Protein AF-A0A6P5WV83-F1 (afdb_monomer_lite)

Secondary structure (DSSP, 8-state):
-PPPPPSEEEEEETTT--BEEE--SSSTTTTBEEE--S-S--GGG-EEEEEETTTTEEEEEETTT-PEEEEE--SSS-S-TT----EEEEEESS----TTSTT---EEEEEEETTTTEEEEEETTT-PEEEEE--S-TTSTTEEEEEESSPPTTSTT-EEEEESTT-----SEE--B-TTSPEEEEEEETTEEEEEEEES-TT-TTT-EEEEE-TTS-EEEEETT-SSEEEE---TTS---EEEE---SSTT-----GGG-B----SEEEEEEEEEEE-STT-EEEEEEEEEEEEEEEE-SSS-EEEEEEEEEEEEEEEEETTEEEEEEEEEEEEEEEEE-TTEEEEEEEEEEEEEEE--EEEEEEEEETTS-EEEEEEEE---PEEEEEEETTEEEEEEEES-TT-TTT-EEEEEEGGGEEEEEETTTTEEEEEETTEEEEEE----TT-TTT-EEEEE-SSS-EEEEETTT-PEEEE-S-TT--BEEEE--TTS-----

Structure (mmCIF, N/CA/C/O backbone):
data_AF-A0A6P5WV83-F1
#
_entry.id   AF-A0A6P5WV83-F1
#
loop_
_atom_site.group_PDB
_atom_site.id
_atom_site.type_symbol
_atom_site.label_atom_id
_atom_site.label_alt_id
_atom_site.label_comp_id
_atom_site.label_asym_id
_atom_site.label_entity_id
_atom_site.label_seq_id
_atom_site.pdbx_PDB_ins_code
_atom_site.Cartn_x
_atom_site.Cartn_y
_atom_site.Cartn_z
_atom_site.occupancy
_atom_site.B_iso_or_equiv
_atom_site.auth_seq_id
_atom_site.auth_comp_id
_atom_site.auth_asym_id
_atom_site.auth_atom_id
_atom_site.pdbx_PDB_model_num
ATOM 1 N N . MET A 1 1 ? -13.749 24.366 -1.637 1.00 45.78 1 MET A N 1
ATOM 2 C CA . MET A 1 1 ? -13.591 22.958 -2.063 1.00 45.78 1 MET A CA 1
ATOM 3 C C . MET A 1 1 ? -13.084 22.184 -0.864 1.00 45.78 1 MET A C 1
ATOM 5 O O . MET A 1 1 ? -12.092 22.615 -0.291 1.00 45.78 1 MET A O 1
ATOM 9 N N . ASN A 1 2 ? -13.773 21.119 -0.456 1.00 54.84 2 ASN A N 1
ATOM 10 C CA . ASN A 1 2 ? -13.271 20.237 0.598 1.00 54.84 2 ASN A CA 1
ATOM 11 C C . ASN A 1 2 ? -12.215 19.314 -0.012 1.00 54.84 2 ASN A C 1
ATOM 13 O O . ASN A 1 2 ? -12.471 18.683 -1.036 1.00 54.84 2 ASN A O 1
ATOM 17 N N . LEU A 1 3 ? -11.027 19.285 0.587 1.00 68.94 3 LEU A N 1
ATOM 18 C CA . LEU A 1 3 ? -9.966 18.355 0.221 1.00 68.94 3 LEU A CA 1
ATOM 19 C C . LEU A 1 3 ? -10.381 16.952 0.681 1.00 68.94 3 LEU A C 1
ATOM 21 O O . LEU A 1 3 ? -10.632 16.752 1.867 1.00 68.94 3 LEU A O 1
ATOM 25 N N . ILE A 1 4 ? -10.465 16.001 -0.246 1.00 78.19 4 ILE A N 1
ATOM 26 C CA . ILE A 1 4 ? -10.678 14.589 0.082 1.00 78.19 4 ILE A CA 1
ATOM 27 C C . ILE A 1 4 ? -9.297 13.970 0.282 1.00 78.19 4 ILE A C 1
ATOM 29 O O . ILE A 1 4 ? -8.488 13.961 -0.646 1.00 78.19 4 ILE A O 1
ATOM 33 N N . LEU A 1 5 ? -9.015 13.509 1.499 1.00 83.81 5 LEU A N 1
ATOM 34 C CA . LEU A 1 5 ? -7.742 12.884 1.850 1.00 83.81 5 LEU A CA 1
ATOM 35 C C . LEU A 1 5 ? -7.846 11.362 1.673 1.00 83.81 5 LEU A C 1
ATOM 37 O O . LEU A 1 5 ? -8.726 10.756 2.287 1.00 83.81 5 LEU A O 1
ATOM 41 N N . PRO A 1 6 ? -6.974 10.735 0.862 1.00 86.94 6 PRO A N 1
ATOM 42 C CA . PRO A 1 6 ? -6.852 9.283 0.833 1.00 86.94 6 PRO A CA 1
ATOM 43 C C . PRO A 1 6 ? -6.372 8.751 2.185 1.00 86.94 6 PRO A C 1
ATOM 45 O O . PRO A 1 6 ? -5.599 9.418 2.874 1.00 86.94 6 PRO A O 1
ATOM 48 N N . ARG A 1 7 ? -6.769 7.520 2.530 1.00 84.81 7 ARG A N 1
ATOM 49 C CA . ARG A 1 7 ? -6.278 6.838 3.739 1.00 84.81 7 ARG A CA 1
ATOM 50 C C . ARG A 1 7 ? -4.771 6.600 3.678 1.00 84.81 7 ARG A C 1
ATOM 52 O O . ARG A 1 7 ? -4.093 6.743 4.685 1.00 84.81 7 ARG A O 1
ATOM 59 N N . PHE A 1 8 ? -4.242 6.245 2.508 1.00 86.00 8 PHE A N 1
ATOM 60 C CA . PHE A 1 8 ? -2.813 6.028 2.309 1.00 86.00 8 PHE A CA 1
ATOM 61 C C . PHE A 1 8 ? -2.254 7.023 1.300 1.00 86.00 8 PHE A C 1
ATOM 63 O O . PHE A 1 8 ? -2.734 7.099 0.168 1.00 86.00 8 PHE A O 1
ATOM 70 N N . ILE A 1 9 ? -1.213 7.755 1.691 1.00 89.56 9 ILE A N 1
ATOM 71 C CA . ILE A 1 9 ? -0.642 8.828 0.874 1.00 89.56 9 ILE A CA 1
ATOM 72 C C . ILE A 1 9 ? 0.869 8.684 0.681 1.00 89.56 9 ILE A C 1
ATOM 74 O O . ILE A 1 9 ? 1.573 8.091 1.502 1.00 89.56 9 ILE A O 1
ATOM 78 N N . VAL A 1 10 ? 1.361 9.312 -0.388 1.00 88.81 10 VAL A N 1
ATOM 79 C CA . VAL A 1 10 ? 2.758 9.737 -0.556 1.00 88.81 10 VAL A CA 1
ATOM 80 C C . VAL A 1 10 ? 2.791 11.253 -0.637 1.00 88.81 10 VAL A C 1
ATOM 82 O O . VAL A 1 10 ? 1.942 11.868 -1.286 1.00 88.81 10 VAL A O 1
ATOM 85 N N . LEU A 1 11 ? 3.804 11.853 -0.020 1.00 90.44 11 LEU A N 1
ATOM 86 C CA . LEU A 1 11 ? 4.062 13.284 -0.113 1.00 90.44 11 LEU A CA 1
ATOM 87 C C . LEU A 1 11 ? 5.246 13.534 -1.041 1.00 90.44 11 LEU A C 1
ATOM 89 O O . LEU A 1 11 ? 6.343 13.019 -0.822 1.00 90.44 11 LEU A O 1
ATOM 93 N N . LYS A 1 12 ? 5.021 14.332 -2.080 1.00 89.00 12 LYS A N 1
ATOM 94 C CA . LYS A 1 12 ? 6.048 14.737 -3.044 1.00 89.00 12 LYS A CA 1
ATOM 95 C C . LYS A 1 12 ? 6.400 16.208 -2.851 1.00 89.00 12 LYS A C 1
ATOM 97 O O . LYS A 1 12 ? 5.507 17.037 -2.654 1.00 89.00 12 LYS A O 1
ATOM 102 N N . SER A 1 13 ? 7.691 16.533 -2.915 1.00 84.50 13 SER A N 1
ATOM 103 C CA . SER A 1 13 ? 8.156 17.918 -2.847 1.00 84.50 13 SER A CA 1
ATOM 104 C C . SER A 1 13 ? 7.733 18.690 -4.095 1.00 84.50 13 SER A C 1
ATOM 106 O O . SER A 1 13 ? 7.783 18.173 -5.214 1.00 84.50 13 SER A O 1
ATOM 108 N N . ASN A 1 14 ? 7.331 19.946 -3.914 1.00 80.88 14 ASN A N 1
ATOM 109 C CA . ASN A 1 14 ? 6.930 20.801 -5.029 1.00 80.88 14 ASN A CA 1
ATOM 110 C C . ASN A 1 14 ? 8.112 21.203 -5.939 1.00 80.88 14 ASN A C 1
ATOM 112 O O . ASN A 1 14 ? 7.910 21.541 -7.100 1.00 80.88 14 ASN A O 1
ATOM 116 N N . ASP A 1 15 ? 9.349 21.174 -5.434 1.00 69.31 15 ASP A N 1
ATOM 117 C CA . ASP A 1 15 ? 10.494 21.828 -6.076 1.00 69.31 15 ASP A CA 1
ATOM 118 C C . ASP A 1 15 ? 11.458 20.901 -6.842 1.00 69.31 15 ASP A C 1
ATOM 120 O O . ASP A 1 15 ? 12.090 21.351 -7.796 1.00 69.31 15 ASP A O 1
ATOM 124 N N . LYS A 1 16 ? 11.615 19.626 -6.449 1.00 64.94 16 LYS A N 1
ATOM 125 C CA . LYS A 1 16 ? 12.652 18.729 -7.014 1.00 64.94 16 LYS A CA 1
ATOM 126 C C . LYS A 1 16 ? 12.177 17.330 -7.410 1.00 64.94 16 LYS A C 1
ATOM 128 O O . LYS A 1 16 ? 12.995 16.521 -7.832 1.00 64.94 16 LYS A O 1
ATOM 133 N N . ASN A 1 17 ? 10.868 17.067 -7.374 1.00 66.88 17 ASN A N 1
ATOM 134 C CA . ASN A 1 17 ? 10.271 15.752 -7.658 1.00 66.88 17 ASN A CA 1
ATOM 135 C C . ASN A 1 17 ? 10.747 14.612 -6.731 1.00 66.88 17 ASN A C 1
ATOM 137 O O . ASN A 1 17 ? 10.578 13.442 -7.077 1.00 66.88 17 ASN A O 1
ATOM 141 N N . ASP A 1 18 ? 11.305 14.937 -5.564 1.00 80.06 18 ASP A N 1
ATOM 142 C CA . ASP A 1 18 ? 11.668 13.946 -4.553 1.00 80.06 18 ASP A CA 1
ATOM 143 C C . ASP A 1 18 ? 10.454 13.613 -3.677 1.00 80.06 18 ASP A C 1
ATOM 145 O O . ASP A 1 18 ? 9.528 14.417 -3.520 1.00 80.06 18 ASP A O 1
ATOM 149 N N . TYR A 1 19 ? 10.474 12.426 -3.077 1.00 84.25 19 TYR A N 1
ATOM 150 C CA . TYR A 1 19 ? 9.386 11.934 -2.237 1.00 84.25 19 TYR A CA 1
ATOM 151 C C . TYR A 1 19 ? 9.812 11.876 -0.774 1.00 84.25 19 TYR A C 1
ATOM 153 O O . TYR A 1 19 ? 10.953 11.532 -0.455 1.00 84.25 19 TYR A O 1
ATOM 161 N N . LEU A 1 20 ? 8.882 12.204 0.117 1.00 85.19 20 LEU A N 1
ATOM 162 C CA . LEU A 1 20 ? 9.103 12.137 1.551 1.00 85.19 20 LEU A CA 1
ATOM 163 C C . LEU A 1 20 ? 9.184 10.679 2.006 1.00 85.19 20 LEU A C 1
ATOM 165 O O . LEU A 1 20 ? 8.326 9.866 1.667 1.00 85.19 20 LEU A O 1
ATOM 169 N N . GLY A 1 21 ? 10.205 10.372 2.794 1.00 81.94 21 GLY A N 1
ATOM 170 C CA . GLY A 1 21 ? 10.346 9.139 3.556 1.00 81.94 21 GLY A CA 1
ATOM 171 C C . GLY A 1 21 ? 10.985 9.433 4.910 1.00 81.94 21 GLY A C 1
ATOM 172 O O . GLY A 1 21 ? 10.920 10.565 5.396 1.00 81.94 21 GLY A O 1
ATOM 173 N N . TYR A 1 22 ? 11.636 8.432 5.498 1.00 74.31 22 TYR A N 1
ATOM 174 C CA . TYR A 1 22 ? 12.388 8.591 6.742 1.00 74.31 22 TYR A CA 1
ATOM 175 C C . TYR A 1 22 ? 13.792 8.034 6.627 1.00 74.31 22 TYR A C 1
ATOM 177 O O . TYR A 1 22 ? 14.045 7.109 5.855 1.00 74.31 22 TYR A O 1
ATOM 185 N N . ILE A 1 23 ? 14.676 8.558 7.466 1.00 71.88 23 ILE A N 1
ATOM 186 C CA . ILE A 1 23 ? 15.964 7.933 7.741 1.00 71.88 23 ILE A CA 1
ATOM 187 C C . ILE A 1 23 ? 15.704 6.610 8.466 1.00 71.88 23 ILE A C 1
ATOM 189 O O . ILE A 1 23 ? 15.002 6.584 9.477 1.00 71.88 23 ILE A O 1
ATOM 193 N N . HIS A 1 24 ? 16.240 5.530 7.900 1.00 64.44 24 HIS A N 1
ATOM 194 C CA . HIS A 1 24 ? 16.155 4.171 8.423 1.00 64.44 24 HIS A CA 1
ATOM 195 C C . HIS A 1 24 ? 17.575 3.643 8.641 1.00 64.44 24 HIS A C 1
ATOM 197 O O . HIS A 1 24 ? 18.072 2.815 7.882 1.00 64.44 24 HIS A O 1
ATOM 203 N N . GLU A 1 25 ? 18.249 4.215 9.634 1.00 62.03 25 GLU A N 1
ATOM 204 C CA . GLU A 1 25 ? 19.598 3.845 10.059 1.00 62.03 25 GLU A CA 1
ATOM 205 C C . GLU A 1 25 ? 19.578 3.661 11.577 1.00 62.03 25 GLU A C 1
ATOM 207 O O . GLU A 1 25 ? 18.933 4.443 12.279 1.00 62.03 25 GLU A O 1
ATOM 212 N N . ASP A 1 26 ? 20.277 2.647 12.091 1.00 52.62 26 ASP A N 1
ATOM 213 C CA . ASP A 1 26 ? 20.418 2.444 13.534 1.00 52.62 26 ASP A CA 1
ATOM 214 C C . ASP A 1 26 ? 21.146 3.652 14.155 1.00 52.62 26 ASP A C 1
ATOM 216 O O . ASP A 1 26 ? 22.343 3.851 13.938 1.00 52.62 26 ASP A O 1
ATOM 220 N N . GLY A 1 27 ? 20.430 4.486 14.920 1.00 62.53 27 GLY A N 1
ATOM 221 C CA . GLY A 1 27 ? 21.016 5.665 15.563 1.00 62.53 27 GLY A CA 1
ATOM 222 C C . GLY A 1 27 ? 20.019 6.762 15.948 1.00 62.53 27 GLY A C 1
ATOM 223 O O . GLY A 1 27 ? 18.805 6.604 15.865 1.00 62.53 27 GLY A O 1
ATOM 224 N N . GLU A 1 28 ? 20.551 7.912 16.374 1.00 60.62 28 GLU A N 1
ATOM 225 C CA . GLU A 1 28 ? 19.780 9.065 16.888 1.00 60.62 28 GLU A CA 1
ATOM 226 C C . GLU A 1 28 ? 18.969 9.824 15.813 1.00 60.62 28 GLU A C 1
ATOM 228 O O . GLU A 1 28 ? 18.205 10.743 16.128 1.00 60.62 28 GLU A O 1
ATOM 233 N N . SER A 1 29 ? 19.144 9.454 14.543 1.00 62.91 29 SER A N 1
ATOM 234 C CA . SER A 1 29 ? 18.457 10.000 13.371 1.00 62.91 29 SER A CA 1
ATOM 235 C C . SER A 1 29 ? 17.305 9.128 12.857 1.00 62.91 29 SER A C 1
ATOM 237 O O . SER A 1 29 ? 16.605 9.571 11.941 1.00 62.91 29 SER A O 1
ATOM 239 N N . ASP A 1 30 ? 17.085 7.929 13.416 1.00 70.94 30 ASP A N 1
ATOM 240 C CA . ASP A 1 30 ? 15.998 7.042 12.979 1.00 70.94 30 ASP A CA 1
ATOM 241 C C . ASP A 1 30 ? 14.634 7.741 13.078 1.00 70.94 30 ASP A C 1
ATOM 243 O O . ASP A 1 30 ? 14.301 8.413 14.060 1.00 70.94 30 ASP A O 1
ATOM 247 N N . GLY A 1 31 ? 13.828 7.589 12.029 1.00 67.31 31 GLY A N 1
ATOM 248 C CA . GLY A 1 31 ? 12.471 8.126 11.978 1.00 67.31 31 GLY A CA 1
ATOM 249 C C . GLY A 1 31 ? 12.370 9.621 11.667 1.00 67.31 31 GLY A C 1
ATOM 250 O O . GLY A 1 31 ? 11.255 10.143 11.645 1.00 67.31 31 GLY A O 1
ATOM 251 N N . VAL A 1 32 ? 13.474 10.323 11.394 1.00 76.62 32 VAL A N 1
ATOM 252 C CA . VAL A 1 32 ? 13.442 11.720 10.924 1.00 76.62 32 VAL A CA 1
ATOM 253 C C . VAL A 1 32 ? 12.916 11.780 9.496 1.00 76.62 32 VAL A C 1
ATOM 255 O O . VAL A 1 32 ? 13.413 11.077 8.615 1.00 76.62 32 VAL A O 1
ATOM 258 N N . SER A 1 33 ? 11.923 12.641 9.260 1.00 72.38 33 SER A N 1
ATOM 259 C CA . SER A 1 33 ? 11.303 12.796 7.941 1.00 72.38 33 SER A CA 1
ATOM 260 C C . SER A 1 33 ? 12.245 13.526 6.984 1.00 72.38 33 SER A C 1
ATOM 262 O O . SER A 1 33 ? 12.646 14.666 7.244 1.00 72.38 33 SER A O 1
ATOM 264 N N . GLN A 1 34 ? 12.565 12.893 5.857 1.00 78.75 34 GLN A N 1
ATOM 265 C CA . GLN A 1 34 ? 13.529 13.387 4.877 1.00 78.75 34 GLN A CA 1
ATOM 266 C C . GLN A 1 34 ? 13.065 13.097 3.450 1.00 78.75 34 GLN A C 1
ATOM 268 O O . GLN A 1 34 ? 12.483 12.048 3.171 1.00 78.75 34 GLN A O 1
ATOM 273 N N . LEU A 1 35 ? 13.349 14.012 2.520 1.00 71.38 35 LEU A N 1
ATOM 274 C CA . LEU A 1 35 ? 13.214 13.702 1.099 1.00 71.38 35 LEU A CA 1
ATOM 275 C C . LEU A 1 35 ? 14.284 12.700 0.675 1.00 71.38 35 LEU A C 1
ATOM 277 O O . LEU A 1 35 ? 15.479 12.982 0.749 1.00 71.38 35 LEU A O 1
ATOM 281 N N . GLN A 1 36 ? 13.848 11.540 0.195 1.00 65.69 36 GLN A N 1
ATOM 282 C CA . GLN A 1 36 ? 14.744 10.490 -0.264 1.00 65.69 36 GLN A CA 1
ATOM 283 C C . GLN A 1 36 ? 14.206 9.851 -1.537 1.00 65.69 36 GLN A C 1
ATOM 285 O O . GLN A 1 36 ? 13.089 9.337 -1.558 1.00 65.69 36 GLN A O 1
ATOM 290 N N . GLY A 1 37 ? 15.062 9.773 -2.556 1.00 63.16 37 GLY A N 1
ATOM 291 C CA . GLY A 1 37 ? 14.863 9.009 -3.788 1.00 63.16 37 GLY A CA 1
ATOM 292 C C . GLY A 1 37 ? 13.758 9.510 -4.726 1.00 63.16 37 GLY A C 1
ATOM 293 O O . GLY A 1 37 ? 12.973 10.399 -4.417 1.00 63.16 37 GLY A O 1
ATOM 294 N N . THR A 1 38 ? 13.716 8.900 -5.911 1.00 64.94 38 THR A N 1
ATOM 295 C CA . THR A 1 38 ? 13.005 9.423 -7.092 1.00 64.94 38 THR A CA 1
ATOM 296 C C . THR A 1 38 ? 11.760 8.624 -7.492 1.00 64.94 38 THR A C 1
ATOM 298 O O . THR A 1 38 ? 11.169 8.893 -8.538 1.00 64.94 38 THR A O 1
ATOM 301 N N . GLN A 1 39 ? 11.353 7.628 -6.697 1.00 66.25 39 GLN A N 1
ATOM 302 C CA . GLN A 1 39 ? 10.194 6.771 -6.983 1.00 66.25 39 GLN A CA 1
ATOM 303 C C . GLN A 1 39 ? 9.106 6.948 -5.918 1.00 66.25 39 GLN A C 1
ATOM 305 O O . GLN A 1 39 ? 9.404 6.926 -4.728 1.00 66.25 39 GLN A O 1
ATOM 310 N N . ALA A 1 40 ? 7.840 7.058 -6.321 1.00 66.94 40 ALA A N 1
ATOM 311 C CA . ALA A 1 40 ? 6.732 7.180 -5.369 1.00 66.94 40 ALA A CA 1
ATOM 312 C C . ALA A 1 40 ? 6.553 5.899 -4.532 1.00 66.94 40 ALA A C 1
ATOM 314 O O . ALA A 1 40 ? 6.344 5.954 -3.324 1.00 66.94 40 ALA A O 1
ATOM 315 N N . VAL A 1 41 ? 6.701 4.735 -5.171 1.00 68.00 41 VAL A N 1
ATOM 316 C CA . VAL A 1 41 ? 6.472 3.427 -4.551 1.00 68.00 41 VAL A CA 1
ATOM 317 C C . VAL A 1 41 ? 7.702 2.986 -3.757 1.00 68.00 41 VAL A C 1
ATOM 319 O O . VAL A 1 41 ? 8.686 2.509 -4.317 1.00 68.00 41 VAL A O 1
ATOM 322 N N . SER A 1 42 ? 7.651 3.136 -2.435 1.00 68.31 42 SER A N 1
ATOM 323 C CA . SER A 1 42 ? 8.614 2.540 -1.504 1.00 68.31 42 SER A CA 1
ATOM 324 C C . SER A 1 42 ? 7.984 2.338 -0.120 1.00 68.31 42 SER A C 1
ATOM 326 O O . SER A 1 42 ? 7.226 3.208 0.314 1.00 68.31 42 SER A O 1
ATOM 328 N N . PRO A 1 43 ? 8.300 1.246 0.605 1.00 64.19 43 PRO A N 1
ATOM 329 C CA . PRO A 1 43 ? 7.755 0.989 1.941 1.00 64.19 43 PRO A CA 1
ATOM 330 C C . PRO A 1 43 ? 7.970 2.124 2.955 1.00 64.19 43 PRO A C 1
ATOM 332 O O . PRO A 1 43 ? 7.114 2.333 3.807 1.00 64.19 43 PRO A O 1
ATOM 335 N N . ILE A 1 44 ? 9.068 2.883 2.847 1.00 71.44 44 ILE A N 1
ATOM 336 C CA . ILE A 1 44 ? 9.386 4.003 3.758 1.00 71.44 44 ILE A CA 1
ATOM 337 C C . ILE A 1 44 ? 8.640 5.308 3.421 1.00 71.44 44 ILE A C 1
ATOM 339 O O . ILE A 1 44 ? 8.787 6.288 4.143 1.00 71.44 44 ILE A O 1
ATOM 343 N N . ARG A 1 45 ? 7.893 5.351 2.306 1.00 78.44 45 ARG A N 1
ATOM 344 C CA . ARG A 1 45 ? 7.206 6.553 1.784 1.00 78.44 45 ARG A CA 1
ATOM 345 C C . ARG A 1 45 ? 5.679 6.471 1.882 1.00 78.44 45 ARG A C 1
ATOM 347 O O . ARG A 1 45 ? 4.990 7.392 1.452 1.00 78.44 45 ARG A O 1
ATOM 354 N N . LYS A 1 46 ? 5.158 5.349 2.388 1.00 84.75 46 LYS A N 1
ATOM 355 C CA . LYS A 1 46 ? 3.727 5.118 2.576 1.00 84.75 46 LYS A CA 1
ATOM 356 C C . LYS A 1 46 ? 3.317 5.606 3.964 1.00 84.75 46 LYS A C 1
ATOM 358 O O . LYS A 1 46 ? 3.753 5.037 4.970 1.00 84.75 46 LYS A O 1
ATOM 363 N N . PHE A 1 47 ? 2.457 6.617 3.997 1.00 87.81 47 PHE A N 1
ATOM 364 C CA . PHE A 1 47 ? 1.880 7.149 5.229 1.00 87.81 47 PHE A CA 1
ATOM 365 C C . PHE A 1 47 ? 0.396 6.818 5.299 1.00 87.81 47 PHE A C 1
ATOM 367 O O . PHE A 1 47 ? -0.294 6.860 4.278 1.00 87.81 47 PHE A O 1
ATOM 374 N N . GLU A 1 48 ? -0.084 6.503 6.493 1.00 89.44 48 GLU A N 1
ATOM 375 C CA . GLU A 1 48 ? -1.507 6.369 6.782 1.00 89.44 48 GLU A CA 1
ATOM 376 C C . GLU A 1 48 ? -2.022 7.666 7.407 1.00 89.44 48 GLU A C 1
ATOM 378 O O . GLU A 1 48 ? -1.345 8.277 8.235 1.00 89.44 48 GLU A O 1
ATOM 383 N N . VAL A 1 49 ? -3.187 8.111 6.943 1.00 92.62 49 VAL A N 1
ATOM 384 C CA . VAL A 1 49 ? -3.881 9.313 7.399 1.00 92.62 49 VAL A CA 1
ATOM 385 C C . VAL A 1 49 ? -5.168 8.880 8.077 1.00 92.62 49 VAL A C 1
ATOM 387 O O . VAL A 1 49 ? -6.063 8.318 7.441 1.00 92.62 49 VAL A O 1
ATOM 390 N N . GLU A 1 50 ? -5.271 9.192 9.359 1.00 91.94 50 GLU A N 1
ATOM 391 C CA . GLU A 1 50 ? -6.431 8.888 10.189 1.00 91.94 50 GLU A CA 1
ATOM 392 C C . GLU A 1 50 ? -7.140 10.197 10.525 1.00 91.94 50 GLU A C 1
ATOM 394 O O . GLU A 1 50 ? -6.542 11.113 11.087 1.00 91.94 50 GLU A O 1
ATOM 399 N N . ILE A 1 51 ? -8.404 10.325 10.116 1.00 88.69 51 ILE A N 1
ATOM 400 C CA . ILE A 1 51 ? -9.182 11.555 10.302 1.00 88.69 51 ILE A CA 1
ATOM 401 C C . ILE A 1 51 ? -9.803 11.560 11.697 1.00 88.69 51 ILE A C 1
ATOM 403 O O . ILE A 1 51 ? -10.555 10.651 12.048 1.00 88.69 51 ILE A O 1
ATOM 407 N N . VAL A 1 52 ? -9.553 12.634 12.444 1.00 88.75 52 VAL A N 1
ATOM 408 C CA . VAL A 1 52 ? -10.081 12.855 13.790 1.00 88.75 52 VAL A CA 1
ATOM 409 C C . VAL A 1 52 ? -11.311 13.758 13.714 1.00 88.75 52 VAL A C 1
ATOM 411 O O . VAL A 1 52 ? -11.239 14.938 13.347 1.00 88.75 52 VAL A O 1
ATOM 414 N N . GLY A 1 53 ? -12.469 13.199 14.067 1.00 78.44 53 GLY A N 1
ATOM 415 C CA . GLY A 1 53 ? -13.730 13.936 14.146 1.00 78.44 53 GLY A CA 1
ATOM 416 C C . GLY A 1 53 ? -14.138 14.618 12.831 1.00 78.44 53 GLY A C 1
ATOM 417 O O . GLY A 1 53 ? -13.978 14.072 11.742 1.00 78.44 53 GLY A O 1
ATOM 418 N N . LYS A 1 54 ? -14.733 15.816 12.932 1.00 72.00 54 LYS A N 1
ATOM 419 C CA . LYS A 1 54 ? -15.266 16.578 11.780 1.00 72.00 54 LYS A CA 1
ATOM 420 C C . LYS A 1 54 ? -14.465 17.837 11.433 1.00 72.00 54 LYS A C 1
ATOM 422 O O . LYS A 1 54 ? -14.747 18.468 10.417 1.00 72.00 54 LYS A O 1
ATOM 427 N N . ASP A 1 55 ? -13.451 18.182 12.225 1.00 79.00 55 ASP A N 1
ATOM 428 C CA . ASP A 1 55 ? -12.718 19.454 12.110 1.00 79.00 55 ASP A CA 1
ATOM 429 C C . ASP A 1 55 ? -11.557 19.416 11.095 1.00 79.00 55 ASP A C 1
ATOM 431 O O . ASP A 1 55 ? -10.840 20.410 10.889 1.00 79.00 55 ASP A O 1
ATOM 435 N N . GLY A 1 56 ? -11.386 18.265 10.433 1.00 84.25 56 GLY A N 1
ATOM 436 C CA . GLY A 1 56 ? -10.337 18.014 9.444 1.00 84.25 56 GLY A CA 1
ATOM 437 C C . GLY A 1 56 ? -8.943 17.895 10.060 1.00 84.25 56 GLY A C 1
ATOM 438 O O . GLY A 1 56 ? -7.957 18.189 9.381 1.00 84.25 56 GLY A O 1
ATOM 439 N N . LEU A 1 57 ? -8.868 17.539 11.345 1.00 93.50 57 LEU A N 1
ATOM 440 C CA . LEU A 1 57 ? -7.623 17.175 12.014 1.00 93.50 57 LEU A CA 1
ATOM 441 C C . LEU A 1 57 ? -7.290 15.723 11.695 1.00 93.50 57 LEU A C 1
ATOM 443 O O . LEU A 1 57 ? -8.190 14.919 11.448 1.00 93.50 57 LEU A O 1
ATOM 447 N N . VAL A 1 58 ? -6.003 15.407 11.662 1.00 95.62 58 VAL A N 1
ATOM 448 C CA . VAL A 1 58 ? -5.544 14.067 11.313 1.00 95.62 58 VAL A CA 1
ATOM 449 C C . VAL A 1 58 ? -4.366 13.631 12.168 1.00 95.62 58 VAL A C 1
ATOM 451 O O . VAL A 1 58 ? -3.510 14.452 12.513 1.00 95.62 58 VAL A O 1
ATOM 454 N N . HIS A 1 59 ? -4.286 12.328 12.408 1.00 94.75 59 HIS A N 1
ATOM 455 C CA . HIS A 1 59 ? -3.036 11.654 12.722 1.00 94.75 59 HIS A CA 1
ATOM 456 C C . HIS A 1 59 ? -2.377 11.178 11.428 1.00 94.75 59 HIS A C 1
ATOM 458 O O . HIS A 1 59 ? -3.045 10.834 10.448 1.00 94.75 59 HIS A O 1
ATOM 464 N N . ILE A 1 60 ? -1.046 11.197 11.413 1.00 94.50 60 ILE A N 1
ATOM 465 C CA . ILE A 1 60 ? -0.249 10.672 10.304 1.00 94.50 60 ILE A CA 1
ATOM 466 C C . ILE A 1 60 ? 0.719 9.654 10.890 1.00 94.50 60 ILE A C 1
ATOM 468 O O . ILE A 1 60 ? 1.496 9.988 11.786 1.00 94.50 60 ILE A O 1
ATOM 472 N N . SER A 1 61 ? 0.689 8.422 10.394 1.00 87.75 61 SER A N 1
ATOM 473 C CA . SER A 1 61 ? 1.549 7.340 10.875 1.00 87.75 61 SER A CA 1
ATOM 474 C C . SER A 1 61 ? 2.351 6.709 9.739 1.00 87.75 61 SER A C 1
ATOM 476 O O . SER A 1 61 ? 1.985 6.774 8.559 1.00 87.75 61 SER A O 1
ATOM 478 N N . ARG A 1 62 ? 3.502 6.117 10.080 1.00 78.50 62 ARG A N 1
ATOM 479 C CA . ARG A 1 62 ? 4.266 5.302 9.126 1.00 78.50 62 ARG A CA 1
ATOM 480 C C . ARG A 1 62 ? 3.692 3.889 9.099 1.00 78.50 62 ARG A C 1
ATOM 482 O O . ARG A 1 62 ? 3.621 3.231 10.134 1.00 78.50 62 ARG A O 1
ATOM 489 N N . CYS A 1 63 ? 3.406 3.361 7.911 1.00 70.00 63 CYS A N 1
ATOM 490 C CA . CYS A 1 63 ? 2.828 2.016 7.798 1.00 70.00 63 CYS A CA 1
ATOM 491 C C . CYS A 1 63 ? 3.790 0.878 8.197 1.00 70.00 63 CYS A C 1
ATOM 493 O O . CYS A 1 63 ? 3.356 -0.255 8.361 1.00 70.00 63 CYS A O 1
ATOM 495 N N . GLN A 1 64 ? 5.101 1.126 8.296 1.00 64.50 64 GLN A N 1
ATOM 496 C CA . GLN A 1 64 ? 6.077 0.062 8.580 1.00 64.50 64 GLN A CA 1
ATOM 497 C C . GLN A 1 64 ? 6.087 -0.409 10.036 1.00 64.50 64 GLN A C 1
ATOM 499 O O . GLN A 1 64 ? 6.443 -1.553 10.294 1.00 64.50 64 GLN A O 1
ATOM 504 N N . ASN A 1 65 ? 5.793 0.474 10.990 1.00 66.00 65 ASN A N 1
ATOM 505 C CA . ASN A 1 65 ? 5.799 0.127 12.415 1.00 66.00 65 ASN A CA 1
ATOM 506 C C . ASN A 1 65 ? 4.734 0.880 13.226 1.00 66.00 65 ASN A C 1
ATOM 508 O O . ASN A 1 65 ? 4.827 0.910 14.449 1.00 66.00 65 ASN A O 1
ATOM 512 N N . ASN A 1 66 ? 3.775 1.515 12.546 1.00 76.81 66 ASN A N 1
ATOM 513 C CA . ASN A 1 66 ? 2.647 2.234 13.135 1.00 76.81 66 ASN A CA 1
ATOM 514 C C . ASN A 1 66 ? 3.041 3.346 14.120 1.00 76.81 66 ASN A C 1
ATOM 516 O O . ASN A 1 66 ? 2.280 3.674 15.025 1.00 76.81 66 ASN A O 1
ATOM 520 N N . LYS A 1 67 ? 4.230 3.941 13.957 1.00 84.81 67 LYS A N 1
ATOM 521 C CA . LYS A 1 67 ? 4.621 5.125 14.726 1.00 84.81 67 LYS A CA 1
ATOM 522 C C . LYS A 1 67 ? 4.063 6.402 14.104 1.00 84.81 67 LYS A C 1
ATOM 524 O O . LYS A 1 67 ? 4.126 6.590 12.885 1.00 84.81 67 LYS A O 1
ATOM 529 N N . TYR A 1 68 ? 3.574 7.289 14.961 1.00 91.94 68 TYR A N 1
ATOM 530 C CA . TYR A 1 68 ? 2.931 8.548 14.602 1.00 91.94 68 TYR A CA 1
ATOM 531 C C . TYR A 1 68 ? 3.938 9.683 14.438 1.00 91.94 68 TYR A C 1
ATOM 533 O O . TYR A 1 68 ? 5.002 9.708 15.072 1.00 91.94 68 TYR A O 1
ATOM 541 N N . TRP A 1 69 ? 3.580 10.628 13.571 1.00 94.31 69 TRP A N 1
ATOM 542 C CA . TRP A 1 69 ? 4.291 11.885 13.404 1.00 94.31 69 TRP A CA 1
ATOM 543 C C . TRP A 1 69 ? 4.186 12.702 14.684 1.00 94.31 69 TRP A C 1
ATOM 545 O O . TRP A 1 69 ? 3.099 12.908 15.215 1.00 94.31 69 TRP A O 1
ATOM 555 N N . VAL A 1 70 ? 5.321 13.208 15.144 1.00 94.06 70 VAL A N 1
ATOM 556 C CA . VAL A 1 70 ? 5.417 14.085 16.306 1.00 94.06 70 VAL A CA 1
ATOM 557 C C . VAL A 1 70 ? 6.464 15.160 16.042 1.00 94.06 70 VAL A C 1
ATOM 559 O O . VAL A 1 70 ? 7.444 14.951 15.313 1.00 94.06 70 VAL A O 1
ATOM 562 N N . ARG A 1 71 ? 6.236 16.346 16.607 1.00 92.12 71 ARG A N 1
ATOM 563 C CA . ARG A 1 71 ? 7.183 17.456 16.549 1.00 92.12 71 ARG A CA 1
ATOM 564 C C . ARG A 1 71 ? 8.243 17.269 17.631 1.00 92.12 71 ARG A C 1
ATOM 566 O O . ARG A 1 71 ? 7.989 17.486 18.808 1.00 92.12 71 ARG A O 1
ATOM 573 N N . THR A 1 72 ? 9.455 16.921 17.219 1.00 87.12 72 THR A N 1
ATOM 574 C CA . THR A 1 72 ? 10.540 16.571 18.137 1.00 87.12 72 THR A CA 1
ATOM 575 C C . THR A 1 72 ? 11.626 17.634 18.146 1.00 87.12 72 THR A C 1
ATOM 577 O O . THR A 1 72 ? 12.165 18.032 17.108 1.00 87.12 72 THR A O 1
ATOM 580 N N . LYS A 1 73 ? 12.019 18.042 19.352 1.00 81.06 73 LYS A N 1
ATOM 581 C CA . LYS A 1 73 ? 13.244 18.805 19.580 1.00 81.06 73 LYS A CA 1
ATOM 582 C C . LYS A 1 73 ? 14.427 17.835 19.621 1.00 81.06 73 LYS A C 1
ATOM 584 O O . LYS A 1 73 ? 14.766 17.312 20.677 1.00 81.06 73 LYS A O 1
ATOM 589 N N . ASN A 1 74 ? 15.032 17.557 18.469 1.00 65.75 74 ASN A N 1
ATOM 590 C CA . ASN A 1 74 ? 16.177 16.647 18.389 1.00 65.75 74 ASN A CA 1
ATOM 591 C C . ASN A 1 74 ? 17.492 17.447 18.347 1.00 65.75 74 ASN A C 1
ATOM 593 O O . ASN A 1 74 ? 17.794 18.113 17.356 1.00 65.75 74 ASN A O 1
ATOM 597 N N . LEU A 1 75 ? 18.257 17.387 19.443 1.00 57.38 75 LEU A N 1
ATOM 598 C CA . LEU A 1 75 ? 19.536 18.092 19.629 1.00 57.38 75 LEU A CA 1
ATOM 599 C C . LEU A 1 75 ? 20.715 17.427 18.892 1.00 57.38 75 LEU A C 1
ATOM 601 O O . LEU A 1 75 ? 21.785 18.035 18.781 1.00 57.38 75 LEU A O 1
ATOM 605 N N . SER A 1 76 ? 20.533 16.201 18.400 1.00 56.78 76 SER A N 1
ATOM 606 C CA . SER A 1 76 ? 21.575 15.395 17.756 1.00 56.78 76 SER A CA 1
ATOM 607 C C . SER A 1 76 ? 21.711 15.671 16.259 1.00 56.78 76 SER A C 1
ATOM 609 O O . SER A 1 76 ? 22.789 15.513 15.689 1.00 56.78 76 SER A O 1
ATOM 611 N N . ILE A 1 77 ? 20.658 16.190 15.622 1.00 58.81 77 ILE A N 1
ATOM 612 C CA . ILE A 1 77 ? 20.657 16.624 14.216 1.00 58.81 77 ILE A CA 1
ATOM 613 C C . ILE A 1 77 ? 21.218 18.055 14.159 1.00 58.81 77 ILE A C 1
ATOM 615 O O . ILE A 1 77 ? 20.515 19.028 13.877 1.00 58.81 77 ILE A O 1
ATOM 619 N N . ARG A 1 78 ? 22.493 18.224 14.536 1.00 54.75 78 ARG A N 1
ATOM 620 C CA . ARG A 1 78 ? 23.139 19.545 14.564 1.00 54.75 78 ARG A CA 1
ATOM 621 C C . ARG A 1 78 ? 23.409 20.047 13.144 1.00 54.75 78 ARG A C 1
ATOM 623 O O . ARG A 1 78 ? 24.228 19.486 12.418 1.00 54.75 78 ARG A O 1
ATOM 630 N N . GLY A 1 79 ? 22.764 21.159 12.798 1.00 55.94 79 GLY A N 1
ATOM 631 C CA . GLY A 1 7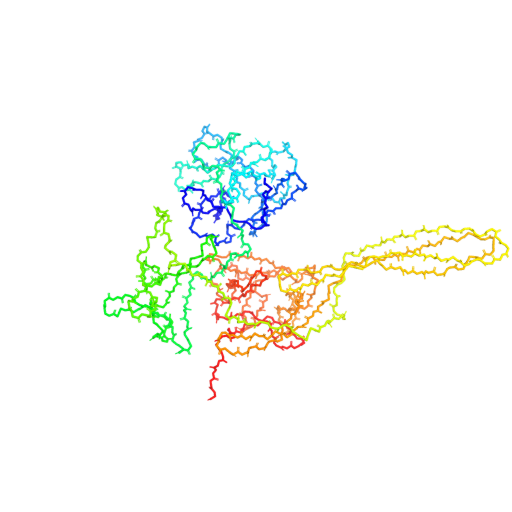9 ? 23.324 22.163 11.892 1.00 55.94 79 GLY A CA 1
ATOM 632 C C . GLY A 1 79 ? 24.167 23.173 12.678 1.00 55.94 79 GLY A C 1
ATOM 633 O O . GLY A 1 79 ? 25.392 23.136 12.628 1.00 55.94 79 GLY A O 1
ATOM 634 N N . ASN A 1 80 ? 23.503 24.032 13.461 1.00 58.34 80 ASN A N 1
ATOM 635 C CA . ASN A 1 80 ? 24.098 25.090 14.286 1.00 58.34 80 ASN A CA 1
ATOM 636 C C . ASN A 1 80 ? 23.699 24.911 15.775 1.00 58.34 80 ASN A C 1
ATOM 638 O O . ASN A 1 80 ? 22.505 24.871 16.060 1.00 58.34 80 ASN A O 1
ATOM 642 N N . PRO A 1 81 ? 24.644 24.824 16.737 1.00 55.56 81 PRO A N 1
ATOM 643 C CA . PRO A 1 81 ? 24.351 24.648 18.169 1.00 55.56 81 PRO A CA 1
ATOM 644 C C . PRO A 1 81 ? 23.542 25.773 18.831 1.00 55.56 81 PRO A C 1
ATOM 646 O O . PRO A 1 81 ? 23.036 25.579 19.934 1.00 55.56 81 PRO A O 1
ATOM 649 N N . LEU A 1 82 ? 23.473 26.951 18.206 1.00 56.59 82 LEU A N 1
ATOM 650 C CA . LEU A 1 82 ? 22.738 28.111 18.718 1.00 56.59 82 LEU A CA 1
ATOM 651 C C . LEU A 1 82 ? 21.279 28.157 18.234 1.00 56.59 82 LEU A C 1
ATOM 653 O O . LEU A 1 82 ? 20.503 28.978 18.719 1.00 56.59 82 LEU A O 1
ATOM 657 N N . GLU A 1 83 ? 20.893 27.284 17.301 1.00 62.84 83 GLU A N 1
ATOM 658 C CA . GLU A 1 83 ? 19.558 27.259 16.704 1.00 62.84 83 GLU A CA 1
ATOM 659 C C . GLU A 1 83 ? 18.747 26.064 17.220 1.00 62.84 83 GLU A C 1
ATOM 661 O O . GLU A 1 83 ? 19.197 24.918 17.213 1.00 62.84 83 GLU A O 1
ATOM 666 N N . GLN A 1 84 ? 17.529 26.334 17.695 1.00 67.75 84 GLN A N 1
ATOM 667 C CA . GLN A 1 84 ? 16.601 25.303 18.161 1.00 67.75 84 GLN A CA 1
ATOM 668 C C . GLN A 1 84 ? 15.691 24.888 17.006 1.00 67.75 84 GLN A C 1
ATOM 670 O O . GLN A 1 84 ? 14.677 25.536 16.745 1.00 67.75 84 GLN A O 1
ATOM 675 N N . TYR A 1 85 ? 16.059 23.814 16.309 1.00 77.12 85 TYR A N 1
ATOM 676 C CA . TYR A 1 85 ? 15.230 23.248 15.249 1.00 77.12 85 TYR A CA 1
ATOM 677 C C . TYR A 1 85 ? 14.258 22.202 15.801 1.00 77.12 85 TYR A C 1
ATOM 679 O O . TYR A 1 85 ? 14.636 21.323 16.578 1.00 77.12 85 TYR A O 1
ATOM 687 N N . PHE A 1 86 ? 13.008 22.288 15.359 1.00 86.31 86 PHE A N 1
ATOM 688 C CA . PHE A 1 86 ? 11.972 21.300 15.616 1.00 86.31 86 PHE A CA 1
ATOM 689 C C . PHE A 1 86 ? 11.722 20.492 14.347 1.00 86.31 86 PHE A C 1
ATOM 691 O O . PHE A 1 86 ? 11.283 21.031 13.327 1.00 86.31 86 PHE A O 1
ATOM 698 N N . TRP A 1 87 ? 12.000 19.197 14.429 1.00 87.12 87 TRP A N 1
ATOM 699 C CA . TRP A 1 87 ? 11.876 18.244 13.332 1.00 87.12 87 TRP A CA 1
ATOM 700 C C . TRP A 1 87 ? 10.547 17.509 13.412 1.00 87.12 87 TRP A C 1
ATOM 702 O O . TRP A 1 87 ? 9.985 17.353 14.495 1.00 87.12 87 TRP A O 1
ATOM 712 N N . ILE A 1 88 ? 10.069 17.011 12.276 1.00 90.44 88 ILE A N 1
ATOM 713 C CA . ILE A 1 88 ? 8.984 16.030 12.263 1.00 90.44 88 ILE A CA 1
ATOM 714 C C . ILE A 1 88 ? 9.579 14.629 12.195 1.00 90.44 88 ILE A C 1
ATOM 716 O O . ILE A 1 88 ? 10.283 14.283 11.239 1.00 90.44 88 ILE A O 1
ATOM 720 N N . THR A 1 89 ? 9.282 13.820 13.206 1.00 88.88 89 THR A N 1
ATOM 721 C CA . THR A 1 89 ? 9.744 12.433 13.315 1.00 88.88 89 THR A CA 1
ATOM 722 C C . THR A 1 89 ? 8.554 11.482 13.410 1.00 88.88 89 THR A C 1
ATOM 724 O O . THR A 1 89 ? 7.537 11.832 13.997 1.00 88.88 89 THR A O 1
ATOM 727 N N . ALA A 1 90 ? 8.666 10.270 12.866 1.00 87.31 90 ALA A N 1
ATOM 728 C CA . ALA A 1 90 ? 7.675 9.203 13.047 1.00 87.31 90 ALA A CA 1
ATOM 729 C C . ALA A 1 90 ? 8.102 8.246 14.164 1.00 87.31 90 ALA A C 1
ATOM 731 O O . ALA A 1 90 ? 8.511 7.106 13.920 1.00 87.31 90 ALA A O 1
ATOM 732 N N . THR A 1 91 ? 8.073 8.753 15.396 1.00 87.44 91 THR A N 1
ATOM 733 C CA . THR A 1 91 ? 8.624 8.078 16.582 1.00 87.44 91 THR A CA 1
ATOM 734 C C . THR A 1 91 ? 7.615 7.881 17.710 1.00 87.44 91 THR A C 1
ATOM 736 O O . THR A 1 91 ? 7.900 7.103 18.620 1.00 87.44 91 THR A O 1
ATOM 739 N N . ALA A 1 92 ? 6.457 8.547 17.676 1.00 89.12 92 ALA A N 1
ATOM 740 C CA . ALA A 1 92 ? 5.451 8.421 18.726 1.00 89.12 92 ALA A CA 1
ATOM 741 C C . ALA A 1 92 ? 4.755 7.053 18.658 1.00 89.12 92 ALA A C 1
ATOM 743 O O . ALA A 1 92 ? 4.365 6.601 17.585 1.00 89.12 92 ALA A O 1
ATOM 744 N N . ASN A 1 93 ? 4.606 6.386 19.805 1.00 88.69 93 ASN A N 1
ATOM 745 C CA . ASN A 1 93 ? 4.028 5.035 19.878 1.00 88.69 93 ASN A CA 1
ATOM 746 C C . ASN A 1 93 ? 2.492 5.026 19.956 1.00 88.69 93 ASN A C 1
ATOM 748 O O . ASN A 1 93 ? 1.887 3.969 19.817 1.00 88.69 93 ASN A O 1
ATOM 752 N N . LYS A 1 94 ? 1.872 6.176 20.232 1.00 90.81 94 LYS A N 1
ATOM 753 C CA . LYS A 1 94 ? 0.422 6.342 20.353 1.00 90.81 94 LYS A CA 1
ATOM 754 C C . LYS A 1 94 ? 0.005 7.727 19.868 1.00 90.81 94 LYS A C 1
ATOM 756 O O . LYS A 1 94 ? 0.844 8.629 19.806 1.00 90.81 94 LYS A O 1
ATOM 761 N N . GLU A 1 95 ? -1.277 7.861 19.572 1.00 93.94 95 GLU A N 1
ATOM 762 C CA . GLU A 1 95 ? -1.938 9.140 19.339 1.00 93.94 95 GLU A CA 1
ATOM 763 C C . GLU A 1 95 ? -1.925 10.025 20.598 1.00 93.94 95 GLU A C 1
ATOM 765 O O . GLU A 1 95 ? -1.858 9.544 21.734 1.00 93.94 95 GLU A O 1
ATOM 770 N N . GLU A 1 96 ? -1.947 11.334 20.368 1.00 95.56 96 GLU A N 1
ATOM 771 C CA . GLU A 1 96 ? -2.013 12.373 21.396 1.00 95.56 96 GLU A CA 1
ATOM 772 C C . GLU A 1 96 ? -2.793 13.559 20.828 1.00 95.56 96 GLU A C 1
ATOM 774 O O . GLU A 1 96 ? -2.303 14.264 19.933 1.00 95.56 96 GLU A O 1
ATOM 779 N N . GLU A 1 97 ? -4.019 13.726 21.318 1.00 95.56 97 GLU A N 1
ATOM 780 C CA . GLU A 1 97 ? -4.980 14.720 20.844 1.00 95.56 97 GLU A CA 1
ATOM 781 C C . GLU A 1 97 ? -5.005 15.990 21.707 1.00 95.56 97 GLU A C 1
ATOM 783 O O . GLU A 1 97 ? -5.587 16.995 21.285 1.00 95.56 97 GLU A O 1
ATOM 788 N N . ASP A 1 98 ? -4.365 15.990 22.885 1.00 92.69 98 ASP A N 1
ATOM 789 C CA . ASP A 1 98 ? -4.270 17.194 23.705 1.00 92.69 98 ASP A CA 1
ATOM 790 C C . ASP A 1 98 ? -3.420 18.251 22.985 1.00 92.69 98 ASP A C 1
ATOM 792 O O . ASP A 1 98 ? -2.202 18.141 22.835 1.00 92.69 98 ASP A O 1
ATOM 796 N N . GLN A 1 99 ? -4.084 19.309 22.517 1.00 94.00 99 GLN A N 1
ATOM 797 C CA . GLN A 1 99 ? -3.452 20.392 21.764 1.00 94.00 99 GLN A CA 1
ATOM 798 C C . GLN A 1 99 ? -2.564 21.289 22.633 1.00 94.00 99 GLN A C 1
ATOM 800 O O . GLN A 1 99 ? -1.926 22.190 22.091 1.00 94.00 99 GLN A O 1
ATOM 805 N N . SER A 1 100 ? -2.536 21.097 23.953 1.00 92.94 100 SER A N 1
ATOM 806 C CA . SER A 1 100 ? -1.613 21.795 24.848 1.00 92.94 100 SER A CA 1
ATOM 807 C C . SER A 1 100 ? -0.283 21.051 25.027 1.00 92.94 100 SER A C 1
ATOM 809 O O . SER A 1 100 ? 0.736 21.694 25.291 1.00 92.94 100 SER A O 1
ATOM 811 N N . GLU A 1 101 ? -0.258 19.740 24.778 1.00 92.94 101 GLU A N 1
ATOM 812 C CA . GLU A 1 101 ? 0.913 18.886 24.972 1.00 92.94 101 GLU A CA 1
ATOM 813 C C . GLU A 1 101 ? 1.922 19.004 23.824 1.00 92.94 101 GLU A C 1
ATOM 815 O O . GLU A 1 101 ? 1.582 18.924 22.642 1.00 92.94 101 GLU A O 1
ATOM 820 N N . GLU A 1 102 ? 3.213 19.142 24.144 1.00 88.75 102 GLU A N 1
ATOM 821 C CA . GLU A 1 102 ? 4.266 19.208 23.115 1.00 88.75 102 GLU A CA 1
ATOM 822 C C . GLU A 1 102 ? 4.366 17.916 22.288 1.00 88.75 102 GLU A C 1
ATOM 824 O O . GLU A 1 102 ? 4.811 17.955 21.140 1.00 88.75 102 GLU A O 1
ATOM 829 N N . SER A 1 103 ? 3.926 16.785 22.851 1.00 91.56 103 SER A N 1
ATOM 830 C CA . SER A 1 103 ? 3.852 15.488 22.174 1.00 91.56 103 SER A CA 1
ATOM 831 C C . SER A 1 103 ? 2.624 15.318 21.280 1.00 91.56 103 SER A C 1
ATOM 833 O O . SER A 1 103 ? 2.429 14.221 20.759 1.00 91.56 103 SER A O 1
ATOM 835 N N . CYS A 1 104 ? 1.806 16.361 21.098 1.00 95.25 104 CYS A N 1
ATOM 836 C CA . CYS A 1 104 ? 0.645 16.342 20.214 1.00 95.25 104 CYS A CA 1
ATOM 837 C C . CYS A 1 104 ? 1.005 15.765 18.835 1.00 95.25 104 CYS A C 1
ATOM 839 O O . CYS A 1 104 ? 2.024 16.106 18.228 1.00 95.25 104 CYS A O 1
ATOM 841 N N . THR A 1 105 ? 0.147 14.880 18.336 1.00 96.62 105 THR A N 1
ATOM 842 C CA . THR A 1 105 ? 0.334 14.186 17.048 1.00 96.62 105 THR A CA 1
ATOM 843 C C . THR A 1 105 ? -0.701 14.619 16.010 1.00 96.62 105 THR A C 1
ATOM 845 O O . THR A 1 105 ? -0.850 13.980 14.966 1.00 96.62 105 THR A O 1
ATOM 848 N N . LEU A 1 106 ? -1.427 15.707 16.286 1.00 97.50 106 LEU A N 1
ATOM 849 C CA . LEU A 1 106 ? -2.443 16.251 15.396 1.00 97.50 106 LEU A CA 1
ATOM 850 C C . LEU A 1 106 ? -1.828 17.184 14.349 1.00 97.50 106 LEU A C 1
ATOM 852 O O . LEU A 1 106 ? -1.092 18.133 14.649 1.00 97.50 106 LEU A O 1
ATOM 856 N N . PHE A 1 107 ? -2.225 16.963 13.100 1.00 97.19 107 PHE A N 1
ATOM 857 C CA . PHE A 1 107 ? -1.879 17.801 11.959 1.00 97.19 107 PHE A CA 1
ATOM 858 C C . PHE A 1 107 ? -3.134 18.261 11.221 1.00 97.19 107 PHE A C 1
ATOM 860 O O . PHE A 1 107 ? -4.220 17.699 11.358 1.00 97.19 107 PHE A O 1
ATOM 867 N N . LYS A 1 108 ? -2.979 19.307 10.409 1.00 95.12 108 LYS A N 1
ATOM 868 C CA . LYS A 1 108 ? -4.027 19.817 9.528 1.00 95.12 108 LYS A CA 1
ATOM 869 C C . LYS A 1 108 ? -3.494 20.026 8.119 1.00 95.12 108 LYS A C 1
ATOM 871 O O . LYS A 1 108 ? -2.544 20.784 7.917 1.00 95.12 108 LYS A O 1
ATOM 876 N N . PHE A 1 109 ? -4.148 19.394 7.150 1.00 94.25 109 PHE A N 1
ATOM 877 C CA . PHE A 1 109 ? -3.922 19.640 5.730 1.00 94.25 109 PHE A CA 1
ATOM 878 C C . PHE A 1 109 ? -4.693 20.883 5.277 1.00 94.25 109 PHE A C 1
ATOM 880 O O . PHE A 1 109 ? -5.891 21.022 5.519 1.00 94.25 109 PHE A O 1
ATOM 887 N N . ILE A 1 110 ? -4.000 21.798 4.607 1.00 93.00 110 ILE A N 1
ATOM 888 C CA . ILE A 1 110 ? -4.544 23.063 4.117 1.00 93.00 110 ILE A CA 1
ATOM 889 C C . ILE A 1 110 ? -4.348 23.088 2.606 1.00 93.00 110 ILE A C 1
ATOM 891 O O . ILE A 1 110 ? -3.221 23.146 2.120 1.00 93.00 110 ILE A O 1
ATOM 895 N N . CYS A 1 111 ? -5.450 23.023 1.862 1.00 91.50 111 CYS A N 1
ATOM 896 C CA . CYS A 1 111 ? -5.430 23.008 0.402 1.00 91.50 111 CYS A CA 1
ATOM 897 C C . CYS A 1 111 ? -4.798 24.292 -0.160 1.00 91.50 111 CYS A C 1
ATOM 899 O O . CYS A 1 111 ? -5.191 25.394 0.223 1.00 91.50 111 CYS A O 1
ATOM 901 N N . VAL A 1 112 ? -3.859 24.138 -1.095 1.00 91.69 112 VAL A N 1
ATOM 902 C CA . VAL A 1 112 ? -3.275 25.238 -1.877 1.00 91.69 112 VAL A CA 1
ATOM 903 C C . VAL A 1 112 ? -3.851 25.236 -3.288 1.00 91.69 112 VAL A C 1
ATOM 905 O O . VAL A 1 112 ? -4.407 26.242 -3.719 1.00 91.69 112 VAL A O 1
ATOM 908 N N . ASP A 1 113 ? -3.777 24.098 -3.981 1.00 87.00 113 ASP A N 1
ATOM 909 C CA . ASP A 1 113 ? -4.356 23.898 -5.310 1.00 87.00 113 ASP A CA 1
ATOM 910 C C . ASP A 1 113 ? -5.035 22.517 -5.364 1.00 87.00 113 ASP A C 1
ATOM 912 O O . ASP A 1 113 ? -4.345 21.494 -5.336 1.00 87.00 113 ASP A O 1
ATOM 916 N N . PRO A 1 114 ? -6.377 22.455 -5.442 1.00 81.12 114 PRO A N 1
ATOM 917 C CA . PRO A 1 114 ? -7.101 21.189 -5.457 1.00 81.12 114 PRO A CA 1
ATOM 918 C C . PRO A 1 114 ? -6.905 20.405 -6.761 1.00 81.12 114 PRO A C 1
ATOM 920 O O . PRO A 1 114 ? -7.018 19.184 -6.744 1.00 81.12 114 PRO A O 1
ATOM 923 N N . VAL A 1 115 ? -6.592 21.070 -7.882 1.00 80.81 115 VAL A N 1
ATOM 924 C CA . VAL A 1 115 ? -6.381 20.410 -9.183 1.00 80.81 115 VAL A CA 1
ATOM 925 C C . VAL A 1 115 ? -5.048 19.675 -9.193 1.00 80.81 115 VAL A C 1
ATOM 927 O O . VAL A 1 115 ? -4.947 18.568 -9.715 1.00 80.81 115 VAL A O 1
ATOM 930 N N . LYS A 1 116 ? -4.026 20.281 -8.589 1.00 80.75 116 LYS A N 1
ATOM 931 C CA . LYS A 1 116 ? -2.697 19.676 -8.436 1.00 80.75 116 LYS A CA 1
ATOM 932 C C . LYS A 1 116 ? -2.544 18.873 -7.146 1.00 80.75 116 LYS A C 1
ATOM 934 O O . LYS A 1 116 ? -1.427 18.473 -6.846 1.00 80.75 116 LYS A O 1
ATOM 939 N N . THR A 1 117 ? -3.621 18.733 -6.369 1.00 86.75 117 THR A N 1
ATOM 940 C CA . THR A 1 117 ? -3.632 18.103 -5.039 1.00 86.75 117 THR A CA 1
ATOM 941 C C . THR A 1 117 ? -2.512 18.606 -4.116 1.00 86.75 117 THR A C 1
ATOM 943 O O . THR A 1 117 ? -1.942 17.844 -3.332 1.00 86.75 117 THR A O 1
ATOM 946 N N . THR A 1 118 ? -2.185 19.904 -4.194 1.00 91.75 118 THR A N 1
ATOM 947 C CA . THR A 1 118 ? -1.131 20.506 -3.371 1.00 91.75 118 THR A CA 1
ATOM 948 C C . THR A 1 118 ? -1.672 21.080 -2.073 1.00 91.75 118 THR A C 1
ATOM 950 O O . THR A 1 118 ? -2.760 21.665 -2.010 1.00 91.75 118 THR A O 1
ATOM 953 N N . VAL A 1 119 ? -0.884 20.920 -1.015 1.00 93.88 119 VAL A N 1
ATOM 954 C CA . VAL A 1 119 ? -1.267 21.209 0.363 1.00 93.88 119 VAL A CA 1
ATOM 955 C C . VAL A 1 119 ? -0.117 21.824 1.146 1.00 93.88 119 VAL A C 1
ATOM 957 O O . VAL A 1 119 ? 1.054 21.574 0.866 1.00 93.88 119 VAL A O 1
ATOM 960 N N . ARG A 1 120 ? -0.473 22.570 2.189 1.00 94.69 120 ARG A N 1
ATOM 961 C CA . ARG A 1 120 ? 0.384 22.833 3.345 1.00 94.69 120 ARG A CA 1
ATOM 962 C C . ARG A 1 120 ? -0.034 21.928 4.489 1.00 94.69 120 ARG A C 1
ATOM 964 O O . ARG A 1 120 ? -1.218 21.627 4.636 1.00 94.69 120 ARG A O 1
ATOM 971 N N . ILE A 1 121 ? 0.920 21.539 5.320 1.00 95.81 121 ILE A N 1
ATOM 972 C CA . ILE A 1 121 ? 0.657 20.725 6.506 1.00 95.81 121 ILE A CA 1
ATOM 973 C C . ILE A 1 121 ? 1.023 21.564 7.723 1.00 95.81 121 ILE A C 1
ATOM 975 O O . ILE A 1 121 ? 2.114 22.130 7.781 1.00 95.81 121 ILE A O 1
ATOM 979 N N . LYS A 1 122 ? 0.103 21.683 8.677 1.00 95.88 122 LYS A N 1
ATOM 980 C CA . LYS A 1 122 ? 0.284 22.460 9.905 1.00 95.88 122 LYS A CA 1
ATOM 981 C C . LYS A 1 122 ? 0.243 21.531 11.111 1.00 95.88 122 LYS A C 1
ATOM 983 O O . LYS A 1 122 ? -0.709 20.769 11.246 1.00 95.88 122 LYS A O 1
ATOM 988 N N . HIS A 1 123 ? 1.245 21.615 11.979 1.00 96.62 123 HIS A N 1
ATOM 989 C CA . HIS A 1 123 ? 1.221 20.970 13.290 1.00 96.62 123 HIS A CA 1
ATOM 990 C C . HIS A 1 123 ? 0.270 21.743 14.212 1.00 96.62 123 HIS A C 1
ATOM 992 O O . HIS A 1 123 ? 0.386 22.969 14.319 1.00 96.62 123 HIS A O 1
ATOM 998 N N . VAL A 1 124 ? -0.698 21.056 14.824 1.00 96.12 124 VAL A N 1
ATOM 999 C CA . VAL A 1 124 ? -1.821 21.709 15.513 1.00 96.12 124 VAL A CA 1
ATOM 1000 C C . VAL A 1 124 ? -1.358 22.439 16.768 1.00 96.12 124 VAL A C 1
ATOM 1002 O O . VAL A 1 124 ? -1.580 23.646 16.849 1.00 96.12 124 VAL A O 1
ATOM 1005 N N . GLN A 1 125 ? -0.651 21.759 17.677 1.00 96.06 125 GLN A N 1
ATOM 1006 C CA . GLN A 1 125 ? -0.247 22.346 18.960 1.00 96.06 125 GLN A CA 1
ATOM 1007 C C . GLN A 1 125 ? 0.645 23.582 18.790 1.00 96.06 125 GLN A C 1
ATOM 1009 O O . GLN A 1 125 ? 0.386 24.632 19.372 1.00 96.06 125 GLN A O 1
ATOM 1014 N N . SER A 1 126 ? 1.679 23.497 17.951 1.00 93.81 126 SER A N 1
ATOM 1015 C CA . SER A 1 126 ? 2.622 24.615 17.791 1.00 93.81 126 SER A CA 1
ATOM 1016 C C . SER A 1 126 ? 2.139 25.675 16.800 1.00 93.81 126 SER A C 1
ATOM 1018 O O . SER A 1 126 ? 2.730 26.748 16.690 1.00 93.81 126 SER A O 1
ATOM 1020 N N . GLY A 1 127 ? 1.124 25.355 15.997 1.00 94.69 127 GLY A N 1
ATOM 1021 C CA . GLY A 1 127 ? 0.667 26.184 14.891 1.00 94.69 127 GLY A CA 1
ATOM 1022 C C . GLY A 1 127 ? 1.688 26.370 13.760 1.00 94.69 127 GLY A C 1
ATOM 1023 O O . GLY A 1 127 ? 1.479 27.227 12.897 1.00 94.69 127 GLY A O 1
ATOM 1024 N N . CYS A 1 128 ? 2.777 25.600 13.743 1.00 94.50 128 CYS A N 1
ATOM 1025 C CA . CYS A 1 128 ? 3.840 25.742 12.751 1.00 94.50 128 CYS A CA 1
ATOM 1026 C C . CYS A 1 128 ? 3.520 24.968 11.471 1.00 94.50 128 CYS A C 1
ATOM 1028 O O . CYS A 1 128 ? 3.000 23.852 11.519 1.00 94.50 128 CYS A O 1
ATOM 1030 N N . TYR A 1 129 ? 3.891 25.539 10.331 1.00 94.62 129 TYR A N 1
ATOM 1031 C CA . TYR A 1 129 ? 3.853 24.855 9.046 1.00 94.62 129 TYR A CA 1
ATOM 1032 C C . TYR A 1 129 ? 5.060 23.939 8.892 1.00 94.62 129 TYR A C 1
ATOM 1034 O O . TYR A 1 129 ? 6.176 24.275 9.300 1.00 94.62 129 TYR A O 1
ATOM 1042 N N . LEU A 1 130 ? 4.819 22.782 8.287 1.00 93.31 130 LEU A N 1
ATOM 1043 C CA . LEU A 1 130 ? 5.868 21.869 7.876 1.00 93.31 130 LEU A CA 1
ATOM 1044 C C . LEU A 1 130 ? 6.572 22.458 6.662 1.00 93.31 130 LEU A C 1
ATOM 1046 O O . LEU A 1 130 ? 5.927 22.787 5.670 1.00 93.31 130 LEU A O 1
ATOM 1050 N N . CYS A 1 131 ? 7.891 22.573 6.744 1.00 89.44 131 CYS A N 1
ATOM 1051 C CA . CYS A 1 131 ? 8.718 23.148 5.697 1.00 89.44 131 CYS A CA 1
ATOM 1052 C C . CYS A 1 131 ? 9.961 22.287 5.470 1.00 89.44 131 CYS A C 1
ATOM 1054 O O . CYS A 1 131 ? 10.582 21.790 6.415 1.00 89.44 131 CYS A O 1
ATOM 1056 N N . LEU A 1 132 ? 10.314 22.102 4.202 1.00 85.81 132 LEU A N 1
ATOM 1057 C CA . LEU A 1 132 ? 11.529 21.423 3.779 1.00 85.81 132 LEU A CA 1
ATOM 1058 C C . LEU A 1 132 ? 12.732 22.332 3.989 1.00 85.81 132 LEU A C 1
ATOM 1060 O O . LEU A 1 132 ? 12.796 23.422 3.422 1.00 85.81 132 LEU A O 1
ATOM 1064 N N . TRP A 1 133 ? 13.723 21.856 4.738 1.00 76.88 133 TRP A N 1
ATOM 1065 C CA . TRP A 1 133 ? 14.884 22.671 5.067 1.00 76.88 133 TRP A CA 1
ATOM 1066 C C . TRP A 1 133 ? 16.204 21.990 4.776 1.00 76.88 133 TRP A C 1
ATOM 1068 O O . TRP A 1 133 ? 16.448 20.846 5.160 1.00 76.88 133 TRP A O 1
ATOM 1078 N N . GLN A 1 134 ? 17.082 22.726 4.105 1.00 69.75 134 GLN A N 1
ATOM 1079 C CA . GLN A 1 134 ? 18.426 22.273 3.804 1.00 69.75 134 GLN A CA 1
ATOM 1080 C C . GLN A 1 134 ? 19.366 22.658 4.948 1.00 69.75 134 GLN A C 1
ATOM 1082 O O . GLN A 1 134 ? 19.632 23.835 5.174 1.00 69.75 134 GLN A O 1
ATOM 1087 N N . ILE A 1 135 ? 19.888 21.658 5.655 1.00 65.31 135 ILE A N 1
ATOM 1088 C CA . ILE A 1 135 ? 20.967 21.856 6.626 1.00 65.31 135 ILE A CA 1
ATOM 1089 C C . ILE A 1 135 ? 22.303 21.820 5.876 1.00 65.31 135 ILE A C 1
ATOM 1091 O O . ILE A 1 135 ? 22.449 21.122 4.872 1.00 65.31 135 ILE A O 1
ATOM 1095 N N . SER A 1 136 ? 23.297 22.550 6.380 1.00 59.88 136 SER A N 1
ATOM 1096 C CA . SER A 1 136 ? 24.689 22.489 5.917 1.00 59.88 136 SER A CA 1
ATOM 1097 C C . SER A 1 136 ? 25.338 21.109 6.092 1.00 59.88 136 SER A C 1
ATOM 1099 O O . SER A 1 136 ? 26.350 20.833 5.453 1.00 59.88 136 SER A O 1
ATOM 1101 N N . ASN A 1 137 ? 24.769 20.239 6.936 1.00 65.69 137 ASN A N 1
ATOM 1102 C CA . ASN A 1 137 ? 25.265 18.890 7.166 1.00 65.69 137 ASN A CA 1
ATOM 1103 C C . ASN A 1 137 ? 24.856 17.955 6.004 1.00 65.69 137 ASN A C 1
ATOM 1105 O O . ASN A 1 137 ? 23.662 17.691 5.832 1.00 65.69 137 ASN A O 1
ATOM 1109 N N . PRO A 1 138 ? 25.818 17.408 5.237 1.00 63.41 138 PRO A N 1
ATOM 1110 C CA . PRO A 1 138 ? 25.535 16.532 4.102 1.00 63.41 138 PRO A CA 1
ATOM 1111 C C . PRO A 1 138 ? 24.911 15.180 4.485 1.00 63.41 138 PRO A C 1
ATOM 1113 O O . PRO A 1 138 ? 24.429 14.493 3.591 1.00 63.41 138 PRO A O 1
ATOM 1116 N N . ALA A 1 139 ? 24.876 14.806 5.771 1.00 61.28 139 ALA A N 1
ATOM 1117 C CA . ALA A 1 139 ? 24.152 13.625 6.258 1.00 61.28 139 ALA A CA 1
ATOM 1118 C C . ALA A 1 139 ? 22.627 13.845 6.354 1.00 61.28 139 ALA A C 1
ATOM 1120 O O . ALA A 1 139 ? 21.861 12.888 6.343 1.00 61.28 139 ALA A O 1
ATOM 1121 N N . PHE A 1 140 ? 22.168 15.102 6.393 1.00 63.50 140 PHE A N 1
ATOM 1122 C CA . PHE A 1 140 ? 20.751 15.460 6.538 1.00 63.50 140 PHE A CA 1
ATOM 1123 C C . PHE A 1 140 ? 20.269 16.419 5.438 1.00 63.50 140 PHE A C 1
ATOM 1125 O O . PHE A 1 140 ? 19.742 17.501 5.732 1.00 63.50 140 PHE A O 1
ATOM 1132 N N . PRO A 1 141 ? 20.444 16.086 4.144 1.00 63.34 141 PRO A N 1
ATOM 1133 C CA . PRO A 1 141 ? 19.923 16.926 3.085 1.00 63.34 141 PRO A CA 1
ATOM 1134 C C . PRO A 1 141 ? 18.391 16.903 3.140 1.00 63.34 141 PRO A C 1
ATOM 1136 O O . PRO A 1 141 ? 17.774 15.869 2.909 1.00 63.34 141 PRO A O 1
ATOM 1139 N N . ARG A 1 142 ? 17.781 18.063 3.408 1.00 75.88 142 ARG A N 1
ATOM 1140 C CA . ARG A 1 142 ? 16.344 18.331 3.213 1.00 75.88 142 ARG A CA 1
ATOM 1141 C C . ARG A 1 142 ? 15.393 17.523 4.106 1.00 75.88 142 ARG A C 1
ATOM 1143 O O . ARG A 1 142 ? 14.548 16.769 3.621 1.00 75.88 142 ARG A O 1
ATOM 1150 N N . CYS A 1 143 ? 15.503 17.742 5.412 1.00 83.06 143 CYS A N 1
ATOM 1151 C CA . CYS A 1 143 ? 14.565 17.216 6.404 1.00 83.06 143 CYS A CA 1
ATOM 1152 C C . CYS A 1 143 ? 13.341 18.135 6.576 1.00 83.06 143 CYS A C 1
ATOM 1154 O O . CYS A 1 143 ? 13.377 19.316 6.212 1.00 83.06 143 CYS A O 1
ATOM 1156 N N . VAL A 1 144 ? 12.253 17.599 7.134 1.00 88.00 144 VAL A N 1
ATOM 1157 C CA . VAL A 1 144 ? 11.026 18.364 7.419 1.00 88.00 144 VAL A CA 1
ATOM 1158 C C . VAL A 1 144 ? 11.090 18.982 8.814 1.00 88.00 144 VAL A C 1
ATOM 1160 O O . VAL A 1 144 ? 11.272 18.277 9.809 1.00 88.00 144 VAL A O 1
ATOM 1163 N N . MET A 1 145 ? 10.889 20.298 8.885 1.00 87.62 145 MET A N 1
ATOM 1164 C CA . MET A 1 145 ? 10.840 21.067 10.131 1.00 87.62 145 MET A CA 1
ATOM 1165 C C . MET A 1 145 ? 9.477 21.708 10.361 1.00 87.62 145 MET A C 1
ATOM 1167 O O . MET A 1 145 ? 8.753 21.983 9.411 1.00 87.62 145 MET A O 1
ATOM 1171 N N . ALA A 1 146 ? 9.186 22.042 11.618 1.00 90.81 146 ALA A N 1
ATOM 1172 C CA . ALA A 1 146 ? 8.007 22.797 12.034 1.00 90.81 146 ALA A CA 1
ATOM 1173 C C . ALA A 1 146 ? 8.394 23.948 12.987 1.00 90.81 146 ALA A C 1
ATOM 1175 O O . ALA A 1 146 ? 8.086 23.929 14.184 1.00 90.81 146 ALA A O 1
ATOM 1176 N N . ASN A 1 147 ? 9.088 24.958 12.446 1.00 88.06 147 ASN A N 1
ATOM 1177 C CA . ASN A 1 147 ? 9.614 26.101 13.214 1.00 88.06 147 ASN A CA 1
ATOM 1178 C C . ASN A 1 147 ? 8.804 27.389 13.064 1.00 88.06 147 ASN A C 1
ATOM 1180 O O . ASN A 1 147 ? 8.828 28.223 13.964 1.00 88.06 147 ASN A O 1
ATOM 1184 N N . TYR A 1 148 ? 8.113 27.567 11.939 1.00 87.94 148 TYR A N 1
ATOM 1185 C CA . TYR A 1 148 ? 7.523 28.851 11.578 1.00 87.94 148 TYR A CA 1
ATOM 1186 C C . TYR A 1 148 ? 6.005 28.751 11.482 1.00 87.94 148 TYR A C 1
ATOM 1188 O O . TYR A 1 148 ? 5.464 27.827 10.880 1.00 87.94 148 TYR A O 1
ATOM 1196 N N . THR A 1 149 ? 5.313 29.731 12.057 1.00 90.75 149 THR A N 1
ATOM 1197 C CA . THR A 1 149 ? 3.850 29.888 11.979 1.00 90.75 149 THR A CA 1
ATOM 1198 C C . THR A 1 149 ? 3.401 30.639 10.725 1.00 90.75 149 THR A C 1
ATOM 1200 O O . THR A 1 149 ? 2.203 30.780 10.489 1.00 90.75 149 THR A O 1
ATOM 1203 N N . LEU A 1 150 ? 4.348 31.115 9.915 1.00 88.62 150 LEU A N 1
ATOM 1204 C CA . LEU A 1 150 ? 4.115 31.758 8.626 1.00 88.62 150 LEU A CA 1
ATOM 1205 C C . LEU A 1 150 ? 4.451 30.787 7.492 1.00 88.62 150 LEU A C 1
ATOM 1207 O O . LEU A 1 150 ? 5.328 29.937 7.639 1.00 88.62 150 LEU A O 1
ATOM 1211 N N . CYS A 1 151 ? 3.747 30.927 6.370 1.00 84.81 151 CYS A N 1
ATOM 1212 C CA . CYS A 1 151 ? 4.026 30.160 5.160 1.00 84.81 151 CYS A CA 1
ATOM 1213 C C . CYS A 1 151 ? 5.385 30.551 4.565 1.00 84.81 151 CYS A C 1
ATOM 1215 O O . CYS A 1 151 ? 5.803 31.707 4.657 1.00 84.81 151 CYS A O 1
ATOM 1217 N N . ASP A 1 152 ? 6.045 29.593 3.922 1.00 82.81 152 ASP A N 1
ATOM 1218 C CA . ASP A 1 152 ? 7.338 29.808 3.280 1.00 82.81 152 ASP A CA 1
ATOM 1219 C C . ASP A 1 152 ? 7.176 30.545 1.939 1.00 82.81 152 ASP A C 1
ATOM 1221 O O . ASP A 1 152 ? 6.318 30.213 1.116 1.00 82.81 152 ASP A O 1
ATOM 1225 N N . SER A 1 153 ? 8.014 31.555 1.697 1.00 79.94 153 SER A N 1
ATOM 1226 C CA . SER A 1 153 ? 7.974 32.346 0.459 1.00 79.94 153 SER A CA 1
ATOM 1227 C C . SER A 1 153 ? 8.574 31.616 -0.745 1.00 79.94 153 SER A C 1
ATOM 1229 O O . SER A 1 153 ? 8.251 31.958 -1.883 1.00 79.94 153 SER A O 1
ATOM 1231 N N . ASN A 1 154 ? 9.400 30.591 -0.517 1.00 82.31 154 ASN A N 1
ATOM 1232 C CA . ASN A 1 154 ? 10.038 29.783 -1.556 1.00 82.31 154 ASN A CA 1
ATOM 1233 C C . ASN A 1 154 ? 9.246 28.507 -1.888 1.00 82.31 154 ASN A C 1
ATOM 1235 O O . ASN A 1 154 ? 9.713 27.684 -2.673 1.00 82.31 154 ASN A O 1
ATOM 1239 N N . SER A 1 155 ? 8.032 28.353 -1.341 1.00 85.44 155 SER A N 1
ATOM 1240 C CA . SER A 1 155 ? 7.171 27.175 -1.524 1.00 85.44 155 SER A CA 1
ATOM 1241 C C . SER A 1 155 ? 7.763 25.862 -0.990 1.00 85.44 155 SER A C 1
ATOM 1243 O O . SER A 1 155 ? 7.332 24.782 -1.401 1.00 85.44 155 SER A O 1
ATOM 1245 N N . CYS A 1 156 ? 8.725 25.927 -0.063 1.00 86.12 156 CYS A N 1
ATOM 1246 C CA . CYS A 1 156 ? 9.283 24.754 0.617 1.00 86.12 156 CYS A CA 1
ATOM 1247 C C . CYS A 1 156 ? 8.298 24.117 1.618 1.00 86.12 156 CYS A C 1
ATOM 1249 O O . CYS A 1 156 ? 8.565 23.032 2.134 1.00 86.12 156 CYS A O 1
ATOM 1251 N N . ASP A 1 157 ? 7.167 24.770 1.883 1.00 89.69 157 ASP A N 1
ATOM 1252 C CA . ASP A 1 157 ? 6.063 24.310 2.730 1.00 89.69 157 ASP A CA 1
ATOM 1253 C C . ASP A 1 157 ? 4.905 23.661 1.945 1.00 89.69 157 ASP A C 1
ATOM 1255 O O . ASP A 1 157 ? 3.894 23.270 2.534 1.00 89.69 157 ASP A O 1
ATOM 1259 N N . ILE A 1 158 ? 5.038 23.551 0.616 1.00 92.19 158 ILE A N 1
ATOM 1260 C CA . ILE A 1 158 ? 4.023 22.976 -0.271 1.00 92.19 158 ILE A CA 1
ATOM 1261 C C . ILE A 1 158 ? 4.402 21.542 -0.650 1.00 92.19 158 ILE A C 1
ATOM 1263 O O . ILE A 1 158 ? 5.471 21.278 -1.207 1.00 92.19 158 ILE A O 1
ATOM 1267 N N . PHE A 1 159 ? 3.467 20.625 -0.421 1.00 92.06 159 PHE A N 1
ATOM 1268 C CA . PHE A 1 159 ? 3.574 19.212 -0.773 1.00 92.06 159 PHE A CA 1
ATOM 1269 C C . PHE A 1 159 ? 2.465 18.828 -1.748 1.00 92.06 159 PHE A C 1
ATOM 1271 O O . PHE A 1 159 ? 1.364 19.368 -1.681 1.00 92.06 159 PHE A O 1
ATOM 1278 N N . THR A 1 160 ? 2.736 17.879 -2.639 1.00 91.31 160 THR A N 1
ATOM 1279 C CA . THR A 1 160 ? 1.702 17.236 -3.465 1.00 91.31 160 THR A CA 1
ATOM 1280 C C . THR A 1 160 ? 1.279 15.930 -2.805 1.00 91.31 160 THR A C 1
ATOM 1282 O O . THR A 1 160 ? 2.145 15.113 -2.477 1.00 91.31 160 THR A O 1
ATOM 1285 N N . ILE A 1 161 ? -0.028 15.732 -2.617 1.00 90.75 161 ILE A N 1
ATOM 1286 C CA . ILE A 1 161 ? -0.592 14.464 -2.145 1.00 90.75 161 ILE A CA 1
ATOM 1287 C C . ILE A 1 161 ? -0.792 13.538 -3.340 1.00 90.75 161 ILE A C 1
ATOM 1289 O O . ILE A 1 161 ? -1.478 13.893 -4.302 1.00 90.75 161 ILE A O 1
ATOM 1293 N N . ILE A 1 162 ? -0.234 12.336 -3.238 1.00 87.50 162 ILE A N 1
ATOM 1294 C CA . ILE A 1 162 ? -0.461 11.236 -4.171 1.00 87.50 162 ILE A CA 1
ATOM 1295 C C . ILE A 1 162 ? -1.174 10.125 -3.411 1.00 87.50 162 ILE A C 1
ATOM 1297 O O . ILE A 1 162 ? -0.701 9.683 -2.364 1.00 87.50 162 ILE A O 1
ATOM 1301 N N . ASP A 1 163 ? -2.302 9.676 -3.949 1.00 84.06 163 ASP A N 1
ATOM 1302 C CA . ASP A 1 163 ? -3.028 8.516 -3.442 1.00 84.06 163 ASP A CA 1
ATOM 1303 C C . ASP A 1 163 ? -2.211 7.238 -3.682 1.00 84.06 163 ASP A C 1
ATOM 1305 O O . ASP A 1 163 ? -1.830 6.946 -4.819 1.00 84.06 163 ASP A O 1
ATOM 1309 N N . TRP A 1 164 ? -1.916 6.497 -2.611 1.00 78.81 164 TRP A N 1
ATOM 1310 C CA . TRP A 1 164 ? -1.103 5.283 -2.664 1.00 78.81 164 TRP A CA 1
ATOM 1311 C C . TRP A 1 164 ? -1.870 4.065 -3.180 1.00 78.81 164 TRP A C 1
ATOM 1313 O O . TRP A 1 164 ? -1.283 3.215 -3.850 1.00 78.81 164 TRP A O 1
ATOM 1323 N N . GLU A 1 165 ? -3.155 3.933 -2.850 1.00 72.62 165 GLU A N 1
ATOM 1324 C CA . GLU A 1 165 ? -3.937 2.722 -3.144 1.00 72.62 165 GLU A CA 1
ATOM 1325 C C . GLU A 1 165 ? -3.967 2.320 -4.628 1.00 72.62 165 GLU A C 1
ATOM 1327 O O . GLU A 1 165 ? -3.845 1.125 -4.924 1.00 72.62 165 GLU A O 1
ATOM 1332 N N . PRO A 1 166 ? -4.077 3.265 -5.575 1.00 67.69 166 PRO A N 1
ATOM 1333 C CA . PRO A 1 166 ? -4.091 2.952 -6.992 1.00 67.69 166 PRO A CA 1
ATOM 1334 C C . PRO A 1 166 ? -2.689 2.913 -7.619 1.00 67.69 166 PRO A C 1
ATOM 1336 O O . PRO A 1 166 ? -2.582 2.725 -8.833 1.00 67.69 166 PRO A O 1
ATOM 1339 N N . LEU A 1 167 ? -1.609 3.103 -6.848 1.00 65.38 167 LEU A N 1
ATOM 1340 C CA . LEU A 1 167 ? -0.253 2.947 -7.372 1.00 65.38 167 LEU A CA 1
ATOM 1341 C C . LEU A 1 167 ? 0.037 1.469 -7.643 1.00 65.38 167 LEU A C 1
ATOM 1343 O O . LEU A 1 167 ? 0.009 0.612 -6.752 1.00 65.38 167 LEU A O 1
ATOM 1347 N N . LEU A 1 168 ? 0.384 1.178 -8.894 1.00 63.38 168 LEU A N 1
ATOM 1348 C CA . LEU A 1 168 ? 0.834 -0.140 -9.301 1.00 63.38 168 LEU A CA 1
ATOM 1349 C C . LEU A 1 168 ? 2.227 -0.410 -8.720 1.00 63.38 168 LEU A C 1
ATOM 1351 O O . LEU A 1 168 ? 3.171 0.331 -8.977 1.00 63.38 168 LEU A O 1
ATOM 1355 N N . ILE A 1 169 ? 2.376 -1.488 -7.954 1.00 61.28 169 ILE A N 1
ATOM 1356 C CA . ILE A 1 169 ? 3.672 -1.898 -7.403 1.00 61.28 169 ILE A CA 1
ATOM 1357 C C . ILE A 1 169 ? 4.191 -3.046 -8.258 1.00 61.28 169 ILE A C 1
ATOM 1359 O O . ILE A 1 169 ? 3.754 -4.184 -8.115 1.00 61.28 169 ILE A O 1
ATOM 1363 N N . LEU A 1 170 ? 5.120 -2.735 -9.153 1.00 57.69 170 LEU A N 1
ATOM 1364 C CA . LEU A 1 170 ? 5.815 -3.730 -9.962 1.00 57.69 170 LEU A CA 1
ATOM 1365 C C . LEU A 1 170 ? 7.191 -4.037 -9.357 1.00 57.69 170 LEU A C 1
ATOM 1367 O O . LEU A 1 170 ? 7.795 -3.153 -8.740 1.00 57.69 170 LEU A O 1
ATOM 1371 N N . PRO A 1 171 ? 7.728 -5.258 -9.542 1.00 58.09 171 PRO A N 1
ATOM 1372 C CA . PRO A 1 171 ? 9.116 -5.540 -9.209 1.00 58.09 171 PRO A CA 1
ATOM 1373 C C . PRO A 1 171 ? 10.045 -4.542 -9.905 1.00 58.09 171 PRO A C 1
ATOM 1375 O O . PRO A 1 171 ? 9.888 -4.265 -11.093 1.00 58.09 171 PRO A O 1
ATOM 1378 N N . ARG A 1 172 ? 11.033 -4.018 -9.168 1.00 61.72 172 ARG A N 1
ATOM 1379 C CA . ARG A 1 172 ? 11.968 -3.016 -9.702 1.00 61.72 172 ARG A CA 1
ATOM 1380 C C . ARG A 1 172 ? 12.729 -3.525 -10.924 1.00 61.72 172 ARG A C 1
ATOM 1382 O O . ARG A 1 172 ? 12.962 -2.744 -11.832 1.00 61.72 172 ARG A O 1
ATOM 1389 N N . TYR A 1 173 ? 13.088 -4.807 -10.953 1.00 65.19 173 TYR A N 1
ATOM 1390 C CA . TYR A 1 173 ? 13.742 -5.442 -12.094 1.00 65.19 173 TYR A CA 1
ATOM 1391 C C . TYR A 1 173 ? 12.888 -6.593 -12.616 1.00 65.19 173 TYR A C 1
ATOM 1393 O O . TYR A 1 173 ? 12.471 -7.456 -11.842 1.00 65.19 173 TYR A O 1
ATOM 1401 N N . VAL A 1 174 ? 12.649 -6.608 -13.924 1.00 64.25 174 VAL A N 1
ATOM 1402 C CA . VAL A 1 174 ? 11.825 -7.606 -14.612 1.00 64.25 174 VAL A CA 1
ATOM 1403 C C . VAL A 1 174 ? 12.481 -8.063 -15.913 1.00 64.25 174 VAL A C 1
ATOM 1405 O O . VAL A 1 174 ? 13.328 -7.373 -16.479 1.00 64.25 174 VAL A O 1
ATOM 1408 N N . ALA A 1 175 ? 12.041 -9.218 -16.401 1.00 61.91 175 ALA A N 1
ATOM 1409 C CA . ALA A 1 175 ? 12.271 -9.690 -17.758 1.00 61.91 175 ALA A CA 1
ATOM 1410 C C . ALA A 1 175 ? 10.906 -9.967 -18.400 1.00 61.91 175 ALA A C 1
ATOM 1412 O O . ALA A 1 175 ? 10.005 -10.486 -17.738 1.00 61.91 175 ALA A O 1
ATOM 1413 N N . PHE A 1 176 ? 10.749 -9.633 -19.678 1.00 68.75 176 PHE A N 1
ATOM 1414 C CA . PHE A 1 176 ? 9.507 -9.875 -20.414 1.00 68.75 176 PHE A CA 1
ATOM 1415 C C . PHE A 1 176 ? 9.678 -11.113 -21.282 1.00 68.75 176 PHE A C 1
ATOM 1417 O O . PHE A 1 176 ? 10.623 -11.172 -22.061 1.00 68.75 176 PHE A O 1
ATOM 1424 N N . LYS A 1 177 ? 8.778 -12.092 -21.168 1.00 66.31 177 LYS A N 1
ATOM 1425 C CA . LYS A 1 177 ? 8.797 -13.310 -21.987 1.00 66.31 177 LYS A CA 1
ATOM 1426 C C . LYS A 1 177 ? 7.653 -13.273 -22.997 1.00 66.31 177 LYS A C 1
ATOM 1428 O O . LYS A 1 177 ? 6.522 -12.951 -22.639 1.00 66.31 177 LYS A O 1
ATOM 1433 N N . GLY A 1 178 ? 7.968 -13.541 -24.256 1.00 56.44 178 GLY A N 1
ATOM 1434 C CA . GLY A 1 178 ? 7.019 -13.549 -25.359 1.00 56.44 178 GLY A CA 1
ATOM 1435 C C . GLY A 1 178 ? 6.267 -14.872 -25.453 1.00 56.44 178 GLY A C 1
ATOM 1436 O O . GLY A 1 178 ? 6.648 -15.873 -24.852 1.00 56.44 178 GLY A O 1
ATOM 1437 N N . HIS A 1 179 ? 5.213 -14.890 -26.270 1.00 66.56 179 HIS A N 1
ATOM 1438 C CA . HIS A 1 179 ? 4.467 -16.112 -26.600 1.00 66.56 179 HIS A CA 1
ATOM 1439 C C . HIS A 1 179 ? 5.304 -17.132 -27.391 1.00 66.56 179 HIS A C 1
ATOM 1441 O O . HIS A 1 179 ? 4.933 -18.293 -27.482 1.00 66.56 179 HIS A O 1
ATOM 1447 N N . ASN A 1 180 ? 6.421 -16.690 -27.973 1.00 68.94 180 ASN A N 1
ATOM 1448 C CA . ASN A 1 180 ? 7.402 -17.511 -28.680 1.00 68.94 180 ASN A CA 1
ATOM 1449 C C . ASN A 1 180 ? 8.465 -18.112 -27.740 1.00 68.94 180 ASN A C 1
ATOM 1451 O O . ASN A 1 180 ? 9.547 -18.470 -28.193 1.00 68.94 180 ASN A O 1
ATOM 1455 N N . ASP A 1 181 ? 8.202 -18.119 -26.432 1.00 70.62 181 ASP A N 1
ATOM 1456 C CA . ASP A 1 181 ? 9.100 -18.571 -25.369 1.00 70.62 181 ASP A CA 1
ATOM 1457 C C . ASP A 1 181 ? 10.452 -17.845 -25.250 1.00 70.62 181 ASP A C 1
ATOM 1459 O O . ASP A 1 181 ? 11.255 -18.179 -24.380 1.00 70.62 181 ASP A O 1
ATOM 1463 N N . SER A 1 182 ? 10.679 -16.793 -26.034 1.00 70.31 182 SER A N 1
ATOM 1464 C CA . SER A 1 182 ? 11.888 -15.975 -25.957 1.00 70.31 182 SER A CA 1
ATOM 1465 C C . SER A 1 182 ? 11.684 -14.776 -25.030 1.00 70.31 182 SER A C 1
ATOM 1467 O O . SER A 1 182 ? 10.599 -14.200 -24.960 1.00 70.31 182 SER A O 1
ATOM 1469 N N . TYR A 1 183 ? 12.732 -14.356 -24.337 1.00 66.69 183 TYR A N 1
ATOM 1470 C CA . TYR A 1 183 ? 12.821 -13.101 -23.611 1.00 66.69 183 TYR A CA 1
ATOM 1471 C C . TYR A 1 183 ? 13.007 -11.913 -24.555 1.00 66.69 183 TYR A C 1
ATOM 1473 O O . TYR A 1 183 ? 13.712 -11.984 -25.567 1.00 66.69 183 TYR A O 1
ATOM 1481 N N . LEU A 1 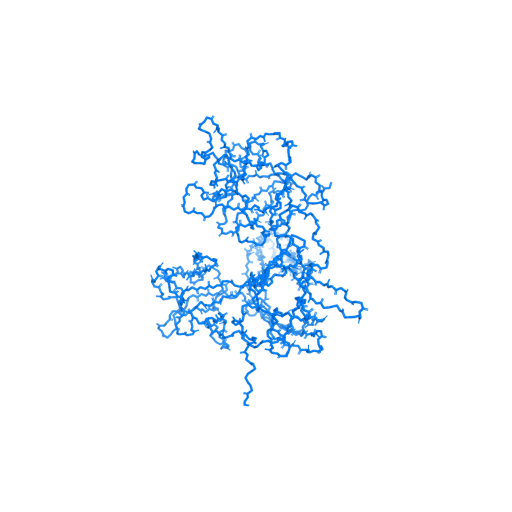184 ? 12.359 -10.804 -24.200 1.00 74.88 184 LEU A N 1
ATOM 1482 C CA . LEU A 1 184 ? 12.545 -9.511 -24.831 1.00 74.88 184 LEU A CA 1
ATOM 1483 C C . LEU A 1 184 ? 13.916 -8.974 -24.437 1.00 74.88 184 LEU A C 1
ATOM 1485 O O . LEU A 1 184 ? 14.204 -8.800 -23.254 1.00 74.88 184 LEU A O 1
ATOM 1489 N N . CYS A 1 185 ? 14.734 -8.673 -25.429 1.00 78.00 185 CYS A N 1
ATOM 1490 C CA . CYS A 1 185 ? 16.078 -8.168 -25.237 1.00 78.00 185 CYS A CA 1
ATOM 1491 C C . CYS A 1 185 ? 16.364 -6.994 -26.170 1.00 78.00 185 CYS A C 1
ATOM 1493 O O . CYS A 1 185 ? 15.701 -6.794 -27.195 1.00 78.00 185 CYS A O 1
ATOM 1495 N N . LEU A 1 186 ? 17.356 -6.189 -25.796 1.00 81.19 186 LEU A N 1
ATOM 1496 C CA . LEU A 1 186 ? 17.838 -5.096 -26.628 1.00 81.19 186 LEU A CA 1
ATOM 1497 C C . LEU A 1 186 ? 18.741 -5.634 -27.750 1.00 81.19 186 LEU A C 1
ATOM 1499 O O . LEU A 1 186 ? 19.694 -6.376 -27.500 1.00 81.19 186 LEU A O 1
ATOM 1503 N N . ARG A 1 187 ? 18.467 -5.229 -28.992 1.00 82.12 187 ARG A N 1
ATOM 1504 C CA . ARG A 1 187 ? 19.257 -5.570 -30.183 1.00 82.12 187 ARG A CA 1
ATOM 1505 C C . ARG A 1 187 ? 19.544 -4.321 -31.017 1.00 82.12 187 ARG A C 1
ATOM 1507 O O . ARG A 1 187 ? 18.746 -3.387 -31.053 1.00 82.12 187 ARG A O 1
ATOM 1514 N N . GLN A 1 188 ? 20.701 -4.304 -31.673 1.00 79.19 188 GLN A N 1
ATOM 1515 C CA . GLN A 1 188 ? 21.057 -3.280 -32.657 1.00 79.19 188 GLN A CA 1
ATOM 1516 C C . GLN A 1 188 ? 20.704 -3.806 -34.044 1.00 79.19 188 GLN A C 1
ATOM 1518 O O . GLN A 1 188 ? 21.276 -4.800 -34.485 1.00 79.19 188 GLN A O 1
ATOM 1523 N N . ILE A 1 189 ? 19.763 -3.156 -34.720 1.00 72.19 189 ILE A N 1
ATOM 1524 C CA . ILE A 1 189 ? 19.350 -3.514 -36.081 1.00 72.19 189 ILE A CA 1
ATOM 1525 C C . ILE A 1 189 ? 19.498 -2.255 -36.927 1.00 72.19 189 ILE A C 1
ATOM 1527 O O . ILE A 1 189 ? 18.967 -1.209 -36.560 1.00 72.19 189 ILE A O 1
ATOM 1531 N N . GLU A 1 190 ? 20.269 -2.333 -38.013 1.00 74.12 190 GLU A N 1
ATOM 1532 C CA . GLU A 1 190 ? 20.516 -1.198 -38.923 1.00 74.12 190 GLU A CA 1
ATOM 1533 C C . GLU A 1 190 ? 21.002 0.079 -38.198 1.00 74.12 190 GLU A C 1
ATOM 1535 O O . GLU A 1 190 ? 20.655 1.198 -38.558 1.00 74.12 190 GLU A O 1
ATOM 1540 N N . GLY A 1 191 ? 21.800 -0.084 -37.134 1.00 70.56 191 GLY A N 1
ATOM 1541 C CA . GLY A 1 191 ? 22.329 1.029 -36.333 1.00 70.56 191 GLY A CA 1
ATOM 1542 C C . GLY A 1 191 ? 21.346 1.636 -35.323 1.00 70.56 191 GLY A C 1
ATOM 1543 O O . GLY A 1 191 ? 21.689 2.614 -34.654 1.00 70.56 191 GLY A O 1
ATOM 1544 N N . HIS A 1 192 ? 20.148 1.063 -35.174 1.00 71.06 192 HIS A N 1
ATOM 1545 C CA . HIS A 1 192 ? 19.126 1.528 -34.241 1.00 71.06 192 HIS A CA 1
ATOM 1546 C C . HIS A 1 192 ? 18.839 0.505 -33.121 1.00 71.06 192 HIS A C 1
ATOM 1548 O O . HIS A 1 192 ? 18.808 -0.703 -33.369 1.00 71.06 192 HIS A O 1
ATOM 1554 N N . PRO A 1 193 ? 18.588 0.974 -31.881 1.00 75.00 193 PRO A N 1
ATOM 1555 C CA . PRO A 1 193 ? 18.242 0.113 -30.754 1.00 75.00 193 PRO A CA 1
ATOM 1556 C C . PRO A 1 193 ? 16.762 -0.303 -30.785 1.00 75.00 193 PRO A C 1
ATOM 1558 O O . PRO A 1 193 ? 15.874 0.535 -30.594 1.00 75.00 193 PRO A O 1
ATOM 1561 N N . TYR A 1 194 ? 16.510 -1.603 -30.941 1.00 76.88 194 TYR A N 1
ATOM 1562 C CA . TYR A 1 194 ? 15.179 -2.219 -30.934 1.00 76.88 194 TYR A CA 1
ATOM 1563 C C . TYR A 1 194 ? 15.030 -3.238 -29.807 1.00 76.88 194 TYR A C 1
ATOM 1565 O O . TYR A 1 194 ? 15.999 -3.885 -29.410 1.00 76.88 194 TYR A O 1
ATOM 1573 N N . THR A 1 195 ? 13.802 -3.421 -29.324 1.00 77.69 195 THR A N 1
ATOM 1574 C CA . THR A 1 195 ? 13.454 -4.531 -28.431 1.00 77.69 195 THR A CA 1
ATOM 1575 C C . THR A 1 195 ? 12.873 -5.694 -29.235 1.00 77.69 195 THR A C 1
ATOM 1577 O O . THR A 1 195 ? 11.995 -5.502 -30.077 1.00 77.69 195 THR A O 1
ATOM 1580 N N . GLN A 1 196 ? 13.371 -6.910 -29.005 1.00 81.81 196 GLN A N 1
ATOM 1581 C CA . GLN A 1 196 ? 12.950 -8.106 -29.740 1.00 81.81 196 GLN A CA 1
ATOM 1582 C C . GLN A 1 196 ? 12.893 -9.327 -28.821 1.00 81.81 196 GLN A C 1
ATOM 1584 O O . GLN A 1 196 ? 13.774 -9.516 -27.992 1.00 81.81 196 GLN A O 1
ATOM 1589 N N . PHE A 1 197 ? 11.867 -10.168 -28.973 1.00 80.56 197 PHE A N 1
ATOM 1590 C CA . PHE A 1 197 ? 11.794 -11.468 -28.301 1.00 80.56 197 PHE A CA 1
ATOM 1591 C C . PHE A 1 197 ? 12.690 -12.469 -29.040 1.00 80.56 197 PHE A C 1
ATOM 1593 O O . PHE A 1 197 ? 12.228 -13.099 -29.991 1.00 80.56 197 PHE A O 1
ATOM 1600 N N . ALA A 1 198 ? 13.969 -12.552 -28.660 1.00 81.62 198 ALA A N 1
ATOM 1601 C CA . ALA A 1 198 ? 14.998 -13.200 -29.485 1.00 81.62 198 ALA A CA 1
ATOM 1602 C C . ALA A 1 198 ? 15.996 -14.100 -28.739 1.00 81.62 198 ALA A C 1
ATOM 1604 O O . ALA A 1 198 ? 16.857 -14.690 -29.385 1.00 81.62 198 ALA A O 1
ATOM 1605 N N . THR A 1 199 ? 15.937 -14.184 -27.411 1.00 70.69 199 THR A N 1
ATOM 1606 C CA . THR A 1 199 ? 16.838 -15.040 -26.621 1.00 70.69 199 THR A CA 1
ATOM 1607 C C . THR A 1 199 ? 16.042 -15.875 -25.633 1.00 70.69 199 THR A C 1
ATOM 1609 O O . THR A 1 199 ? 15.071 -15.381 -25.080 1.00 70.69 199 THR A O 1
ATOM 1612 N N . ASP A 1 200 ? 16.421 -17.120 -25.394 1.00 77.19 200 ASP A N 1
ATOM 1613 C CA . ASP A 1 200 ? 15.862 -17.981 -24.345 1.00 77.19 200 ASP A CA 1
ATOM 1614 C C . ASP A 1 200 ? 16.687 -17.937 -23.043 1.00 77.19 200 ASP A C 1
ATOM 1616 O O . ASP A 1 200 ? 16.244 -18.447 -22.013 1.00 77.19 200 ASP A O 1
ATOM 1620 N N . ASP A 1 201 ? 17.843 -17.265 -23.055 1.00 69.19 201 ASP A N 1
ATOM 1621 C CA . ASP A 1 201 ? 18.696 -17.064 -21.885 1.00 69.19 201 ASP A CA 1
ATOM 1622 C C . ASP A 1 201 ? 18.291 -15.808 -21.096 1.00 69.19 201 ASP A C 1
ATOM 1624 O O . ASP A 1 201 ? 18.510 -14.672 -21.524 1.00 69.19 201 ASP A O 1
ATOM 1628 N N . ILE A 1 202 ? 17.736 -16.011 -19.898 1.00 62.66 202 ILE A N 1
ATOM 1629 C CA . ILE A 1 202 ? 17.406 -14.925 -18.962 1.00 62.66 202 ILE A CA 1
ATOM 1630 C C . ILE A 1 202 ? 18.655 -14.216 -18.402 1.00 62.66 202 ILE A C 1
ATOM 1632 O O . ILE A 1 202 ? 18.547 -13.103 -17.889 1.00 62.66 202 ILE A O 1
ATOM 1636 N N . GLY A 1 203 ? 19.828 -14.853 -18.476 1.00 57.78 203 GLY A N 1
ATOM 1637 C CA . GLY A 1 203 ? 21.115 -14.305 -18.054 1.00 57.78 203 GLY A CA 1
ATOM 1638 C C . GLY A 1 203 ? 21.728 -13.302 -19.035 1.00 57.78 203 GLY A C 1
ATOM 1639 O O . GLY A 1 203 ? 22.687 -12.619 -18.668 1.00 57.78 203 GLY A O 1
ATOM 1640 N N . ASP A 1 204 ? 21.175 -13.163 -20.248 1.00 69.94 204 ASP A N 1
ATOM 1641 C CA . ASP A 1 204 ? 21.607 -12.159 -21.223 1.00 69.94 204 ASP A CA 1
ATOM 1642 C C . ASP A 1 204 ? 21.469 -10.750 -20.612 1.00 69.94 204 ASP A C 1
ATOM 1644 O O . ASP A 1 204 ? 20.394 -10.311 -20.188 1.00 69.94 204 ASP A O 1
ATOM 1648 N N . SER A 1 205 ? 22.580 -10.007 -20.585 1.00 73.00 205 SER A N 1
ATOM 1649 C CA . SER A 1 205 ? 22.668 -8.672 -19.978 1.00 73.00 205 SER A CA 1
ATOM 1650 C C . SER A 1 205 ? 21.724 -7.641 -20.610 1.00 73.00 205 SER A C 1
ATOM 1652 O O . SER A 1 205 ? 21.480 -6.580 -20.034 1.00 73.00 205 SER A O 1
ATOM 1654 N N . THR A 1 206 ? 21.164 -7.945 -21.781 1.00 74.38 206 THR A N 1
ATOM 1655 C CA . THR A 1 206 ? 20.227 -7.095 -22.518 1.00 74.38 206 THR A CA 1
ATOM 1656 C C . THR A 1 206 ? 18.749 -7.400 -22.255 1.00 74.38 206 THR A C 1
ATOM 1658 O O . THR A 1 206 ? 17.899 -6.675 -22.777 1.00 74.38 206 THR A O 1
ATOM 1661 N N . VAL A 1 207 ? 18.434 -8.429 -21.457 1.00 70.31 207 VAL A N 1
ATOM 1662 C CA . VAL A 1 207 ? 17.059 -8.840 -21.097 1.00 70.31 207 VAL A CA 1
ATOM 1663 C C . VAL A 1 207 ? 16.513 -8.057 -19.905 1.00 70.31 207 VAL A C 1
ATOM 1665 O O . VAL A 1 207 ? 15.338 -7.680 -19.879 1.00 70.31 207 VAL A O 1
ATOM 1668 N N . ALA A 1 208 ? 17.353 -7.812 -18.900 1.00 72.12 208 ALA A N 1
ATOM 1669 C CA . ALA A 1 208 ? 16.917 -7.186 -17.661 1.00 72.12 208 ALA A CA 1
ATOM 1670 C C . ALA A 1 208 ? 16.421 -5.748 -17.896 1.00 72.12 208 ALA A C 1
ATOM 1672 O O . ALA A 1 208 ? 17.080 -4.925 -18.535 1.00 72.12 208 ALA A O 1
ATOM 1673 N N . CYS A 1 209 ? 15.251 -5.443 -17.344 1.00 68.62 209 CYS A N 1
ATOM 1674 C CA . CYS A 1 209 ? 14.606 -4.140 -17.424 1.00 68.62 209 CYS A CA 1
ATOM 1675 C C . CYS A 1 209 ? 14.307 -3.613 -16.023 1.00 68.62 209 CYS A C 1
ATOM 1677 O O . CYS A 1 209 ? 13.791 -4.341 -15.180 1.00 68.62 209 CYS A O 1
ATOM 1679 N N . GLU A 1 210 ? 14.597 -2.342 -15.784 1.00 71.06 210 GLU A N 1
ATOM 1680 C CA . GLU A 1 210 ? 14.219 -1.620 -14.579 1.00 71.06 210 GLU A CA 1
ATOM 1681 C C . GLU A 1 210 ? 12.891 -0.879 -14.793 1.00 71.06 210 GLU A C 1
ATOM 1683 O O . GLU A 1 210 ? 12.691 -0.195 -15.804 1.00 71.06 210 GLU A O 1
ATOM 1688 N N . ILE A 1 211 ? 11.984 -1.025 -13.830 1.00 70.81 211 ILE A N 1
ATOM 1689 C CA . ILE A 1 211 ? 10.651 -0.433 -13.822 1.00 70.81 211 ILE A CA 1
ATOM 1690 C C . I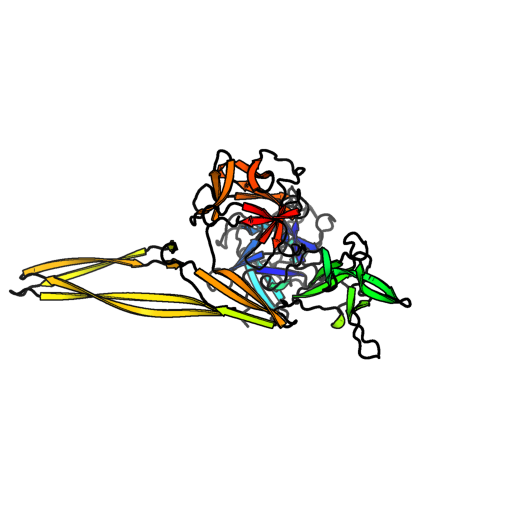LE A 1 211 ? 10.637 0.834 -12.971 1.00 70.81 211 ILE A C 1
ATOM 1692 O O . ILE A 1 211 ? 11.107 0.857 -11.832 1.00 70.81 211 ILE A O 1
ATOM 1696 N N . PHE A 1 212 ? 10.034 1.885 -13.520 1.00 69.56 212 PHE A N 1
ATOM 1697 C CA . PHE A 1 212 ? 9.839 3.167 -12.860 1.00 69.56 212 PHE A CA 1
ATOM 1698 C C . PHE A 1 212 ? 8.360 3.530 -12.898 1.00 69.56 212 PHE A C 1
ATOM 1700 O O . PHE A 1 212 ? 7.835 3.900 -13.948 1.00 69.56 212 PHE A O 1
ATOM 1707 N N . VAL A 1 213 ? 7.706 3.446 -11.745 1.00 68.38 213 VAL A N 1
ATOM 1708 C CA . VAL A 1 213 ? 6.315 3.876 -11.569 1.00 68.38 213 VAL A CA 1
ATOM 1709 C C . VAL A 1 213 ? 6.305 5.378 -11.302 1.00 68.38 213 VAL A C 1
ATOM 1711 O O . VAL A 1 213 ? 7.040 5.862 -10.433 1.00 68.38 213 VAL A O 1
ATOM 1714 N N . THR A 1 214 ? 5.525 6.121 -12.077 1.00 67.25 214 THR A N 1
ATOM 1715 C CA . THR A 1 214 ? 5.330 7.564 -11.911 1.00 67.25 214 THR A CA 1
ATOM 1716 C C . THR A 1 214 ? 4.112 7.860 -11.031 1.00 67.25 214 THR A C 1
ATOM 1718 O O . THR A 1 214 ? 3.276 6.997 -10.771 1.00 67.25 214 THR A O 1
ATOM 1721 N N . ASP A 1 215 ? 4.044 9.083 -10.514 1.00 66.38 215 ASP A N 1
ATOM 1722 C CA . ASP A 1 215 ? 2.971 9.580 -9.642 1.00 66.38 215 ASP A CA 1
ATOM 1723 C C . ASP A 1 215 ? 1.600 9.648 -10.335 1.00 66.38 215 ASP A C 1
ATOM 1725 O O . ASP A 1 215 ? 0.568 9.522 -9.681 1.00 66.38 215 ASP A O 1
ATOM 1729 N N . ASP A 1 216 ? 1.584 9.760 -11.662 1.00 66.19 216 ASP A N 1
ATOM 1730 C CA . ASP A 1 216 ? 0.397 9.666 -12.521 1.00 66.19 216 ASP A CA 1
ATOM 1731 C C . ASP A 1 216 ? -0.025 8.216 -12.854 1.00 66.19 216 ASP A C 1
ATOM 1733 O O . ASP A 1 216 ? -0.825 8.002 -13.763 1.00 66.19 216 ASP A O 1
ATOM 1737 N N . ARG A 1 217 ? 0.492 7.219 -12.116 1.00 65.56 217 ARG A N 1
ATOM 1738 C CA . ARG A 1 217 ? 0.219 5.773 -12.277 1.00 65.56 217 ARG A CA 1
ATOM 1739 C C . ARG A 1 217 ? 0.735 5.155 -13.581 1.00 65.56 217 ARG A C 1
ATOM 1741 O O . ARG A 1 217 ? 0.466 3.984 -13.844 1.00 65.56 217 ARG A O 1
ATOM 1748 N N . ASN A 1 218 ? 1.498 5.896 -14.381 1.00 68.81 218 ASN A N 1
ATOM 1749 C CA . ASN A 1 218 ? 2.150 5.343 -15.559 1.00 68.81 218 ASN A CA 1
ATOM 1750 C C . ASN A 1 218 ? 3.437 4.590 -15.196 1.00 68.81 218 ASN A C 1
ATOM 1752 O O . ASN A 1 218 ? 4.008 4.714 -14.108 1.00 68.81 218 ASN A O 1
ATOM 1756 N N . VAL A 1 219 ? 3.905 3.784 -16.142 1.00 71.00 219 VAL A N 1
ATOM 1757 C CA . VAL A 1 219 ? 5.135 3.010 -16.020 1.00 71.00 219 VAL A CA 1
ATOM 1758 C C . VAL A 1 219 ? 6.111 3.422 -17.111 1.00 71.00 219 VAL A C 1
ATOM 1760 O O . VAL A 1 219 ? 5.754 3.577 -18.278 1.00 71.00 219 VAL A O 1
ATOM 1763 N N . ARG A 1 220 ? 7.378 3.575 -16.727 1.00 73.44 220 ARG A N 1
ATOM 1764 C CA . ARG A 1 220 ? 8.512 3.714 -17.641 1.00 73.44 220 ARG A CA 1
ATOM 1765 C C . ARG A 1 220 ? 9.441 2.522 -17.467 1.00 73.44 220 ARG A C 1
ATOM 1767 O O . ARG A 1 220 ? 9.678 2.071 -16.347 1.00 73.44 220 ARG A O 1
ATOM 1774 N N . ILE A 1 221 ? 9.983 2.038 -18.578 1.00 77.19 221 ILE A N 1
ATOM 1775 C CA . ILE A 1 221 ? 10.824 0.840 -18.612 1.00 77.19 221 ILE A CA 1
ATOM 1776 C C . ILE A 1 221 ? 12.190 1.216 -19.174 1.00 77.19 221 ILE A C 1
ATOM 1778 O O . ILE A 1 221 ? 12.278 1.849 -20.229 1.00 77.19 221 ILE A O 1
ATOM 1782 N N . ASN A 1 222 ? 13.250 0.841 -18.463 1.00 78.06 222 ASN A N 1
ATOM 1783 C CA . ASN A 1 222 ? 14.633 1.084 -18.855 1.00 78.06 222 ASN A CA 1
ATOM 1784 C C . ASN A 1 222 ? 15.390 -0.249 -18.934 1.00 78.06 222 ASN A C 1
ATOM 1786 O O . ASN A 1 222 ? 15.563 -0.882 -17.895 1.00 78.06 222 ASN A O 1
ATOM 1790 N N . PRO A 1 223 ? 15.865 -0.703 -20.106 1.00 76.75 223 PRO A N 1
ATOM 1791 C CA . PRO A 1 223 ? 16.802 -1.820 -20.159 1.00 76.75 223 PRO A CA 1
ATOM 1792 C C . PRO A 1 223 ? 18.033 -1.502 -19.316 1.00 76.75 223 PRO A C 1
ATOM 1794 O O . PRO A 1 223 ? 18.639 -0.452 -19.500 1.00 76.75 223 PRO A O 1
ATOM 1797 N N . THR A 1 224 ? 18.455 -2.405 -18.437 1.00 75.56 224 THR A N 1
ATOM 1798 C CA . THR A 1 224 ? 19.619 -2.166 -17.562 1.00 75.56 224 THR A CA 1
ATOM 1799 C C . THR A 1 224 ? 20.920 -1.998 -18.353 1.00 75.56 224 THR A C 1
ATOM 1801 O O . THR A 1 224 ? 21.829 -1.298 -17.915 1.00 75.56 224 THR A O 1
ATOM 1804 N N . SER A 1 225 ? 20.979 -2.576 -19.556 1.00 74.62 225 SER A N 1
ATOM 1805 C CA . SER A 1 225 ? 22.044 -2.384 -20.549 1.00 74.62 225 SER A CA 1
ATOM 1806 C C . SER A 1 225 ? 22.043 -0.999 -21.217 1.00 74.62 225 SER A C 1
ATOM 1808 O O . SER A 1 225 ? 22.918 -0.705 -22.033 1.00 74.62 225 SER A O 1
ATOM 1810 N N . SER A 1 226 ? 21.077 -0.132 -20.902 1.00 74.62 226 SER A N 1
ATOM 1811 C CA . SER A 1 226 ? 20.946 1.207 -21.464 1.00 74.62 226 SER A CA 1
ATOM 1812 C C . SER A 1 226 ? 20.733 2.278 -20.393 1.00 74.62 226 SER A C 1
ATOM 1814 O O . SER A 1 226 ? 20.306 2.038 -19.270 1.00 74.62 226 SER A O 1
ATOM 1816 N N . ASN A 1 227 ? 21.000 3.524 -20.778 1.00 69.62 227 ASN A N 1
ATOM 1817 C CA . ASN A 1 227 ? 20.605 4.705 -20.009 1.00 69.62 227 ASN A CA 1
ATOM 1818 C C . ASN A 1 227 ? 19.330 5.355 -20.582 1.00 69.62 227 ASN A C 1
ATOM 1820 O O . ASN A 1 227 ? 19.019 6.494 -20.238 1.00 69.62 227 ASN A O 1
ATOM 1824 N N . LYS A 1 228 ? 18.621 4.663 -21.483 1.00 76.12 228 LYS A N 1
ATOM 1825 C CA . LYS A 1 228 ? 17.477 5.169 -22.254 1.00 76.12 228 LYS A CA 1
ATOM 1826 C C . LYS A 1 228 ? 16.210 4.385 -21.930 1.00 76.12 228 LYS A C 1
ATOM 1828 O O . LYS A 1 228 ? 16.257 3.174 -21.764 1.00 76.12 228 LYS A O 1
ATOM 1833 N N . PHE A 1 229 ? 15.073 5.068 -21.931 1.00 78.38 229 PHE A N 1
ATOM 1834 C CA . PHE A 1 229 ? 13.778 4.439 -21.698 1.00 78.38 229 PHE A CA 1
ATOM 1835 C C . PHE A 1 229 ? 13.152 3.953 -23.007 1.00 78.38 229 PHE A C 1
ATOM 1837 O O . PHE A 1 229 ? 13.467 4.452 -24.096 1.00 78.38 229 PHE A O 1
ATOM 1844 N N . TRP A 1 230 ? 12.256 2.975 -22.892 1.00 77.81 230 TRP A N 1
ATOM 1845 C CA . TRP A 1 230 ? 11.403 2.550 -23.995 1.00 77.81 230 TRP A CA 1
ATOM 1846 C C . TRP A 1 230 ? 10.515 3.700 -24.460 1.00 77.81 230 TRP A C 1
ATOM 1848 O O . TRP A 1 230 ? 9.933 4.423 -23.652 1.00 77.81 230 TRP A O 1
ATOM 1858 N N . ARG A 1 231 ? 10.413 3.855 -25.779 1.00 76.19 231 ARG A N 1
ATOM 1859 C CA . ARG A 1 231 ? 9.566 4.851 -26.426 1.00 76.19 231 ARG A CA 1
ATOM 1860 C C . ARG A 1 231 ? 8.946 4.276 -27.694 1.00 76.19 231 ARG A C 1
ATOM 1862 O O . ARG A 1 231 ? 9.637 3.671 -28.522 1.00 76.19 231 ARG A O 1
ATOM 1869 N N . ALA A 1 232 ? 7.653 4.519 -27.871 1.00 66.75 232 ALA A N 1
ATOM 1870 C CA . ALA A 1 232 ? 6.980 4.260 -29.134 1.00 66.75 232 ALA A CA 1
ATOM 1871 C C . ALA A 1 232 ? 7.446 5.279 -30.187 1.00 66.75 232 ALA A C 1
ATOM 1873 O O . ALA A 1 232 ? 7.264 6.486 -30.017 1.00 66.75 232 ALA A O 1
ATOM 1874 N N . THR A 1 233 ? 8.030 4.801 -31.288 1.00 63.66 233 THR A N 1
ATOM 1875 C CA . THR A 1 233 ? 8.446 5.661 -32.405 1.00 63.66 233 THR A CA 1
ATOM 1876 C C . THR A 1 233 ? 7.651 5.288 -33.648 1.00 63.66 233 THR A C 1
ATOM 1878 O O . THR A 1 233 ? 7.601 4.124 -34.038 1.00 63.66 233 THR A O 1
ATOM 1881 N N . ARG A 1 234 ? 7.022 6.276 -34.296 1.00 56.66 234 ARG A N 1
ATOM 1882 C CA . ARG A 1 234 ? 6.393 6.078 -35.608 1.00 56.66 234 ARG A CA 1
ATOM 1883 C C . ARG A 1 234 ? 7.467 6.148 -36.687 1.00 56.66 234 ARG A C 1
ATOM 1885 O O . ARG A 1 234 ? 7.938 7.233 -37.014 1.00 56.66 234 ARG A O 1
ATOM 1892 N N . LEU A 1 235 ? 7.831 5.000 -37.248 1.00 55.34 235 LEU A N 1
ATOM 1893 C CA . LEU A 1 235 ? 8.543 4.945 -38.523 1.00 55.34 235 LEU A CA 1
ATOM 1894 C C . LEU A 1 235 ? 7.491 4.953 -39.642 1.00 55.34 235 LEU A C 1
ATOM 1896 O O . LEU A 1 235 ? 6.446 4.320 -39.503 1.00 55.34 235 LEU A O 1
ATOM 1900 N N . GLY A 1 236 ? 7.734 5.693 -40.726 1.00 45.22 236 GLY A N 1
ATOM 1901 C CA . GLY A 1 236 ? 6.758 6.062 -41.770 1.00 45.22 236 GLY A CA 1
ATOM 1902 C C . GLY A 1 236 ? 6.076 4.931 -42.565 1.00 45.22 236 GLY A C 1
ATOM 1903 O O . GLY A 1 236 ? 5.452 5.215 -43.579 1.00 45.22 236 GLY A O 1
ATOM 1904 N N . PHE A 1 237 ? 6.149 3.674 -42.119 1.00 48.72 237 PHE A N 1
ATOM 1905 C CA . PHE A 1 237 ? 5.611 2.482 -42.788 1.00 48.72 237 PHE A CA 1
ATOM 1906 C C . PHE A 1 237 ? 4.487 1.773 -42.006 1.00 48.72 237 PHE A C 1
ATOM 1908 O O . PHE A 1 237 ? 4.256 0.580 -42.184 1.00 48.72 237 PHE A O 1
ATOM 1915 N N . GLY A 1 238 ? 3.784 2.469 -41.107 1.00 41.97 238 GLY A N 1
ATOM 1916 C CA . GLY A 1 238 ? 2.592 1.927 -40.432 1.00 41.97 238 GLY A CA 1
ATOM 1917 C C . GLY A 1 238 ? 2.855 0.877 -39.339 1.00 41.97 238 GLY A C 1
ATOM 1918 O O . GLY A 1 238 ? 1.908 0.408 -38.715 1.00 41.97 238 GLY A O 1
ATOM 1919 N N . ARG A 1 239 ? 4.119 0.538 -39.048 1.00 45.09 239 ARG A N 1
ATOM 1920 C CA . ARG A 1 239 ? 4.522 -0.224 -37.852 1.00 45.09 239 ARG A CA 1
ATOM 1921 C C . ARG A 1 239 ? 4.994 0.743 -36.762 1.00 45.09 239 ARG A C 1
ATOM 1923 O O . ARG A 1 239 ? 5.762 1.658 -37.051 1.00 45.09 239 ARG A O 1
ATOM 1930 N N . ILE A 1 240 ? 4.559 0.532 -35.517 1.00 51.47 240 ILE A N 1
ATOM 1931 C CA . ILE A 1 240 ? 5.024 1.282 -34.336 1.00 51.47 240 ILE A CA 1
ATOM 1932 C C . ILE A 1 240 ? 5.967 0.369 -33.536 1.00 51.47 240 ILE A C 1
ATOM 1934 O O . ILE A 1 240 ? 5.510 -0.322 -32.625 1.00 51.47 240 ILE A O 1
ATOM 1938 N N . PRO A 1 241 ? 7.262 0.274 -33.885 1.00 54.34 241 PRO A N 1
ATOM 1939 C CA . PRO A 1 241 ? 8.213 -0.446 -33.048 1.00 54.34 241 PRO A CA 1
ATOM 1940 C C . PRO A 1 241 ? 8.435 0.290 -31.718 1.00 54.34 241 PRO A C 1
ATOM 1942 O O . PRO A 1 241 ? 8.468 1.525 -31.664 1.00 54.34 241 PRO A O 1
ATOM 1945 N N . MET A 1 242 ? 8.648 -0.473 -30.642 1.00 53.34 242 MET A N 1
ATOM 1946 C CA . MET A 1 242 ? 9.282 0.071 -29.441 1.00 53.34 242 MET A CA 1
ATOM 1947 C C . MET A 1 242 ? 10.778 0.234 -29.711 1.00 53.34 242 MET A C 1
ATOM 1949 O O . MET A 1 242 ? 11.470 -0.702 -30.110 1.00 53.34 242 MET A O 1
ATOM 1953 N N . THR A 1 243 ? 11.271 1.448 -29.506 1.00 57.94 243 THR A N 1
ATOM 1954 C CA . THR A 1 243 ? 12.675 1.831 -29.712 1.00 57.94 243 THR A CA 1
ATOM 1955 C C . THR A 1 243 ? 13.193 2.524 -28.456 1.00 57.94 243 THR A C 1
ATOM 1957 O O . THR A 1 243 ? 12.406 2.915 -27.592 1.00 57.94 243 THR A O 1
ATOM 1960 N N . LEU A 1 244 ? 14.509 2.690 -28.324 1.00 48.50 244 LEU A N 1
ATOM 1961 C CA . LEU A 1 244 ? 15.070 3.467 -27.215 1.00 48.50 244 LEU A CA 1
ATOM 1962 C C . LEU A 1 244 ? 15.240 4.938 -27.581 1.00 48.50 244 LEU A C 1
ATOM 1964 O O . LEU A 1 244 ? 15.949 5.269 -28.534 1.00 48.50 244 LEU A O 1
ATOM 1968 N N . ALA A 1 245 ? 14.703 5.830 -26.751 1.00 50.75 245 ALA A N 1
ATOM 1969 C CA . ALA A 1 245 ? 14.957 7.263 -26.851 1.00 50.75 245 ALA A CA 1
ATOM 1970 C C . ALA A 1 245 ? 15.701 7.775 -25.614 1.00 50.75 245 ALA A C 1
ATOM 1972 O O . ALA A 1 245 ? 15.441 7.360 -24.486 1.00 50.75 245 ALA A O 1
ATOM 1973 N N . ALA A 1 246 ? 16.649 8.690 -25.827 1.00 41.97 246 ALA A N 1
ATOM 1974 C CA . ALA A 1 246 ? 17.297 9.391 -24.729 1.00 41.97 246 ALA A CA 1
ATOM 1975 C C . ALA A 1 246 ? 16.278 10.326 -24.071 1.00 41.97 246 ALA A C 1
ATOM 1977 O O . ALA A 1 246 ? 15.977 11.389 -24.605 1.00 41.97 246 ALA A O 1
ATOM 1978 N N . THR A 1 247 ? 15.753 9.932 -22.918 1.00 47.28 247 THR A N 1
ATOM 1979 C CA . THR A 1 247 ? 15.141 10.867 -21.973 1.00 47.28 247 THR A CA 1
ATOM 1980 C C . THR A 1 247 ? 16.107 11.010 -20.797 1.00 47.28 247 THR A C 1
ATOM 1982 O O . THR A 1 247 ? 16.601 9.987 -20.312 1.00 47.28 247 THR A O 1
ATOM 1985 N N . PRO A 1 248 ? 16.449 12.233 -20.362 1.00 38.16 248 PRO A N 1
ATOM 1986 C CA . PRO A 1 248 ? 17.469 12.434 -19.340 1.00 38.16 248 PRO A CA 1
ATOM 1987 C C . PRO A 1 248 ? 17.102 11.737 -18.021 1.00 38.16 248 PRO A C 1
ATOM 1989 O O . PRO A 1 248 ? 15.940 11.699 -17.622 1.00 38.16 248 PRO A O 1
ATOM 1992 N N . ARG A 1 249 ? 18.118 11.202 -17.329 1.00 38.16 249 ARG A N 1
ATOM 1993 C CA . ARG A 1 249 ? 18.018 10.637 -15.967 1.00 38.16 249 ARG A CA 1
ATOM 1994 C C . ARG A 1 249 ? 17.933 11.714 -14.866 1.00 38.16 249 ARG A C 1
ATOM 1996 O O . ARG A 1 249 ? 17.960 11.366 -13.692 1.00 38.16 249 ARG A O 1
ATOM 2003 N N . THR A 1 250 ? 17.862 13.002 -15.214 1.00 35.34 250 THR A N 1
ATOM 2004 C CA . THR A 1 250 ? 17.922 14.123 -14.261 1.00 35.34 250 THR A CA 1
ATOM 2005 C C . THR A 1 250 ? 16.575 14.838 -14.081 1.00 35.34 250 THR A C 1
ATOM 2007 O O . THR A 1 250 ? 15.753 14.838 -14.998 1.00 35.34 250 THR A O 1
ATOM 2010 N N . PRO A 1 251 ? 16.339 15.490 -12.921 1.00 35.47 251 PRO A N 1
ATOM 2011 C CA . PRO A 1 251 ? 15.023 15.994 -12.505 1.00 35.47 251 PRO A CA 1
ATOM 2012 C C . PRO A 1 251 ? 14.579 17.287 -13.210 1.00 35.47 251 PRO A C 1
ATOM 2014 O O . PRO A 1 251 ? 13.532 17.833 -12.877 1.00 35.47 251 PRO A O 1
ATOM 2017 N N . SER A 1 252 ? 15.377 17.823 -14.139 1.00 33.31 252 SER A N 1
ATOM 2018 C CA . SER A 1 252 ? 15.311 19.234 -14.541 1.00 33.31 252 SER A CA 1
ATOM 2019 C C . SER A 1 252 ? 14.650 19.510 -15.896 1.00 33.31 252 SER A C 1
ATOM 2021 O O . SER A 1 252 ? 14.819 20.605 -16.426 1.00 33.31 252 SER A O 1
ATOM 2023 N N . VAL A 1 253 ? 13.905 18.565 -16.481 1.00 34.25 253 VAL A N 1
ATOM 2024 C CA . VAL A 1 253 ? 13.084 18.846 -17.675 1.00 34.25 253 VAL A CA 1
ATOM 2025 C C . VAL A 1 253 ? 11.656 18.326 -17.465 1.00 34.25 253 VAL A C 1
ATOM 2027 O O . VAL A 1 253 ? 11.486 17.128 -17.243 1.00 34.25 253 VAL A O 1
ATOM 2030 N N . PRO A 1 254 ? 10.618 19.179 -17.568 1.00 39.81 254 PRO A N 1
ATOM 2031 C CA . PRO A 1 254 ? 9.227 18.795 -17.326 1.00 39.81 254 PRO A CA 1
ATOM 2032 C C . PRO A 1 254 ? 8.539 18.091 -18.512 1.00 39.81 254 PRO A C 1
ATOM 2034 O O . PRO A 1 254 ? 7.318 17.999 -18.532 1.00 39.81 254 PRO A O 1
ATOM 2037 N N . SER A 1 255 ? 9.263 17.573 -19.506 1.00 44.22 255 SER A N 1
ATOM 2038 C CA . SER A 1 255 ? 8.645 16.888 -20.652 1.00 44.22 255 SER A CA 1
ATOM 2039 C C . SER A 1 255 ? 9.050 15.419 -20.733 1.00 44.22 255 SER A C 1
ATOM 2041 O O . SER A 1 255 ? 9.788 14.985 -21.617 1.00 44.22 255 SER A O 1
ATOM 2043 N N . VAL A 1 256 ? 8.494 14.613 -19.823 1.00 51.66 256 VAL A N 1
ATOM 2044 C CA . VAL A 1 256 ? 8.244 13.203 -20.148 1.00 51.66 256 VAL A CA 1
ATOM 2045 C C . VAL A 1 256 ? 7.356 13.203 -21.391 1.00 51.66 256 VAL A C 1
ATOM 2047 O O . VAL A 1 256 ? 6.255 13.750 -21.382 1.00 51.66 256 VAL A O 1
ATOM 2050 N N . THR A 1 257 ? 7.857 12.664 -22.497 1.00 55.38 257 THR A N 1
ATOM 2051 C CA . THR A 1 257 ? 7.084 12.596 -23.736 1.00 55.38 257 THR A CA 1
ATOM 2052 C C . THR A 1 257 ? 6.006 11.527 -23.566 1.00 55.38 257 THR A C 1
ATOM 2054 O O . THR A 1 257 ? 6.332 10.425 -23.120 1.00 55.38 257 THR A O 1
ATOM 2057 N N . LYS A 1 258 ? 4.745 11.821 -23.917 1.00 58.91 258 LYS A N 1
ATOM 2058 C CA . LYS A 1 258 ? 3.611 10.883 -23.771 1.00 58.91 258 LYS A CA 1
ATOM 2059 C C . LYS A 1 258 ? 3.903 9.499 -24.364 1.00 58.91 258 LYS A C 1
ATOM 2061 O O . LYS A 1 258 ? 3.413 8.499 -23.865 1.00 58.91 258 LYS A O 1
ATOM 2066 N N . GLU A 1 259 ? 4.758 9.421 -25.382 1.00 56.00 259 GLU A N 1
ATOM 2067 C CA . GLU A 1 259 ? 5.139 8.177 -26.059 1.00 56.00 259 GLU A CA 1
ATOM 2068 C C . GLU A 1 259 ? 6.077 7.257 -25.248 1.00 56.00 259 GLU A C 1
ATOM 2070 O O . GLU A 1 259 ? 6.401 6.164 -25.714 1.00 56.00 259 GLU A O 1
ATOM 2075 N N . ALA A 1 260 ? 6.553 7.695 -24.077 1.00 53.00 260 ALA A N 1
ATOM 2076 C CA . ALA A 1 260 ? 7.362 6.899 -23.146 1.00 53.00 260 ALA A CA 1
ATOM 2077 C C . ALA A 1 260 ? 6.578 6.464 -21.891 1.00 53.00 260 ALA A C 1
ATOM 2079 O O . ALA A 1 260 ? 7.138 5.791 -21.025 1.00 53.00 260 ALA A O 1
ATOM 2080 N N . GLN A 1 261 ? 5.308 6.866 -21.771 1.00 58.50 261 GLN A N 1
ATOM 2081 C CA . GLN A 1 261 ? 4.414 6.449 -20.693 1.00 58.50 261 GLN A CA 1
ATOM 2082 C C . GLN A 1 261 ? 3.651 5.197 -21.128 1.00 58.50 261 GLN A C 1
ATOM 2084 O O . GLN A 1 261 ? 3.012 5.187 -22.179 1.00 58.50 261 GLN A O 1
ATOM 2089 N N . LEU A 1 262 ? 3.736 4.140 -20.323 1.00 56.72 262 LEU A N 1
ATOM 2090 C CA . LEU A 1 262 ? 3.007 2.895 -20.534 1.00 56.72 262 LEU A CA 1
ATOM 2091 C C . LEU A 1 262 ? 1.957 2.744 -19.437 1.00 56.72 262 LEU A C 1
ATOM 2093 O O . LEU A 1 262 ? 2.274 2.846 -18.252 1.00 56.72 262 LEU A O 1
ATOM 2097 N N . THR A 1 263 ? 0.722 2.463 -19.835 1.00 50.34 263 THR A N 1
ATOM 2098 C CA . THR A 1 263 ? -0.327 2.019 -18.918 1.00 50.34 263 THR A CA 1
ATOM 2099 C C . THR A 1 263 ? -0.272 0.500 -18.839 1.00 50.34 263 THR A C 1
ATOM 2101 O O . THR A 1 263 ? -0.157 -0.177 -19.861 1.00 50.34 263 THR A O 1
ATOM 2104 N N . VAL A 1 264 ? -0.299 -0.036 -17.623 1.00 54.88 264 VAL A N 1
ATOM 2105 C CA . VAL A 1 264 ? -0.341 -1.481 -17.395 1.00 54.88 264 VAL A CA 1
ATOM 2106 C C . VAL A 1 264 ? -1.763 -1.844 -17.013 1.00 54.88 264 VAL A C 1
ATOM 2108 O O . VAL A 1 264 ? -2.284 -1.354 -16.015 1.00 54.88 264 VAL A O 1
ATOM 2111 N N . GLU A 1 265 ? -2.366 -2.712 -17.811 1.00 48.38 265 GLU A N 1
ATOM 2112 C CA . GLU A 1 265 ? -3.704 -3.241 -17.583 1.00 48.38 265 GLU A CA 1
ATOM 2113 C C . GLU A 1 265 ? -3.617 -4.749 -17.354 1.00 48.38 265 GLU A C 1
ATOM 2115 O O . GLU A 1 265 ? -2.715 -5.424 -17.866 1.00 48.38 265 GLU A O 1
ATOM 2120 N N . GLU A 1 266 ? -4.548 -5.291 -16.572 1.00 45.84 266 GLU A N 1
ATOM 2121 C CA . GLU A 1 266 ? -4.703 -6.739 -16.472 1.00 45.84 266 GLU A CA 1
ATOM 2122 C C . GLU A 1 266 ? -5.057 -7.284 -17.873 1.00 45.84 266 GLU A C 1
ATOM 2124 O O . GLU A 1 266 ? -5.930 -6.718 -18.533 1.00 45.84 266 GLU A O 1
ATOM 2129 N N . PRO A 1 267 ? -4.418 -8.362 -18.375 1.00 58.16 267 PRO A N 1
ATOM 2130 C CA . PRO A 1 267 ? -4.630 -8.857 -19.741 1.00 58.16 267 PRO A CA 1
ATOM 2131 C C . PRO A 1 267 ? -5.972 -9.598 -19.921 1.00 58.16 267 PRO A C 1
ATOM 2133 O O . PRO A 1 267 ? -6.067 -10.549 -20.699 1.00 58.16 267 PRO A O 1
ATOM 2136 N N . VAL A 1 268 ? -7.011 -9.179 -19.201 1.00 52.97 268 VAL A N 1
ATOM 2137 C CA . VAL A 1 268 ? -8.346 -9.773 -19.178 1.00 52.97 268 VAL A CA 1
ATOM 2138 C C . VAL A 1 268 ? -9.293 -8.870 -19.963 1.00 52.97 268 VAL A C 1
ATOM 2140 O O . VAL A 1 268 ? -9.539 -7.730 -19.588 1.00 52.97 268 VAL A O 1
ATOM 2143 N N . LEU A 1 269 ? -9.834 -9.400 -21.059 1.00 61.69 269 LEU A N 1
ATOM 2144 C CA . LEU A 1 269 ? -10.831 -8.738 -21.899 1.00 61.69 269 LEU A CA 1
ATOM 2145 C C . LEU A 1 269 ? -12.204 -8.716 -21.211 1.00 61.69 269 LEU A C 1
ATOM 2147 O O . LEU A 1 269 ? -12.890 -7.699 -21.215 1.00 61.69 269 LEU A O 1
ATOM 2151 N N . THR A 1 270 ? -12.613 -9.840 -20.618 1.00 66.19 270 THR A N 1
ATOM 2152 C CA . THR A 1 270 ? -13.857 -9.936 -19.838 1.00 66.19 270 THR A CA 1
ATOM 2153 C C . THR A 1 270 ? -13.690 -10.908 -18.680 1.00 66.19 270 THR A C 1
ATOM 2155 O O . THR A 1 270 ? -13.138 -11.991 -18.881 1.00 66.19 270 THR A O 1
ATOM 2158 N N . ARG A 1 271 ? -14.253 -10.581 -17.517 1.00 69.12 271 ARG A N 1
ATOM 2159 C CA . ARG A 1 271 ? -14.311 -11.451 -16.337 1.00 69.12 271 ARG A CA 1
ATOM 2160 C C . ARG A 1 271 ? -15.760 -11.789 -16.006 1.00 69.12 271 ARG A C 1
ATOM 2162 O O . ARG A 1 271 ? -16.605 -10.901 -15.962 1.00 69.12 271 ARG A O 1
ATOM 2169 N N . ASN A 1 272 ? -16.043 -13.065 -15.766 1.00 72.06 272 ASN A N 1
ATOM 2170 C CA . ASN A 1 272 ? -17.347 -13.545 -15.318 1.00 72.06 272 ASN A CA 1
ATOM 2171 C C . ASN A 1 272 ? -17.190 -14.300 -13.992 1.00 72.06 272 ASN A C 1
ATOM 2173 O O . ASN A 1 272 ? -16.450 -15.284 -13.925 1.00 72.06 272 ASN A O 1
ATOM 2177 N N . ILE A 1 273 ? -17.886 -13.832 -12.955 1.00 70.31 273 ILE A N 1
ATOM 2178 C CA . ILE A 1 273 ? -17.942 -14.457 -11.633 1.00 70.31 273 ILE A CA 1
ATOM 2179 C C . ILE A 1 273 ? -19.290 -15.161 -11.497 1.00 70.31 273 ILE A C 1
ATOM 2181 O O . ILE A 1 273 ? -20.338 -14.544 -11.671 1.00 70.31 273 ILE A O 1
ATOM 2185 N N . TYR A 1 274 ? -19.275 -16.456 -11.196 1.00 73.06 274 TYR A N 1
ATOM 2186 C CA . TYR A 1 274 ? -20.490 -17.264 -11.108 1.00 73.06 274 TYR A CA 1
ATOM 2187 C C . TYR A 1 274 ? -20.328 -18.419 -10.119 1.00 73.06 274 TYR A C 1
ATOM 2189 O O . TYR A 1 274 ? -19.229 -18.711 -9.653 1.00 73.06 274 TYR A O 1
ATOM 2197 N N . ASN A 1 275 ? -21.441 -19.096 -9.818 1.00 73.56 275 ASN A N 1
ATOM 2198 C CA . ASN A 1 275 ? -21.477 -20.264 -8.934 1.00 73.56 275 ASN A CA 1
ATOM 2199 C C . ASN A 1 275 ? -20.882 -19.980 -7.542 1.00 73.56 275 ASN A C 1
ATOM 2201 O O . ASN A 1 275 ? -20.023 -20.721 -7.065 1.00 73.56 275 ASN A O 1
ATOM 2205 N N . VAL A 1 276 ? -21.324 -18.879 -6.926 1.00 74.50 276 VAL A N 1
ATOM 2206 C CA . VAL A 1 276 ? -20.961 -18.535 -5.549 1.00 74.50 276 VAL A CA 1
ATOM 2207 C C . VAL A 1 276 ? -21.591 -19.559 -4.604 1.00 74.50 276 VAL A C 1
ATOM 2209 O O . VAL A 1 276 ? -22.807 -19.748 -4.618 1.00 74.50 276 VAL A O 1
ATOM 2212 N N . LYS A 1 277 ? -20.771 -20.226 -3.795 1.00 68.94 277 LYS A N 1
ATOM 2213 C CA . LYS A 1 277 ? -21.200 -21.186 -2.773 1.00 68.94 277 LYS A CA 1
ATOM 2214 C C . LYS A 1 277 ? -20.846 -20.633 -1.404 1.00 68.94 277 LYS A C 1
ATOM 2216 O O . LYS A 1 277 ? -19.665 -20.424 -1.140 1.00 68.94 277 LYS A O 1
ATOM 2221 N N . TYR A 1 278 ? -21.852 -20.422 -0.567 1.00 65.94 278 TYR A N 1
ATOM 2222 C CA . TYR A 1 278 ? -21.684 -19.960 0.808 1.00 65.94 278 TYR A CA 1
ATOM 2223 C C . TYR A 1 278 ? -21.505 -21.142 1.754 1.00 65.94 278 TYR A C 1
ATOM 2225 O O . TYR A 1 278 ? -22.204 -22.148 1.627 1.00 65.94 278 TYR A O 1
ATOM 2233 N N . ASP A 1 279 ? -20.586 -20.996 2.697 1.00 65.81 279 ASP A N 1
ATOM 2234 C CA . ASP A 1 279 ? -20.323 -21.959 3.756 1.00 65.81 279 ASP A CA 1
ATOM 2235 C C . ASP A 1 279 ? -20.871 -21.405 5.074 1.00 65.81 279 ASP A C 1
ATOM 2237 O O . ASP A 1 279 ? -20.201 -20.669 5.796 1.00 65.81 279 ASP A O 1
ATOM 2241 N N . LEU A 1 280 ? -22.147 -21.695 5.333 1.00 67.31 280 LEU A N 1
ATOM 2242 C CA . LEU A 1 280 ? -22.848 -21.204 6.522 1.00 67.31 280 LEU A CA 1
ATOM 2243 C C . LEU A 1 280 ? -22.353 -21.879 7.806 1.00 67.31 280 LEU A C 1
ATOM 2245 O O . LEU A 1 280 ? -22.446 -21.279 8.871 1.00 67.31 280 LEU A O 1
ATOM 2249 N N . ASP A 1 281 ? -21.812 -23.095 7.708 1.00 61.25 281 ASP A N 1
ATOM 2250 C CA . ASP A 1 281 ? -21.350 -23.861 8.869 1.00 61.25 281 ASP A CA 1
ATOM 2251 C C . ASP A 1 281 ? -20.043 -23.289 9.442 1.00 61.25 281 ASP A C 1
ATOM 2253 O O . ASP A 1 281 ? -19.784 -23.418 10.636 1.00 61.25 281 ASP A O 1
ATOM 2257 N N . ASN A 1 282 ? -19.250 -22.606 8.607 1.00 52.72 282 ASN A N 1
ATOM 2258 C CA . ASN A 1 282 ? -17.996 -21.950 8.989 1.00 52.72 282 ASN A CA 1
ATOM 2259 C C . ASN A 1 282 ? -18.116 -20.413 9.063 1.00 52.72 282 ASN A C 1
ATOM 2261 O O . ASN A 1 282 ? -17.132 -19.701 8.867 1.00 52.72 282 ASN A O 1
ATOM 2265 N N . SER A 1 283 ? -19.315 -19.873 9.303 1.00 56.88 283 SER A N 1
ATOM 2266 C CA . SER A 1 283 ? -19.508 -18.423 9.415 1.00 56.88 283 SER A CA 1
ATOM 2267 C C . SER A 1 283 ? -18.898 -17.844 10.699 1.00 56.88 283 SER A C 1
ATOM 2269 O O . SER A 1 283 ? -19.121 -18.382 11.785 1.00 56.88 283 SER A O 1
ATOM 2271 N N . ARG A 1 284 ? -18.193 -16.710 10.597 1.00 57.56 284 ARG A N 1
ATOM 2272 C CA . ARG A 1 284 ? -17.614 -15.994 11.742 1.00 57.56 284 ARG A CA 1
ATOM 2273 C C . ARG A 1 284 ? -18.637 -15.032 12.328 1.00 57.56 284 ARG A C 1
ATOM 2275 O O . ARG A 1 284 ? -19.068 -14.108 11.646 1.00 57.56 284 ARG A O 1
ATOM 2282 N N . ILE A 1 285 ? -18.967 -15.199 13.604 1.00 70.06 285 ILE A N 1
ATOM 2283 C CA . ILE A 1 285 ? -19.875 -14.316 14.345 1.00 70.06 285 ILE A CA 1
ATOM 2284 C C . ILE A 1 285 ? -19.056 -13.465 15.322 1.00 70.06 285 ILE A C 1
ATOM 2286 O O . ILE A 1 285 ? -18.185 -13.986 16.015 1.00 70.06 285 ILE A O 1
ATOM 2290 N N . TYR A 1 286 ? -19.290 -12.155 15.356 1.00 65.00 286 TYR A N 1
ATOM 2291 C CA . TYR A 1 286 ? -18.551 -11.214 16.204 1.00 65.00 286 TYR A CA 1
ATOM 2292 C C . TYR A 1 286 ? -19.371 -9.945 16.494 1.00 65.00 286 TYR A C 1
ATOM 2294 O O . TYR A 1 286 ? -20.489 -9.794 16.001 1.00 65.00 286 TYR A O 1
ATOM 2302 N N . ASP A 1 287 ? -18.821 -9.034 17.306 1.00 59.59 287 ASP A N 1
ATOM 2303 C CA . ASP A 1 287 ? -19.492 -7.811 17.783 1.00 59.59 287 ASP A CA 1
ATOM 2304 C C . ASP A 1 287 ? -20.841 -8.093 18.472 1.00 59.59 287 ASP A C 1
ATOM 2306 O O . ASP A 1 287 ? -21.829 -7.379 18.279 1.00 59.59 287 ASP A O 1
ATOM 2310 N N . GLU A 1 288 ? -20.871 -9.155 19.281 1.00 79.06 288 GLU A N 1
ATOM 2311 C CA . GLU A 1 288 ? -22.047 -9.551 20.045 1.00 79.06 288 GLU A CA 1
ATOM 2312 C C . GLU A 1 288 ? -22.421 -8.464 21.059 1.00 79.06 288 GLU A C 1
ATOM 2314 O O . GLU A 1 288 ? -21.630 -8.083 21.924 1.00 79.06 288 GLU A O 1
ATOM 2319 N N . THR A 1 289 ? -23.637 -7.939 20.938 1.00 74.12 289 THR A N 1
ATOM 2320 C CA . THR A 1 289 ? -24.182 -6.947 21.865 1.00 74.12 289 THR A CA 1
ATOM 2321 C C . THR A 1 289 ? -25.580 -7.332 22.307 1.00 74.12 289 THR A C 1
ATOM 2323 O O . THR A 1 289 ? -26.513 -7.398 21.504 1.00 74.12 289 THR A O 1
ATOM 2326 N N . ASP A 1 290 ? -25.730 -7.526 23.615 1.00 78.75 290 ASP A N 1
ATOM 2327 C CA . ASP A 1 290 ? -27.024 -7.759 24.234 1.00 78.75 290 ASP A CA 1
ATOM 2328 C C . ASP A 1 290 ? -27.801 -6.450 24.361 1.00 78.75 290 ASP A C 1
ATOM 2330 O O . ASP A 1 290 ? -27.350 -5.467 24.954 1.00 78.75 290 ASP A O 1
ATOM 2334 N N . LEU A 1 291 ? -29.021 -6.457 23.839 1.00 66.44 291 LEU A N 1
ATOM 2335 C CA . LEU A 1 291 ? -30.009 -5.409 24.022 1.00 66.44 291 LEU A CA 1
ATOM 2336 C C . LEU A 1 291 ? -31.073 -5.908 25.005 1.00 66.44 291 LEU A C 1
ATOM 2338 O O . LEU A 1 291 ? -32.041 -6.559 24.591 1.00 66.44 291 LEU A O 1
ATOM 2342 N N . PRO A 1 292 ? -30.923 -5.626 26.313 1.00 65.88 292 PRO A N 1
ATOM 2343 C CA . PRO A 1 292 ? -31.930 -5.986 27.295 1.00 65.88 292 PRO A CA 1
ATOM 2344 C C . PRO A 1 292 ? -33.161 -5.086 27.132 1.00 65.88 292 PRO A C 1
ATOM 2346 O O . PRO A 1 292 ? -33.118 -3.877 27.361 1.00 65.88 292 PRO A O 1
ATOM 2349 N N . VAL A 1 293 ? -34.292 -5.689 26.778 1.00 69.19 293 VAL A N 1
ATOM 2350 C CA . VAL A 1 293 ? -35.600 -5.033 26.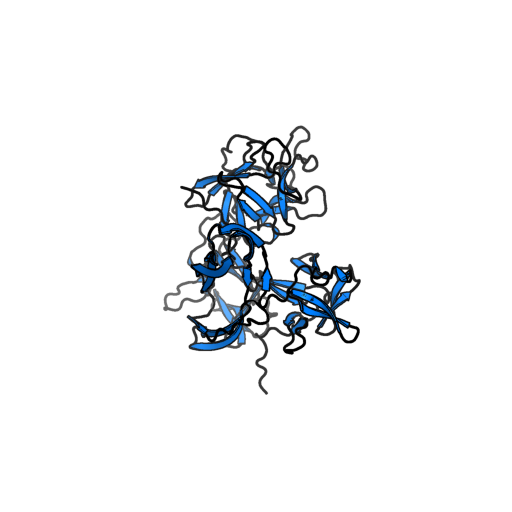717 1.00 69.19 293 VAL A CA 1
ATOM 2351 C C . VAL A 1 293 ? -36.452 -5.544 27.875 1.00 69.19 293 VAL A C 1
ATOM 2353 O O . VAL A 1 293 ? -36.923 -6.681 27.865 1.00 69.19 293 VAL A O 1
ATOM 2356 N N . ALA A 1 294 ? -36.680 -4.692 28.877 1.00 67.94 294 ALA A N 1
ATOM 2357 C CA . ALA A 1 294 ? -37.578 -4.986 29.992 1.00 67.94 294 ALA A CA 1
ATOM 2358 C C . ALA A 1 294 ? -38.915 -4.252 29.816 1.00 67.94 294 ALA A C 1
ATOM 2360 O O . ALA A 1 294 ? -38.957 -3.021 29.758 1.00 67.94 294 ALA A O 1
ATOM 2361 N N . LYS A 1 295 ? -40.026 -4.996 29.766 1.00 74.62 295 LYS A N 1
ATOM 2362 C CA . LYS A 1 295 ? -41.386 -4.430 29.768 1.00 74.62 295 LYS A CA 1
ATOM 2363 C C . LYS A 1 295 ? -42.175 -4.959 30.959 1.00 74.62 295 LYS A C 1
ATOM 2365 O O . LYS A 1 295 ? -42.264 -6.164 31.177 1.00 74.62 295 LYS A O 1
ATOM 2370 N N . ASN A 1 296 ? -42.766 -4.042 31.720 1.00 77.44 296 ASN A N 1
ATOM 2371 C CA . ASN A 1 296 ? -43.656 -4.363 32.832 1.00 77.44 296 ASN A CA 1
ATOM 2372 C C . ASN A 1 296 ? -45.108 -4.271 32.367 1.00 77.44 296 ASN A C 1
ATOM 2374 O O . ASN A 1 296 ? -45.494 -3.262 31.776 1.00 77.44 296 ASN A O 1
ATOM 2378 N N . TYR A 1 297 ? -45.915 -5.281 32.682 1.00 79.75 297 TYR A N 1
ATOM 2379 C CA . TYR A 1 297 ? -47.343 -5.277 32.389 1.00 79.75 297 TYR A CA 1
ATOM 2380 C C . TYR A 1 297 ? -48.145 -5.774 33.593 1.00 79.75 297 TYR A C 1
ATOM 2382 O O . TYR A 1 297 ? -47.789 -6.771 34.220 1.00 79.75 297 TYR A O 1
ATOM 2390 N N . SER A 1 298 ? -49.235 -5.079 33.907 1.00 83.81 298 SER A N 1
ATOM 2391 C CA . SER A 1 298 ? -50.141 -5.432 35.001 1.00 83.81 298 SER A CA 1
ATOM 2392 C C . SER A 1 298 ? -51.522 -5.730 34.436 1.00 83.81 298 SER A C 1
ATOM 2394 O O . SER A 1 298 ? -52.099 -4.885 33.753 1.00 83.81 298 SER A O 1
ATOM 2396 N N . ASN A 1 299 ? -52.062 -6.906 34.745 1.00 84.19 299 ASN A N 1
ATOM 2397 C CA . ASN A 1 299 ? -53.435 -7.261 34.420 1.00 84.19 299 ASN A CA 1
ATOM 2398 C C . ASN A 1 299 ? -54.312 -7.105 35.670 1.00 84.19 299 ASN A C 1
ATOM 2400 O O . ASN A 1 299 ? -54.195 -7.880 36.615 1.00 84.19 299 ASN A O 1
ATOM 2404 N N . TYR A 1 300 ? -55.196 -6.105 35.663 1.00 84.94 300 TYR A N 1
ATOM 2405 C CA . TYR A 1 300 ? -56.158 -5.840 36.745 1.00 84.94 300 TYR A CA 1
ATOM 2406 C C . TYR A 1 300 ? -57.553 -6.419 36.468 1.00 84.94 300 TYR A C 1
ATOM 2408 O O . TYR A 1 300 ? -58.507 -6.111 37.179 1.00 84.94 300 TYR A O 1
ATOM 2416 N N . THR A 1 301 ? -57.695 -7.213 35.406 1.00 80.62 301 THR A N 1
ATOM 2417 C CA . THR A 1 301 ? -58.957 -7.870 35.057 1.00 80.62 301 THR A CA 1
ATOM 2418 C C . THR A 1 301 ? -59.067 -9.237 35.735 1.00 80.62 301 THR A C 1
ATOM 2420 O O . THR A 1 301 ? -58.081 -9.783 36.239 1.00 80.62 301 THR A O 1
ATOM 2423 N N . GLN A 1 302 ? -60.283 -9.788 35.752 1.00 83.12 302 GLN A N 1
ATOM 2424 C CA . GLN A 1 302 ? -60.565 -11.116 36.309 1.00 83.12 302 GLN A CA 1
ATOM 2425 C C . GLN A 1 302 ? -60.298 -12.265 35.319 1.00 83.12 302 GLN A C 1
ATOM 2427 O O . GLN A 1 302 ? -60.428 -13.427 35.689 1.00 83.12 302 GLN A O 1
ATOM 2432 N N . GLU A 1 303 ? -59.866 -11.957 34.093 1.00 82.94 303 GLU A N 1
ATOM 2433 C CA . GLU A 1 303 ? -59.542 -12.935 33.050 1.00 82.94 303 GLU A CA 1
ATOM 2434 C C . GLU A 1 303 ? -58.095 -12.764 32.562 1.00 82.94 303 GLU A C 1
ATOM 2436 O O . GLU A 1 303 ? -57.467 -11.718 32.738 1.00 82.94 303 GLU A O 1
ATOM 2441 N N . SER A 1 304 ? -57.510 -13.812 31.981 1.00 82.25 304 SER A N 1
ATOM 2442 C CA . SER A 1 304 ? -56.150 -13.737 31.439 1.00 82.25 304 SER A CA 1
ATOM 2443 C C . SER A 1 304 ? -56.114 -12.893 30.166 1.00 82.25 304 SER A C 1
ATOM 2445 O O . SER A 1 304 ? -56.929 -13.097 29.269 1.00 82.25 304 SER A O 1
ATOM 2447 N N . THR A 1 305 ? -55.127 -12.008 30.041 1.00 85.50 305 THR A N 1
ATOM 2448 C CA . THR A 1 305 ? -54.915 -11.192 28.834 1.00 85.50 305 THR A CA 1
ATOM 2449 C C . THR A 1 305 ? -53.650 -11.647 28.111 1.00 85.50 305 THR A C 1
ATOM 2451 O O . THR A 1 305 ? -52.652 -11.965 28.752 1.00 85.50 305 THR A O 1
ATOM 2454 N N . THR A 1 306 ? -53.669 -11.677 26.777 1.00 84.25 306 THR A N 1
ATOM 2455 C CA . THR A 1 306 ? -52.465 -11.957 25.975 1.00 84.25 306 THR A CA 1
ATOM 2456 C C . THR A 1 306 ? -51.780 -10.647 25.599 1.00 84.25 306 THR A C 1
ATOM 2458 O O . THR A 1 306 ? -52.407 -9.759 25.025 1.00 84.25 306 THR A O 1
ATOM 2461 N N . LEU A 1 307 ? -50.498 -10.530 25.929 1.00 81.25 307 LEU A N 1
ATOM 2462 C CA . LEU A 1 307 ? -49.639 -9.404 25.594 1.00 81.25 307 LEU A CA 1
ATOM 2463 C C . LEU A 1 307 ? -48.784 -9.742 24.369 1.00 81.25 307 LEU A C 1
ATOM 2465 O O . LEU A 1 307 ? -47.992 -10.683 24.406 1.00 81.25 307 LEU A O 1
ATOM 2469 N N . ASP A 1 308 ? -48.890 -8.922 23.326 1.00 82.75 308 ASP A N 1
ATOM 2470 C CA . ASP A 1 308 ? -48.021 -8.981 22.150 1.00 82.75 308 ASP A CA 1
ATOM 2471 C C . ASP A 1 308 ? -46.780 -8.105 22.378 1.00 82.75 308 ASP A C 1
ATOM 2473 O O . ASP A 1 308 ? -46.819 -6.873 22.297 1.00 82.75 308 ASP A O 1
ATOM 2477 N N . VAL A 1 309 ? -45.648 -8.740 22.669 1.00 79.00 309 VAL A N 1
ATOM 2478 C CA . VAL A 1 309 ? -44.364 -8.060 22.817 1.00 79.00 309 VAL A CA 1
ATOM 2479 C C . VAL A 1 309 ? -43.670 -8.009 21.462 1.00 79.00 309 VAL A C 1
ATOM 2481 O O . VAL A 1 309 ? -43.112 -8.998 20.995 1.00 79.00 309 VAL A O 1
ATOM 2484 N N . LYS A 1 310 ? -43.714 -6.837 20.824 1.00 77.44 310 LYS A N 1
ATOM 2485 C CA . LYS A 1 310 ? -43.007 -6.583 19.564 1.00 77.44 310 LYS A CA 1
ATOM 2486 C C . LYS A 1 310 ? -41.543 -6.231 19.804 1.00 77.44 310 LYS A C 1
ATOM 2488 O O . LYS A 1 310 ? -41.255 -5.330 20.601 1.00 77.44 310 LYS A O 1
ATOM 2493 N N . LEU A 1 311 ? -40.662 -6.901 19.073 1.00 74.00 311 LEU A N 1
ATOM 2494 C CA . LEU A 1 311 ? -39.248 -6.584 18.935 1.00 74.00 311 LEU A CA 1
ATOM 2495 C C . LEU A 1 311 ? -38.998 -6.174 17.479 1.00 74.00 311 LEU A C 1
ATOM 2497 O O . LEU A 1 311 ? -39.330 -6.935 16.573 1.00 74.00 311 LEU A O 1
ATOM 2501 N N . SER A 1 312 ? -38.446 -4.983 17.255 1.00 72.88 312 SER A N 1
ATOM 2502 C CA . SER A 1 312 ? -37.976 -4.564 15.932 1.00 72.88 312 SER A CA 1
ATOM 2503 C C . SER A 1 312 ? -36.456 -4.651 15.901 1.00 72.88 312 SER A C 1
ATOM 2505 O O . SER A 1 312 ? -35.795 -4.229 16.850 1.00 72.88 312 SER A O 1
ATOM 2507 N N . TYR A 1 313 ? -35.908 -5.224 14.835 1.00 71.69 313 TYR A N 1
ATOM 2508 C CA . TYR A 1 313 ? -34.470 -5.274 14.599 1.00 71.69 313 TYR A CA 1
ATOM 2509 C C . TYR A 1 313 ? -34.161 -4.931 13.146 1.00 71.69 313 TYR A C 1
ATOM 2511 O O . TYR A 1 313 ? -35.014 -5.017 12.262 1.00 71.69 313 TYR A O 1
ATOM 2519 N N . THR A 1 314 ? -32.924 -4.518 12.910 1.00 74.06 314 THR A N 1
ATOM 2520 C CA . THR A 1 314 ? -32.466 -4.072 11.600 1.00 74.06 314 THR A CA 1
ATOM 2521 C C . THR A 1 314 ? -31.527 -5.123 11.020 1.00 74.06 314 THR A C 1
ATOM 2523 O O . THR A 1 314 ? -30.435 -5.316 11.544 1.00 74.06 314 THR A O 1
ATOM 2526 N N . ASP A 1 315 ? -31.931 -5.786 9.935 1.00 75.69 315 ASP A N 1
ATOM 2527 C CA . ASP A 1 315 ? -31.068 -6.669 9.143 1.00 75.69 315 ASP A CA 1
ATOM 2528 C C . ASP A 1 315 ? -30.326 -5.825 8.098 1.00 75.69 315 ASP A C 1
ATOM 2530 O O . ASP A 1 315 ? -30.950 -5.204 7.233 1.00 75.69 315 ASP A O 1
ATOM 2534 N N . THR A 1 316 ? -28.997 -5.762 8.195 1.00 69.50 316 THR A N 1
ATOM 2535 C CA . THR A 1 316 ? -28.149 -5.053 7.229 1.00 69.50 316 THR A CA 1
ATOM 2536 C C . THR A 1 316 ? -27.291 -6.053 6.475 1.00 69.50 316 THR A C 1
ATOM 2538 O O . THR A 1 316 ? -26.422 -6.698 7.053 1.00 69.50 316 THR A O 1
ATOM 2541 N N . ARG A 1 317 ? -27.498 -6.137 5.161 1.00 69.69 317 ARG A N 1
ATOM 2542 C CA . ARG A 1 317 ? -26.750 -7.011 4.2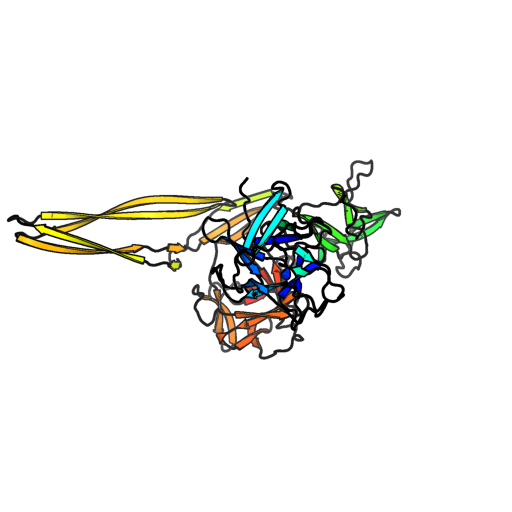58 1.00 69.69 317 ARG A CA 1
ATOM 2543 C C . ARG A 1 317 ? -25.824 -6.182 3.395 1.00 69.69 317 ARG A C 1
ATOM 2545 O O . ARG A 1 317 ? -26.278 -5.288 2.681 1.00 69.69 317 ARG A O 1
ATOM 2552 N N . THR A 1 318 ? -24.542 -6.514 3.424 1.00 47.53 318 THR A N 1
ATOM 2553 C CA . THR A 1 318 ? -23.531 -5.887 2.574 1.00 47.53 318 THR A CA 1
ATOM 2554 C C . THR A 1 318 ? -23.031 -6.913 1.569 1.00 47.53 318 THR A C 1
ATOM 2556 O O . THR A 1 318 ? -22.641 -8.015 1.939 1.00 47.53 318 THR A O 1
ATOM 2559 N N . SER A 1 319 ? -23.055 -6.555 0.291 1.00 52.19 319 SER A N 1
ATOM 2560 C CA . SER A 1 319 ? -22.506 -7.355 -0.805 1.00 52.19 319 SER A CA 1
ATOM 2561 C C . SER A 1 319 ? -21.486 -6.522 -1.569 1.00 52.19 319 SER A C 1
ATOM 2563 O O . SER A 1 319 ? -21.666 -5.315 -1.731 1.00 52.19 319 SER A O 1
ATOM 2565 N N . VAL A 1 320 ? -20.401 -7.155 -2.006 1.00 47.12 320 VAL A N 1
ATOM 2566 C CA . VAL A 1 320 ? -19.340 -6.501 -2.774 1.00 47.12 320 VAL A CA 1
ATOM 2567 C C . VAL A 1 320 ? -19.354 -7.093 -4.175 1.00 47.12 320 VAL A C 1
ATOM 2569 O O . VAL A 1 320 ? -19.037 -8.266 -4.365 1.00 47.12 320 VAL A O 1
ATOM 2572 N N . GLU A 1 321 ? -19.737 -6.280 -5.151 1.00 51.47 321 GLU A N 1
ATOM 2573 C CA . GLU A 1 321 ? -19.480 -6.541 -6.564 1.00 51.47 321 GLU A CA 1
ATOM 2574 C C . GLU A 1 321 ? -18.186 -5.817 -6.963 1.00 51.47 321 GLU A C 1
ATOM 2576 O O . GLU A 1 321 ? -17.655 -4.998 -6.210 1.00 51.47 321 GLU A O 1
ATOM 2581 N N . TRP A 1 322 ? -17.607 -6.154 -8.115 1.00 42.16 322 TRP A N 1
ATOM 2582 C CA . TRP A 1 322 ? -16.292 -5.640 -8.503 1.00 42.16 322 TRP A CA 1
ATOM 2583 C C . TRP A 1 322 ? -16.271 -4.100 -8.534 1.00 42.16 322 TRP A C 1
ATOM 2585 O O . TRP A 1 322 ? -16.838 -3.482 -9.430 1.00 42.16 322 TRP A O 1
ATOM 2595 N N . GLY A 1 323 ? -15.624 -3.492 -7.533 1.00 40.44 323 GLY A N 1
ATOM 2596 C CA . GLY A 1 323 ? -15.511 -2.038 -7.374 1.00 40.44 323 GLY A CA 1
ATOM 2597 C C . GLY A 1 323 ? -16.703 -1.340 -6.705 1.00 40.44 323 GLY A C 1
ATOM 2598 O O . GLY A 1 323 ? -16.598 -0.148 -6.424 1.00 40.44 323 GLY A O 1
ATOM 2599 N N . GLU A 1 324 ? -17.797 -2.044 -6.396 1.00 39.97 324 GLU A N 1
ATOM 2600 C CA . GLU A 1 324 ? -18.998 -1.457 -5.790 1.00 39.97 324 GLU A CA 1
ATOM 2601 C C . GLU A 1 324 ? -19.483 -2.260 -4.579 1.00 39.97 324 GLU A C 1
ATOM 2603 O O . GLU A 1 324 ? -19.787 -3.450 -4.664 1.00 39.97 324 GLU A O 1
ATOM 2608 N N . THR A 1 325 ? -19.625 -1.580 -3.442 1.00 46.84 325 THR A N 1
ATOM 2609 C CA . THR A 1 325 ? -20.270 -2.140 -2.252 1.00 46.84 325 THR A CA 1
ATOM 2610 C C . THR A 1 325 ? -21.740 -1.743 -2.245 1.00 46.84 325 THR A C 1
ATOM 2612 O O . THR A 1 325 ? -22.071 -0.557 -2.217 1.00 46.84 325 THR A O 1
ATOM 2615 N N . LYS A 1 326 ? -22.633 -2.732 -2.233 1.00 51.59 326 LYS A N 1
ATOM 2616 C CA . LYS A 1 326 ? -24.080 -2.544 -2.108 1.00 51.59 326 LYS A CA 1
ATOM 2617 C C . LYS A 1 326 ? -24.521 -2.964 -0.714 1.00 51.59 326 LYS A C 1
ATOM 2619 O O . LYS A 1 326 ? -24.383 -4.130 -0.343 1.00 51.59 326 LYS A O 1
ATOM 2624 N N . THR A 1 327 ? -25.087 -2.023 0.034 1.00 57.59 327 THR A N 1
ATOM 2625 C CA . THR A 1 327 ? -25.664 -2.270 1.360 1.00 57.59 327 THR A CA 1
ATOM 2626 C C . THR A 1 327 ? -27.182 -2.142 1.285 1.00 57.59 327 THR A C 1
ATOM 2628 O O . THR A 1 327 ? -27.704 -1.138 0.803 1.00 57.59 327 THR A O 1
ATOM 2631 N N . SER A 1 328 ? -27.895 -3.164 1.752 1.00 65.50 328 SER A N 1
ATOM 2632 C CA . SER A 1 328 ? -29.350 -3.174 1.886 1.00 65.50 328 SER A CA 1
ATOM 2633 C C . SER A 1 328 ? -29.714 -3.336 3.355 1.00 65.50 328 SER A C 1
ATOM 2635 O O . SER A 1 328 ? -29.218 -4.240 4.023 1.00 65.50 328 SER A O 1
ATOM 2637 N N . THR A 1 329 ? -30.580 -2.462 3.855 1.00 75.19 329 THR A N 1
ATOM 2638 C CA . THR A 1 329 ? -31.014 -2.457 5.251 1.00 75.19 329 THR A CA 1
ATOM 2639 C C . THR A 1 329 ? -32.523 -2.645 5.302 1.00 75.19 329 THR A C 1
ATOM 2641 O O . THR A 1 329 ? -33.264 -1.864 4.708 1.00 75.19 329 THR A O 1
ATOM 2644 N N . THR A 1 330 ? -32.982 -3.677 6.007 1.00 74.25 330 THR A N 1
ATOM 2645 C CA . THR A 1 330 ? -34.402 -4.007 6.177 1.00 74.25 330 THR A CA 1
ATOM 2646 C C . THR A 1 330 ? -34.745 -4.041 7.661 1.00 74.25 330 THR A C 1
ATOM 2648 O O . THR A 1 330 ? -34.042 -4.666 8.449 1.00 74.25 330 THR A O 1
ATOM 2651 N N . VAL A 1 331 ? -35.837 -3.385 8.054 1.00 78.00 331 VAL A N 1
ATOM 2652 C CA . VAL A 1 331 ? -36.362 -3.467 9.424 1.00 78.00 331 VAL A CA 1
ATOM 2653 C C . VAL A 1 331 ? -37.336 -4.639 9.499 1.00 78.00 331 VAL A C 1
ATOM 2655 O O . VAL A 1 331 ? -38.289 -4.703 8.723 1.00 78.00 331 VAL A O 1
ATOM 2658 N N . LEU A 1 332 ? -37.088 -5.568 10.416 1.00 78.62 332 LEU A N 1
ATOM 2659 C CA . LEU A 1 332 ? -37.903 -6.754 10.660 1.00 78.62 332 LEU A CA 1
ATOM 2660 C C . LEU A 1 332 ? -38.550 -6.657 12.048 1.00 78.62 332 LEU A C 1
ATOM 2662 O O . LEU A 1 332 ? -37.942 -6.161 12.995 1.00 78.62 332 LEU A O 1
ATOM 2666 N N . GLU A 1 333 ? -39.793 -7.130 12.173 1.00 79.00 333 GLU A N 1
ATOM 2667 C CA . GLU A 1 333 ? -40.528 -7.182 13.442 1.00 79.00 333 GLU A CA 1
ATOM 2668 C C . GLU A 1 333 ? -40.860 -8.628 13.823 1.00 79.00 333 GLU A C 1
ATOM 2670 O O . GLU A 1 333 ? -41.412 -9.384 13.024 1.00 79.00 333 GLU A O 1
ATOM 2675 N N . VAL A 1 334 ? -40.583 -8.995 15.074 1.00 80.06 334 VAL A N 1
ATOM 2676 C CA . VAL A 1 334 ? -40.972 -10.276 15.678 1.00 80.06 334 VAL A CA 1
ATOM 2677 C C . VAL A 1 334 ? -41.944 -10.008 16.822 1.00 80.06 334 VAL A C 1
ATOM 2679 O O . VAL A 1 334 ? -41.712 -9.130 17.654 1.00 80.06 334 VAL A O 1
ATOM 2682 N N . VAL A 1 335 ? -43.041 -10.767 16.878 1.00 82.06 335 VAL A N 1
ATOM 2683 C CA . VAL A 1 335 ? -44.064 -10.655 17.931 1.00 82.06 335 VAL A CA 1
ATOM 2684 C C . VAL A 1 335 ? -44.003 -11.876 18.839 1.00 82.06 335 VAL A C 1
ATOM 2686 O O . VAL A 1 335 ? -44.243 -12.995 18.391 1.00 82.06 335 VAL A O 1
ATOM 2689 N N . HIS A 1 336 ? -43.722 -11.660 20.122 1.00 81.56 336 HIS A N 1
ATOM 2690 C CA . HIS A 1 336 ? -43.752 -12.700 21.146 1.00 81.56 336 HIS A CA 1
ATOM 2691 C C . HIS A 1 336 ? -45.017 -12.571 21.996 1.00 81.56 336 HIS A C 1
ATOM 2693 O O . HIS A 1 336 ? -45.294 -11.498 22.532 1.00 81.56 336 HIS A O 1
ATOM 2699 N N . LYS A 1 337 ? -45.791 -13.652 22.126 1.00 84.81 337 LYS A N 1
ATOM 2700 C CA . LYS A 1 337 ? -47.059 -13.644 22.869 1.00 84.81 337 LYS A CA 1
ATOM 2701 C C . LYS A 1 337 ? -46.849 -14.133 24.294 1.00 84.81 337 LYS A C 1
ATOM 2703 O O . LYS A 1 337 ? -46.393 -15.254 24.496 1.00 84.81 337 LYS A O 1
ATOM 2708 N N . VAL A 1 338 ? -47.215 -13.312 25.272 1.00 85.19 338 VAL A N 1
ATOM 2709 C CA . VAL A 1 338 ? -47.099 -13.632 26.700 1.00 85.19 338 VAL A CA 1
ATOM 2710 C C . VAL A 1 338 ? -48.480 -13.583 27.340 1.00 85.19 338 VAL A C 1
ATOM 2712 O O . VAL A 1 338 ? -49.162 -12.565 27.268 1.00 85.19 338 VAL A O 1
ATOM 2715 N N . VAL A 1 339 ? -48.907 -14.670 27.980 1.00 87.38 339 VAL A N 1
ATOM 2716 C CA . VAL A 1 339 ? -50.179 -14.699 28.716 1.00 87.38 339 VAL A CA 1
ATOM 2717 C C . VAL A 1 339 ? -49.964 -14.120 30.112 1.00 87.38 339 VAL A C 1
ATOM 2719 O O . VAL A 1 339 ? -49.097 -14.581 30.850 1.00 87.38 339 VAL A O 1
ATOM 2722 N N . VAL A 1 340 ? -50.767 -13.121 30.478 1.00 88.62 340 VAL A N 1
ATOM 2723 C CA . VAL A 1 340 ? -50.742 -12.469 31.791 1.00 88.62 340 VAL A CA 1
ATOM 2724 C C . VAL A 1 340 ? -51.986 -12.892 32.582 1.00 88.62 340 VAL A C 1
ATOM 2726 O O . VAL A 1 340 ? -53.100 -12.483 32.227 1.00 88.62 340 VAL A O 1
ATOM 2729 N N . PRO A 1 341 ? -51.834 -13.709 33.641 1.00 87.88 341 PRO A N 1
ATOM 2730 C CA . PRO A 1 341 ? -52.952 -14.178 34.458 1.00 87.88 341 PRO A CA 1
ATOM 2731 C C . PRO A 1 341 ? -53.762 -13.041 35.116 1.00 87.88 341 PRO A C 1
ATOM 2733 O O . PRO A 1 341 ? -53.240 -11.931 35.278 1.00 87.88 341 PRO A O 1
ATOM 2736 N N . PRO A 1 342 ? -55.016 -13.305 35.531 1.00 88.94 342 PRO A N 1
ATOM 2737 C CA . PRO A 1 342 ? -55.844 -12.341 36.256 1.00 88.94 342 PRO A CA 1
ATOM 2738 C C . PRO A 1 342 ? -55.145 -11.797 37.499 1.00 88.94 342 PRO A C 1
ATOM 2740 O O . PRO A 1 342 ? -54.516 -12.558 38.230 1.00 88.94 342 PRO A O 1
ATOM 2743 N N . MET A 1 343 ? -55.300 -10.503 37.774 1.00 86.19 343 MET A N 1
ATOM 2744 C CA . MET A 1 343 ? -54.796 -9.858 38.997 1.00 86.19 343 MET A CA 1
ATOM 2745 C C . MET A 1 343 ? -53.284 -10.037 39.247 1.00 86.19 343 MET A C 1
ATOM 2747 O O . MET A 1 343 ? -52.833 -10.001 40.392 1.00 86.19 343 MET A O 1
ATOM 2751 N N . THR A 1 344 ? -52.484 -10.215 38.189 1.00 86.19 344 THR A N 1
ATOM 2752 C CA . THR A 1 344 ? -51.025 -10.377 38.294 1.00 86.19 344 THR A CA 1
ATOM 2753 C C . THR A 1 344 ? -50.257 -9.281 37.564 1.00 86.19 344 THR A C 1
ATOM 2755 O O . THR A 1 344 ? -50.740 -8.653 36.618 1.00 86.19 344 THR A O 1
ATOM 2758 N N . LYS A 1 345 ? -49.019 -9.062 38.011 1.00 83.69 345 LYS A N 1
ATOM 2759 C CA . LYS A 1 345 ? -48.021 -8.253 37.316 1.00 83.69 345 LYS A CA 1
ATOM 2760 C C . LYS A 1 345 ? -46.934 -9.178 36.786 1.00 83.69 345 LYS A C 1
ATOM 2762 O O . LYS A 1 345 ? -46.372 -9.958 37.548 1.00 83.69 345 LYS A O 1
ATOM 2767 N N . VAL A 1 346 ? -46.637 -9.063 35.497 1.00 82.38 346 VAL A N 1
ATOM 2768 C CA . VAL A 1 346 ? -45.588 -9.824 34.816 1.00 82.38 346 VAL A CA 1
ATOM 2769 C C . VAL A 1 346 ? -44.529 -8.850 34.304 1.00 82.38 346 VAL A C 1
ATOM 2771 O O . VAL A 1 346 ? -44.841 -7.824 33.694 1.00 82.38 346 VAL A O 1
ATOM 2774 N N . THR A 1 347 ? -43.265 -9.180 34.556 1.00 80.75 347 THR A N 1
ATOM 2775 C CA . THR A 1 347 ? -42.107 -8.494 33.978 1.00 80.75 347 THR A CA 1
ATOM 2776 C C . THR A 1 347 ? -41.519 -9.397 32.904 1.00 80.75 347 THR A C 1
ATOM 2778 O O . THR A 1 347 ? -41.110 -10.519 33.194 1.00 80.75 347 THR A O 1
ATOM 2781 N N . VAL A 1 348 ? -41.495 -8.922 31.660 1.00 78.69 348 VAL A N 1
ATOM 2782 C CA . VAL A 1 348 ? -40.880 -9.640 30.541 1.00 78.69 348 VAL A CA 1
ATOM 2783 C C . VAL A 1 348 ? -39.468 -9.104 30.349 1.00 78.69 348 VAL A C 1
ATOM 2785 O O . VAL A 1 348 ? -39.298 -7.915 30.070 1.00 78.69 348 VAL A O 1
ATOM 2788 N N . HIS A 1 349 ? -38.478 -9.985 30.489 1.00 74.44 349 HIS A N 1
ATOM 2789 C CA . HIS A 1 349 ? -37.090 -9.732 30.117 1.00 74.44 349 HIS A CA 1
ATOM 2790 C C . HIS A 1 349 ? -36.829 -10.386 28.760 1.00 74.44 349 HIS A C 1
ATOM 2792 O O . HIS A 1 349 ? -36.819 -11.610 28.655 1.00 74.44 349 HIS A O 1
ATOM 2798 N N . LEU A 1 350 ? -36.658 -9.571 27.722 1.00 69.44 350 LEU A N 1
ATOM 2799 C CA . LEU A 1 350 ? -36.197 -10.015 26.411 1.00 69.44 350 LEU A CA 1
ATOM 2800 C C . LEU A 1 350 ? -34.734 -9.629 26.254 1.00 69.44 350 LEU A C 1
ATOM 2802 O O . LEU A 1 350 ? -34.371 -8.476 26.476 1.00 69.44 350 LEU A O 1
ATOM 2806 N N . ILE A 1 351 ? -33.916 -10.594 25.857 1.00 71.06 351 ILE A N 1
ATOM 2807 C CA . ILE A 1 351 ? -32.540 -10.359 25.434 1.00 71.06 351 ILE A CA 1
ATOM 2808 C C . ILE A 1 351 ? -32.545 -10.560 23.925 1.00 71.06 351 ILE A C 1
ATOM 2810 O O . ILE A 1 351 ? -32.895 -11.637 23.443 1.00 71.06 351 ILE A O 1
ATOM 2814 N N . ALA A 1 352 ? -32.261 -9.490 23.190 1.00 70.00 352 ALA A N 1
ATOM 2815 C CA . ALA A 1 352 ? -31.994 -9.563 21.765 1.00 70.00 352 ALA A CA 1
ATOM 2816 C C . ALA A 1 352 ? -30.497 -9.373 21.564 1.00 70.00 352 ALA A C 1
ATOM 2818 O O . ALA A 1 352 ? -29.940 -8.382 22.030 1.00 70.00 352 ALA A O 1
ATOM 2819 N N . THR A 1 353 ? -29.867 -10.314 20.878 1.00 73.88 353 THR A N 1
ATOM 2820 C CA . THR A 1 353 ? -28.429 -10.287 20.642 1.00 73.88 353 THR A CA 1
ATOM 2821 C C . THR A 1 353 ? -28.181 -9.797 19.222 1.00 73.88 353 THR A C 1
ATOM 2823 O O . THR A 1 353 ? -28.574 -10.449 18.253 1.00 73.88 353 THR A O 1
ATOM 2826 N N . ASN A 1 354 ? -27.567 -8.623 19.091 1.00 72.38 354 ASN A N 1
ATOM 2827 C CA . ASN A 1 354 ? -27.083 -8.134 17.806 1.00 72.38 354 ASN A CA 1
ATOM 2828 C C . ASN A 1 354 ? -25.701 -8.725 17.544 1.00 72.38 354 ASN A C 1
ATOM 2830 O O . ASN A 1 354 ? -24.823 -8.622 18.396 1.00 72.38 354 ASN A O 1
ATOM 2834 N N . VAL A 1 355 ? -25.507 -9.298 16.359 1.00 72.75 355 VAL A N 1
ATOM 2835 C CA . VAL A 1 355 ? -24.220 -9.844 15.922 1.00 72.75 355 VAL A CA 1
ATOM 2836 C C . VAL A 1 355 ? -23.897 -9.380 14.508 1.00 72.75 355 VAL A C 1
ATOM 2838 O O . VAL A 1 355 ? -24.796 -9.122 13.703 1.00 72.75 355 VAL A O 1
ATOM 2841 N N . LYS A 1 356 ? -22.609 -9.312 14.187 1.00 67.50 356 LYS A N 1
ATOM 2842 C CA . LYS A 1 356 ? -22.121 -9.305 12.807 1.00 67.50 356 LYS A CA 1
ATOM 2843 C C . LYS A 1 356 ? -21.705 -10.716 12.422 1.00 67.50 356 LYS A C 1
ATOM 2845 O O . LYS A 1 356 ? -21.199 -11.460 13.257 1.00 67.50 356 LYS A O 1
ATOM 2850 N N . CYS A 1 357 ? -21.944 -11.078 11.167 1.00 63.69 357 CYS A N 1
ATOM 2851 C CA . CYS A 1 357 ? -21.641 -12.401 10.646 1.00 63.69 357 CYS A CA 1
ATOM 2852 C C . CYS A 1 357 ? -20.950 -12.283 9.285 1.00 63.69 357 CYS A C 1
ATOM 2854 O O . CYS A 1 357 ? -21.549 -11.778 8.334 1.00 63.69 357 CYS A O 1
ATOM 2856 N N . ASP A 1 358 ? -19.712 -12.767 9.203 1.00 55.62 358 ASP A N 1
ATOM 2857 C CA . ASP A 1 358 ? -18.991 -12.945 7.946 1.00 55.62 358 ASP A CA 1
ATOM 2858 C C . ASP A 1 358 ? -19.159 -14.397 7.486 1.00 55.62 358 ASP A C 1
ATOM 2860 O O . ASP A 1 358 ? -18.815 -15.335 8.205 1.00 55.62 358 ASP A O 1
ATOM 2864 N N . VAL A 1 359 ? -19.698 -14.597 6.282 1.00 60.84 359 VAL A N 1
ATOM 2865 C CA . VAL A 1 359 ? -19.951 -15.932 5.720 1.00 60.84 359 VAL A CA 1
ATOM 2866 C C . VAL A 1 359 ? -18.903 -16.235 4.649 1.00 60.84 359 VAL A C 1
ATOM 2868 O O . VAL A 1 359 ? -18.908 -15.566 3.608 1.00 60.84 359 VAL A O 1
ATOM 2871 N N . PRO A 1 360 ? -18.030 -17.240 4.850 1.00 59.31 360 PRO A N 1
ATOM 2872 C CA . PRO A 1 360 ? -17.088 -17.661 3.826 1.00 59.31 360 PRO A CA 1
ATOM 2873 C C . PRO A 1 360 ? -17.809 -18.115 2.562 1.00 59.31 360 PRO A C 1
ATOM 2875 O O . PRO A 1 360 ? -18.912 -18.672 2.602 1.00 59.31 360 PRO A O 1
ATOM 2878 N N . PHE A 1 361 ? -17.172 -17.912 1.414 1.00 60.25 361 PHE A N 1
ATOM 2879 C CA . PHE A 1 361 ? -17.713 -18.400 0.156 1.00 60.25 361 PHE A CA 1
ATOM 2880 C C . PHE A 1 361 ? -16.618 -18.850 -0.803 1.00 60.25 361 PHE A C 1
ATOM 2882 O O . PHE A 1 361 ? -15.440 -18.557 -0.648 1.00 60.25 361 PHE A O 1
ATOM 2889 N N . THR A 1 362 ? -17.004 -19.586 -1.835 1.00 62.34 362 THR A N 1
ATOM 2890 C CA . THR A 1 362 ? -16.149 -19.897 -2.988 1.00 62.34 362 THR A CA 1
ATOM 2891 C C . THR A 1 362 ? -16.875 -19.485 -4.253 1.00 62.34 362 THR A C 1
ATOM 2893 O O . THR A 1 362 ? -18.104 -19.495 -4.285 1.00 62.34 362 THR A O 1
ATOM 2896 N N . TYR A 1 363 ? -16.145 -19.085 -5.288 1.00 66.69 363 TYR A N 1
ATOM 2897 C CA . TYR A 1 363 ? -16.745 -18.696 -6.561 1.00 66.69 363 TYR A CA 1
ATOM 2898 C C . TYR A 1 363 ? -15.903 -19.167 -7.741 1.00 66.69 363 TYR A C 1
ATOM 2900 O O . TYR A 1 363 ? -14.701 -19.403 -7.629 1.00 66.69 363 TYR A O 1
ATOM 2908 N N . MET A 1 364 ? -16.541 -19.285 -8.902 1.00 69.06 364 MET A N 1
ATOM 2909 C CA . MET A 1 364 ? -15.854 -19.538 -10.160 1.00 69.06 364 MET A CA 1
ATOM 2910 C C . MET A 1 364 ? -15.572 -18.208 -10.849 1.00 69.06 364 MET A C 1
ATOM 2912 O O . MET A 1 364 ? -16.494 -17.443 -11.127 1.00 69.06 364 MET A O 1
ATOM 2916 N N . GLN A 1 365 ? -14.306 -17.960 -11.169 1.00 72.25 365 GLN A N 1
ATOM 2917 C CA . GLN A 1 365 ? -13.881 -16.864 -12.030 1.00 72.25 365 GLN A CA 1
ATOM 2918 C C . GLN A 1 365 ? -13.553 -17.417 -13.410 1.00 72.25 365 GLN A C 1
ATOM 2920 O O . GLN A 1 365 ? -12.723 -18.315 -13.541 1.00 72.25 365 GLN A O 1
ATOM 2925 N N . ARG A 1 366 ? -14.188 -16.873 -14.446 1.00 75.94 366 ARG A N 1
ATOM 2926 C CA . ARG A 1 366 ? -13.868 -17.144 -15.846 1.00 75.94 366 ARG A CA 1
ATOM 2927 C C . ARG A 1 366 ? -13.390 -15.861 -16.510 1.00 75.94 366 ARG A C 1
ATOM 2929 O O . ARG A 1 366 ? -14.189 -14.958 -16.746 1.00 75.94 366 ARG A O 1
ATOM 2936 N N . ASP A 1 367 ? -12.117 -15.834 -16.866 1.00 67.31 367 ASP A N 1
ATOM 2937 C CA . ASP A 1 367 ? -11.481 -14.726 -17.565 1.00 67.31 367 ASP A CA 1
ATOM 2938 C C . ASP A 1 367 ? -11.317 -15.076 -19.039 1.00 67.31 367 ASP A C 1
ATOM 2940 O O . ASP A 1 367 ? -10.785 -16.131 -19.373 1.00 67.31 367 ASP A O 1
ATOM 2944 N N . THR A 1 368 ? -11.757 -14.192 -19.927 1.00 67.62 368 THR A N 1
ATOM 2945 C CA . THR A 1 368 ? -11.411 -14.238 -21.352 1.00 67.62 368 THR A CA 1
ATOM 2946 C C . THR A 1 368 ? -10.280 -13.253 -21.571 1.00 67.62 368 THR A C 1
ATOM 2948 O O . THR A 1 368 ? -10.426 -12.075 -21.257 1.00 67.62 368 THR A O 1
ATOM 2951 N N . LEU A 1 369 ? -9.147 -13.732 -22.067 1.00 66.00 369 LEU A N 1
ATOM 2952 C CA . LEU A 1 369 ? -7.970 -12.925 -22.369 1.00 66.00 369 LEU A CA 1
ATOM 2953 C C . LEU A 1 369 ? -8.092 -12.308 -23.771 1.00 66.00 369 LEU A C 1
ATOM 2955 O O . LEU A 1 369 ? -8.883 -12.757 -24.599 1.00 66.00 369 LEU A O 1
ATOM 2959 N N . TYR A 1 370 ? -7.265 -11.308 -24.076 1.00 58.84 370 TYR A N 1
ATOM 2960 C CA . TYR A 1 370 ? -7.275 -10.628 -25.383 1.00 58.84 370 TYR A CA 1
ATOM 2961 C C . TYR A 1 370 ? -6.968 -11.535 -26.585 1.00 58.84 370 TYR A C 1
ATOM 2963 O O . TYR A 1 370 ? -7.339 -11.215 -27.710 1.00 58.84 370 TYR A O 1
ATOM 2971 N N . ASN A 1 371 ? -6.312 -12.677 -26.367 1.00 65.75 371 ASN A N 1
ATOM 2972 C CA . ASN A 1 371 ? -6.079 -13.688 -27.402 1.00 65.75 371 ASN A CA 1
ATOM 2973 C C . ASN A 1 371 ? -7.279 -14.639 -27.609 1.00 65.75 371 ASN A C 1
ATOM 2975 O O . ASN A 1 371 ? -7.171 -15.585 -28.383 1.00 65.75 371 ASN A O 1
ATOM 2979 N N . GLY A 1 372 ? -8.398 -14.414 -26.912 1.00 68.88 372 GLY A N 1
ATOM 2980 C CA . GLY A 1 372 ? -9.596 -15.253 -26.948 1.00 68.88 372 GLY A CA 1
ATOM 2981 C C . GLY A 1 372 ? -9.545 -16.472 -26.024 1.00 68.88 372 GLY A C 1
ATOM 2982 O O . GLY A 1 372 ? -10.554 -17.159 -25.880 1.00 68.88 372 GLY A O 1
ATOM 2983 N N . THR A 1 373 ? -8.412 -16.746 -25.368 1.00 66.81 373 THR A N 1
ATOM 2984 C CA . THR A 1 373 ? -8.294 -17.859 -24.422 1.00 66.81 373 THR A CA 1
ATOM 2985 C C . THR A 1 373 ? -9.136 -17.591 -23.185 1.00 66.81 373 THR A C 1
ATOM 2987 O O . THR A 1 373 ? -9.060 -16.518 -22.588 1.00 66.81 373 THR A O 1
ATOM 2990 N N . THR A 1 374 ? -9.895 -18.597 -22.761 1.00 65.69 374 THR A N 1
ATOM 2991 C CA . THR A 1 374 ? -10.658 -18.544 -21.518 1.00 65.69 374 THR A CA 1
ATOM 2992 C C . THR A 1 374 ? -9.950 -19.335 -20.421 1.00 65.69 374 THR A C 1
ATOM 2994 O O . THR A 1 374 ? -9.692 -20.526 -20.578 1.00 65.69 374 THR A O 1
ATOM 2997 N N . VAL A 1 375 ? -9.673 -18.692 -19.290 1.00 64.19 375 VAL A N 1
ATOM 2998 C CA . VAL A 1 375 ? -9.124 -19.315 -18.080 1.00 64.19 375 VAL A CA 1
ATOM 2999 C C . VAL A 1 375 ? -10.226 -19.359 -17.030 1.00 64.19 375 VAL A C 1
ATOM 3001 O O . VAL A 1 375 ? -10.848 -18.340 -16.747 1.00 64.19 375 VAL A O 1
ATOM 3004 N N . THR A 1 376 ? -10.502 -20.538 -16.472 1.00 64.94 376 THR A N 1
ATOM 3005 C CA . THR A 1 376 ? -11.503 -20.703 -15.408 1.00 64.94 376 THR A CA 1
ATOM 3006 C C . THR A 1 376 ? -10.835 -21.238 -14.151 1.00 64.94 376 THR A C 1
ATOM 3008 O O . THR A 1 376 ? -10.214 -22.294 -14.204 1.00 64.94 376 THR A O 1
ATOM 3011 N N . ASN A 1 377 ? -11.006 -20.537 -13.033 1.00 53.88 377 ASN A N 1
ATOM 3012 C CA . ASN A 1 377 ? -10.462 -20.906 -11.730 1.00 53.88 377 ASN A CA 1
ATOM 3013 C C . ASN A 1 377 ? -11.582 -20.936 -10.682 1.00 53.88 377 ASN A C 1
ATOM 3015 O O . ASN A 1 377 ? -12.460 -20.075 -10.691 1.00 53.88 377 ASN A O 1
ATOM 3019 N N . GLU A 1 378 ? -11.537 -21.908 -9.769 1.00 63.94 378 GLU A N 1
ATOM 3020 C CA . GLU A 1 378 ? -12.286 -21.844 -8.510 1.00 63.94 378 GLU A CA 1
ATOM 3021 C C . GLU A 1 378 ? -11.438 -21.043 -7.522 1.00 63.94 378 GLU A C 1
ATOM 3023 O O . GLU A 1 378 ? -10.298 -21.414 -7.229 1.00 63.94 378 GLU A O 1
ATOM 3028 N N . LEU A 1 379 ? -11.963 -19.911 -7.065 1.00 51.88 379 LEU A N 1
ATOM 3029 C CA . LEU A 1 379 ? -11.271 -19.008 -6.161 1.00 51.88 379 LEU A CA 1
ATOM 3030 C C . LEU A 1 379 ? -11.992 -18.980 -4.809 1.00 51.88 379 LEU A C 1
ATOM 3032 O O . LEU A 1 379 ? -13.227 -18.939 -4.762 1.00 51.88 379 LEU A O 1
ATOM 3036 N N . PRO A 1 380 ? -11.244 -19.002 -3.695 1.00 55.56 380 PRO A N 1
ATOM 3037 C CA . PRO A 1 380 ? -11.822 -18.729 -2.394 1.00 55.56 380 PRO A CA 1
ATOM 3038 C C . PRO A 1 380 ? -12.303 -17.276 -2.347 1.00 55.56 380 PRO A C 1
ATOM 3040 O O . PRO A 1 380 ? -11.554 -16.342 -2.638 1.00 55.56 380 PRO A O 1
ATOM 3043 N N . GLY A 1 381 ? -13.560 -17.089 -1.971 1.00 46.62 381 GLY A N 1
ATOM 3044 C CA . GLY A 1 381 ? -14.086 -15.822 -1.497 1.00 46.62 381 GLY A CA 1
ATOM 3045 C C . GLY A 1 381 ? -13.691 -15.659 -0.040 1.00 46.62 381 GLY A C 1
ATOM 3046 O O . GLY A 1 381 ? -14.409 -16.114 0.839 1.00 46.62 381 GLY A O 1
ATOM 3047 N N . ASN A 1 382 ? -12.517 -15.062 0.183 1.00 49.94 382 ASN A N 1
ATOM 3048 C CA . ASN A 1 382 ? -11.955 -14.779 1.507 1.00 49.94 382 ASN A CA 1
ATOM 3049 C C . ASN A 1 382 ? -11.944 -16.001 2.456 1.00 49.94 382 ASN A C 1
ATOM 3051 O O . ASN A 1 382 ? -12.748 -16.123 3.373 1.00 49.94 382 ASN A O 1
ATOM 3055 N N . ASN A 1 383 ? -10.998 -16.924 2.256 1.00 44.81 383 ASN A N 1
ATOM 3056 C CA . ASN A 1 383 ? -10.703 -17.941 3.272 1.00 44.81 383 ASN A CA 1
ATOM 3057 C C . ASN A 1 383 ? -9.782 -17.332 4.347 1.00 44.81 383 ASN A C 1
ATOM 3059 O O . ASN A 1 383 ? -8.565 -17.494 4.259 1.00 44.81 383 ASN A O 1
ATOM 3063 N N . ASP A 1 384 ? -10.354 -16.666 5.350 1.00 57.97 384 ASP A N 1
ATOM 3064 C CA . ASP A 1 384 ? -9.642 -16.008 6.461 1.00 57.97 384 ASP A CA 1
ATOM 3065 C C . ASP A 1 384 ? -9.234 -16.974 7.601 1.00 57.97 384 ASP A C 1
ATOM 3067 O O . ASP A 1 384 ? -9.254 -16.600 8.770 1.00 57.97 384 ASP A O 1
ATOM 3071 N N . ASN A 1 385 ? -8.805 -18.211 7.298 1.00 61.22 385 ASN A N 1
ATOM 3072 C CA . ASN A 1 385 ? -8.017 -18.941 8.299 1.00 61.22 385 ASN A CA 1
ATOM 3073 C C . ASN A 1 385 ? -6.629 -18.307 8.329 1.00 61.22 385 ASN A C 1
ATOM 3075 O O . ASN A 1 385 ? -5.930 -18.287 7.317 1.00 61.22 385 ASN A O 1
ATOM 3079 N N . TYR A 1 386 ? -6.204 -17.829 9.484 1.00 57.28 386 TYR A N 1
ATOM 3080 C CA . TYR A 1 386 ? -4.847 -17.401 9.728 1.00 57.28 386 TYR A CA 1
ATOM 3081 C C . TYR A 1 386 ? -3.879 -18.580 9.650 1.00 57.28 386 TYR A C 1
ATOM 3083 O O . TYR A 1 386 ? -4.166 -19.720 10.036 1.00 57.28 386 TYR A O 1
ATOM 3091 N N . LEU A 1 387 ? -2.693 -18.285 9.126 1.00 70.00 387 LEU A N 1
ATOM 3092 C CA . LEU A 1 387 ? -1.573 -19.203 9.180 1.00 70.00 387 LEU A CA 1
ATOM 3093 C C . LEU A 1 387 ? -1.092 -19.284 10.632 1.00 70.00 387 LEU A C 1
ATOM 3095 O O . LEU A 1 387 ? -0.650 -18.283 11.189 1.00 70.00 387 LEU A O 1
ATOM 3099 N N . CYS A 1 388 ? -1.160 -20.468 11.229 1.00 72.31 388 CYS A N 1
ATOM 3100 C CA . CYS A 1 388 ? -0.754 -20.700 12.607 1.00 72.31 388 CYS A CA 1
ATOM 3101 C C . CYS A 1 388 ? 0.193 -21.896 12.735 1.00 72.31 388 CYS A C 1
ATOM 3103 O O . CYS A 1 388 ? 0.284 -22.756 11.853 1.00 72.31 388 CYS A O 1
ATOM 3105 N N . LEU A 1 389 ? 0.937 -21.929 13.838 1.00 78.00 389 LEU A N 1
ATOM 3106 C CA . LEU A 1 389 ? 1.851 -23.017 14.159 1.00 78.00 389 LEU A CA 1
ATOM 3107 C C . LEU A 1 389 ? 1.091 -24.243 14.689 1.00 78.00 389 LEU A C 1
ATOM 3109 O O . LEU A 1 389 ? 0.354 -24.155 15.675 1.00 78.00 389 LEU A O 1
ATOM 3113 N N . ARG A 1 390 ? 1.333 -25.411 14.087 1.00 81.44 390 ARG A N 1
ATOM 3114 C CA . ARG A 1 390 ? 0.804 -26.708 14.530 1.00 81.44 390 ARG A CA 1
ATOM 3115 C C . ARG A 1 390 ? 1.909 -27.764 14.559 1.00 81.44 390 ARG A C 1
ATOM 3117 O O . ARG A 1 390 ? 2.718 -27.856 13.641 1.00 81.44 390 ARG A O 1
ATOM 3124 N N . GLN A 1 391 ? 1.928 -28.570 15.618 1.00 81.75 391 GLN A N 1
ATOM 3125 C CA . GLN A 1 391 ? 2.783 -29.756 15.695 1.00 81.75 391 GLN A CA 1
ATOM 3126 C C . GLN A 1 391 ? 2.077 -30.910 14.986 1.00 81.75 391 GLN A C 1
ATOM 3128 O O . GLN A 1 391 ? 0.985 -31.306 15.391 1.00 81.75 391 GLN A O 1
ATOM 3133 N N . ILE A 1 392 ? 2.674 -31.420 13.912 1.00 73.94 392 ILE A N 1
ATOM 3134 C CA . ILE A 1 392 ? 2.129 -32.529 13.122 1.00 73.94 392 ILE A CA 1
ATOM 3135 C C . ILE A 1 392 ? 3.261 -33.521 12.898 1.00 73.94 392 ILE A C 1
ATOM 3137 O O . ILE A 1 392 ? 4.287 -33.137 12.344 1.00 73.94 392 ILE A O 1
ATOM 3141 N N . GLU A 1 393 ? 3.064 -34.777 13.309 1.00 77.75 393 GLU A N 1
ATOM 3142 C CA . GLU A 1 393 ? 4.064 -35.846 13.133 1.00 77.75 393 GLU A CA 1
ATOM 3143 C C . GLU A 1 393 ? 5.453 -35.413 13.651 1.00 77.75 393 GLU A C 1
ATOM 3145 O O . GLU A 1 393 ? 6.456 -35.560 12.965 1.00 77.75 393 GLU A O 1
ATOM 3150 N N . ASP A 1 394 ? 5.478 -34.809 14.846 1.00 80.31 394 ASP A N 1
ATOM 3151 C CA . ASP A 1 394 ? 6.669 -34.275 15.530 1.00 80.31 394 ASP A CA 1
ATOM 3152 C C . ASP A 1 394 ? 7.409 -33.124 14.814 1.00 80.31 394 ASP A C 1
ATOM 3154 O O . ASP A 1 394 ? 8.540 -32.784 15.171 1.00 80.31 394 ASP A O 1
ATOM 3158 N N . HIS A 1 395 ? 6.764 -32.465 13.843 1.00 81.88 395 HIS A N 1
ATOM 3159 C CA . HIS A 1 395 ? 7.323 -31.316 13.128 1.00 81.88 395 HIS A CA 1
ATOM 3160 C C . HIS A 1 395 ? 6.474 -30.030 13.271 1.00 81.88 395 HIS A C 1
ATOM 3162 O O . HIS A 1 395 ? 5.238 -30.091 13.259 1.00 81.88 395 HIS A O 1
ATOM 3168 N N . PRO A 1 396 ? 7.112 -28.840 13.348 1.00 86.06 396 PRO A N 1
ATOM 3169 C CA . PRO A 1 396 ? 6.442 -27.555 13.581 1.00 86.06 396 PRO A CA 1
ATOM 3170 C C . PRO A 1 396 ? 5.937 -26.911 12.276 1.00 86.06 396 PRO A C 1
ATOM 3172 O O . PRO A 1 396 ? 6.520 -25.943 11.775 1.00 86.06 396 PRO A O 1
ATOM 3175 N N . TYR A 1 397 ? 4.850 -27.438 11.712 1.00 80.94 397 TYR A N 1
ATOM 3176 C CA . TYR A 1 397 ? 4.256 -26.942 10.468 1.00 80.94 397 TYR A CA 1
ATOM 3177 C C . TYR A 1 397 ? 3.502 -25.620 10.643 1.00 80.94 397 TYR A C 1
ATOM 3179 O O . TYR A 1 397 ? 2.843 -25.377 11.652 1.00 80.94 397 TYR A O 1
ATOM 3187 N N . LEU A 1 398 ? 3.523 -24.798 9.593 1.00 79.25 398 LEU A N 1
ATOM 3188 C CA . LEU A 1 398 ? 2.611 -23.665 9.444 1.00 79.25 398 LEU A CA 1
ATOM 3189 C C . LEU A 1 398 ? 1.380 -24.098 8.649 1.00 79.25 398 LEU A C 1
ATOM 3191 O O . LEU A 1 398 ? 1.512 -24.573 7.516 1.00 79.25 398 LEU A O 1
ATOM 3195 N N . GLN A 1 399 ? 0.193 -23.933 9.224 1.00 78.94 399 GLN A N 1
ATOM 3196 C CA . GLN A 1 399 ? -1.068 -24.390 8.647 1.00 78.94 399 GLN A CA 1
ATOM 3197 C C . GLN A 1 399 ? -2.132 -23.296 8.712 1.00 78.94 399 GLN A C 1
ATOM 3199 O O . GLN A 1 399 ? -2.272 -22.615 9.719 1.00 78.94 399 GLN A O 1
ATOM 3204 N N . PHE A 1 400 ? -2.912 -23.149 7.643 1.00 71.56 400 PHE A N 1
ATOM 3205 C CA . PHE A 1 400 ? -4.107 -22.302 7.642 1.00 71.56 400 PHE A CA 1
ATOM 3206 C C . PHE A 1 400 ? -5.239 -23.030 8.386 1.00 71.56 400 PHE A C 1
ATOM 3208 O O . PHE A 1 400 ? -6.045 -23.723 7.757 1.00 71.56 400 PHE A O 1
ATOM 3215 N N . ALA A 1 401 ? -5.239 -22.957 9.721 1.00 68.50 401 ALA A N 1
ATOM 3216 C CA . ALA A 1 401 ? -6.016 -23.861 10.581 1.00 68.50 401 ALA A CA 1
ATOM 3217 C C . ALA A 1 401 ? -6.894 -23.186 11.646 1.00 68.50 401 ALA A C 1
ATOM 3219 O O . ALA A 1 401 ? -7.582 -23.903 12.367 1.00 68.50 401 ALA A O 1
ATOM 3220 N N . THR A 1 402 ? -6.863 -21.862 11.782 1.00 53.75 402 THR A N 1
ATOM 3221 C CA . THR A 1 402 ? -7.700 -21.130 12.747 1.00 53.75 402 THR A CA 1
ATOM 3222 C C . THR A 1 402 ? -8.164 -19.818 12.141 1.00 53.75 402 THR A C 1
ATOM 3224 O O . THR A 1 402 ? -7.390 -19.189 11.433 1.00 53.75 402 THR A O 1
ATOM 3227 N N . ASP A 1 403 ? -9.392 -19.405 12.405 1.00 57.75 403 ASP A N 1
ATOM 3228 C CA . ASP A 1 403 ? -9.976 -18.106 12.052 1.00 57.75 403 ASP A CA 1
ATOM 3229 C C . ASP A 1 403 ? -9.892 -17.089 13.211 1.00 57.75 403 ASP A C 1
ATOM 3231 O O . ASP A 1 403 ? -10.252 -15.920 13.051 1.00 57.75 403 ASP A O 1
ATOM 3235 N N . ASP A 1 404 ? -9.358 -17.502 14.367 1.00 53.25 404 ASP A N 1
ATOM 3236 C CA . ASP A 1 404 ? -9.103 -16.639 15.521 1.00 53.25 404 ASP A CA 1
ATOM 3237 C C . ASP A 1 404 ? -7.701 -16.010 15.455 1.00 53.25 404 ASP A C 1
ATOM 3239 O O . ASP A 1 404 ? -6.688 -16.675 15.687 1.00 53.25 404 ASP A O 1
ATOM 3243 N N . ILE A 1 405 ? -7.634 -14.699 15.185 1.00 49.41 405 ILE A N 1
ATOM 3244 C CA . ILE A 1 405 ? -6.385 -13.912 15.222 1.00 49.41 405 ILE A CA 1
ATOM 3245 C C . ILE A 1 405 ? -5.755 -13.881 16.627 1.00 49.41 405 ILE A C 1
ATOM 3247 O O . ILE A 1 405 ? -4.550 -13.663 16.758 1.00 49.41 405 ILE A O 1
ATOM 3251 N N . GLY A 1 406 ? -6.561 -14.087 17.673 1.00 42.88 406 GLY A N 1
ATOM 3252 C CA . GLY A 1 406 ? -6.135 -14.166 19.066 1.00 42.88 406 GLY A CA 1
ATOM 3253 C C . GLY A 1 406 ? -5.481 -15.498 19.440 1.00 42.88 406 GLY A C 1
ATOM 3254 O O . GLY A 1 406 ? -4.868 -15.578 20.509 1.00 42.88 406 GLY A O 1
ATOM 3255 N N . ASP A 1 407 ? -5.539 -16.524 18.576 1.00 57.31 407 ASP A N 1
ATOM 3256 C CA . ASP A 1 407 ? -4.807 -17.772 18.789 1.00 57.31 407 ASP A CA 1
ATOM 3257 C C . ASP A 1 407 ? -3.309 -17.442 18.884 1.00 57.31 407 ASP A C 1
ATOM 3259 O O . ASP A 1 407 ? -2.672 -16.963 17.943 1.00 57.31 407 ASP A O 1
ATOM 3263 N N . SER A 1 408 ? -2.729 -17.728 20.052 1.00 61.09 408 SER A N 1
ATOM 3264 C CA . SER A 1 408 ? -1.319 -17.465 20.362 1.00 61.09 408 SER A CA 1
ATOM 3265 C C . SER A 1 408 ? -0.331 -18.021 19.324 1.00 61.09 408 SER A C 1
ATOM 3267 O O . SER A 1 408 ? 0.805 -17.555 19.236 1.00 61.09 408 SER A O 1
ATOM 3269 N N . THR A 1 409 ? -0.748 -19.006 18.522 1.00 69.38 409 THR A N 1
ATOM 3270 C CA . THR A 1 409 ? 0.054 -19.645 17.476 1.00 69.38 409 THR A CA 1
ATOM 3271 C C . THR A 1 409 ? -0.010 -18.959 16.109 1.00 69.38 409 THR A C 1
ATOM 3273 O O . THR A 1 409 ? 0.758 -19.344 15.225 1.00 69.38 409 THR A O 1
ATOM 3276 N N . VAL A 1 410 ? -0.872 -17.953 15.929 1.00 62.78 410 VAL A N 1
ATOM 3277 C CA . VAL A 1 410 ? -0.987 -17.128 14.710 1.00 62.78 410 VAL A CA 1
ATOM 3278 C C . VAL A 1 410 ? 0.060 -16.021 14.680 1.00 62.78 410 VAL A C 1
ATOM 3280 O O . VAL A 1 410 ? 0.625 -15.705 13.630 1.00 62.78 410 VAL A O 1
ATOM 3283 N N . ALA A 1 411 ? 0.325 -15.417 15.836 1.00 57.91 411 ALA A N 1
ATOM 3284 C CA . ALA A 1 411 ? 1.118 -14.205 15.905 1.00 57.91 411 ALA A CA 1
ATOM 3285 C C . ALA A 1 411 ? 2.563 -14.438 15.425 1.00 57.91 411 ALA A C 1
ATOM 3287 O O . ALA A 1 411 ? 3.262 -15.362 15.861 1.00 57.91 411 ALA A O 1
ATOM 3288 N N . CYS A 1 412 ? 3.007 -13.570 14.516 1.00 64.56 412 CYS A N 1
ATOM 3289 C CA . CYS A 1 412 ? 4.334 -13.607 13.921 1.00 64.56 412 CYS A CA 1
ATOM 3290 C C . CYS A 1 412 ? 4.997 -12.232 13.994 1.00 64.56 412 CYS A C 1
ATOM 3292 O O . CYS A 1 412 ? 4.341 -11.203 13.852 1.00 64.56 412 CYS A O 1
ATOM 3294 N N . GLU A 1 413 ? 6.312 -12.228 14.158 1.00 67.44 413 GLU A N 1
ATOM 3295 C CA . GLU A 1 413 ? 7.147 -11.032 14.124 1.00 67.44 413 GLU A CA 1
ATOM 3296 C C . GLU A 1 413 ? 7.961 -11.014 12.824 1.00 67.44 413 GLU A C 1
ATOM 3298 O O . GLU A 1 413 ? 8.526 -12.034 12.411 1.00 67.44 413 GLU A O 1
ATOM 3303 N N . ILE A 1 414 ? 7.995 -9.859 12.156 1.00 73.75 414 ILE A N 1
ATOM 3304 C CA . ILE A 1 414 ? 8.679 -9.679 10.873 1.00 73.75 414 ILE A CA 1
ATOM 3305 C C . ILE A 1 414 ? 9.973 -8.906 11.102 1.00 73.75 414 ILE A C 1
ATOM 3307 O O . ILE A 1 414 ? 9.964 -7.779 11.588 1.00 73.75 414 ILE A O 1
ATOM 3311 N N . PHE A 1 415 ? 11.080 -9.494 10.664 1.00 66.38 415 PHE A N 1
ATOM 3312 C CA . PHE A 1 415 ? 12.403 -8.887 10.694 1.00 66.38 415 PHE A CA 1
ATOM 3313 C C . PHE A 1 415 ? 12.802 -8.527 9.269 1.00 66.38 415 PHE A C 1
ATOM 3315 O O . PHE A 1 415 ? 13.061 -9.413 8.450 1.00 66.38 415 PHE A O 1
ATOM 3322 N N . VAL A 1 416 ? 12.842 -7.233 8.967 1.00 68.62 416 VAL A N 1
ATOM 3323 C CA . VAL A 1 416 ? 13.344 -6.740 7.682 1.00 68.62 416 VAL A CA 1
ATOM 3324 C C . VAL A 1 416 ? 14.867 -6.886 7.669 1.00 68.62 416 VAL A C 1
ATOM 3326 O O . VAL A 1 416 ? 15.536 -6.571 8.648 1.00 68.62 416 VAL A O 1
ATOM 3329 N N . VAL A 1 417 ? 15.398 -7.421 6.575 1.00 68.38 417 VAL A N 1
ATOM 3330 C CA . VAL A 1 417 ? 16.835 -7.544 6.302 1.00 68.38 417 VAL A CA 1
ATOM 3331 C C . VAL A 1 417 ? 17.177 -6.581 5.163 1.00 68.38 417 VAL A C 1
ATOM 3333 O O . VAL A 1 417 ? 16.283 -6.189 4.401 1.00 68.38 417 VAL A O 1
ATOM 3336 N N . ASP A 1 418 ? 18.455 -6.225 5.031 1.00 50.16 418 ASP A N 1
ATOM 3337 C CA . ASP A 1 418 ? 18.976 -5.439 3.912 1.00 50.16 418 ASP A CA 1
ATOM 3338 C C . ASP A 1 418 ? 18.369 -5.908 2.572 1.00 50.16 418 ASP A C 1
ATOM 3340 O O . ASP A 1 418 ? 18.139 -7.102 2.327 1.00 50.16 418 ASP A O 1
ATOM 3344 N N . ASP A 1 419 ? 18.037 -4.938 1.718 1.00 56.38 419 ASP A N 1
ATOM 3345 C CA . ASP A 1 419 ? 17.430 -5.120 0.389 1.00 56.38 419 ASP A CA 1
ATOM 3346 C C . ASP A 1 419 ? 15.913 -5.405 0.370 1.00 56.38 419 ASP A C 1
ATOM 3348 O O . ASP A 1 419 ? 15.351 -5.716 -0.686 1.00 56.38 419 ASP A O 1
ATOM 3352 N N . GLY A 1 420 ? 15.223 -5.283 1.510 1.00 60.72 420 GLY A N 1
ATOM 3353 C CA . GLY A 1 420 ? 13.761 -5.427 1.599 1.00 60.72 420 GLY A CA 1
ATOM 3354 C C . GLY A 1 420 ? 13.267 -6.877 1.634 1.00 60.72 420 GLY A C 1
ATOM 3355 O O . GLY A 1 420 ? 12.078 -7.134 1.429 1.00 60.72 420 GLY A O 1
ATOM 3356 N N . ASN A 1 421 ? 14.167 -7.831 1.888 1.00 75.12 421 ASN A N 1
ATOM 3357 C CA . ASN A 1 421 ? 13.785 -9.199 2.230 1.00 75.12 421 ASN A CA 1
ATOM 3358 C C . ASN A 1 421 ? 13.350 -9.259 3.704 1.00 75.12 421 ASN A C 1
ATOM 3360 O O . ASN A 1 421 ? 13.654 -8.374 4.501 1.00 75.12 421 ASN A O 1
ATOM 3364 N N . VAL A 1 422 ? 12.633 -10.313 4.074 1.00 79.44 422 VAL A N 1
ATOM 3365 C CA . VAL A 1 422 ? 12.096 -10.502 5.419 1.00 79.44 422 VAL A CA 1
ATOM 3366 C C . VAL A 1 422 ? 12.440 -11.878 5.963 1.00 79.44 422 VAL A C 1
ATOM 3368 O O . VAL A 1 422 ? 12.524 -12.864 5.229 1.00 79.44 422 VAL A O 1
ATOM 3371 N N . ARG A 1 423 ? 12.583 -11.949 7.280 1.00 83.56 423 ARG A N 1
ATOM 3372 C CA . ARG A 1 423 ? 12.527 -13.185 8.056 1.00 83.56 423 ARG A CA 1
ATOM 3373 C C . ARG A 1 423 ? 11.290 -13.113 8.935 1.00 83.56 423 ARG A C 1
ATOM 3375 O O . ARG A 1 423 ? 10.940 -12.040 9.421 1.00 83.56 423 ARG A O 1
ATOM 3382 N N . ILE A 1 424 ? 10.624 -14.243 9.118 1.00 82.31 424 ILE A N 1
ATOM 3383 C CA . ILE A 1 424 ? 9.382 -14.313 9.888 1.00 82.31 424 ILE A CA 1
ATOM 3384 C C . ILE A 1 424 ? 9.620 -15.250 11.061 1.00 82.31 424 ILE A C 1
ATOM 3386 O O . ILE A 1 424 ? 10.195 -16.325 10.890 1.00 82.31 424 ILE A O 1
ATOM 3390 N N . LYS A 1 425 ? 9.225 -14.824 12.256 1.00 81.62 425 LYS A N 1
ATOM 3391 C CA . LYS A 1 425 ? 9.394 -15.573 13.497 1.00 81.62 425 LYS A CA 1
ATOM 3392 C C . LYS A 1 425 ? 8.034 -15.833 14.118 1.00 81.62 425 LYS A C 1
ATOM 3394 O O . LYS A 1 425 ? 7.265 -14.898 14.308 1.00 81.62 425 LYS A O 1
ATOM 3399 N N . SER A 1 426 ? 7.745 -17.086 14.449 1.00 80.25 426 SER A N 1
ATOM 3400 C CA . SER A 1 426 ? 6.527 -17.424 15.187 1.00 80.25 426 SER A CA 1
ATOM 3401 C C . SER A 1 426 ? 6.709 -17.050 16.655 1.00 80.25 426 SER A C 1
ATOM 3403 O O . SER A 1 426 ? 7.682 -17.477 17.283 1.00 80.25 426 SER A O 1
ATOM 3405 N N . ILE A 1 427 ? 5.780 -16.266 17.207 1.00 71.19 427 ILE A N 1
ATOM 3406 C CA . ILE A 1 427 ? 5.882 -15.774 18.589 1.00 71.19 427 ILE A CA 1
ATOM 3407 C C . ILE A 1 427 ? 5.762 -16.935 19.583 1.00 71.19 427 ILE A C 1
ATOM 3409 O O . ILE A 1 427 ? 6.567 -17.032 20.505 1.00 71.19 427 ILE A O 1
ATOM 3413 N N . SER A 1 428 ? 4.827 -17.861 19.351 1.00 74.88 428 SER A N 1
ATOM 3414 C CA . SER A 1 428 ? 4.554 -18.995 20.247 1.00 74.88 428 SER A CA 1
ATOM 3415 C C . SER A 1 428 ? 5.737 -19.944 20.454 1.00 74.88 428 SER A C 1
ATOM 3417 O O . SER A 1 428 ? 5.929 -20.443 21.559 1.00 74.88 428 SER A O 1
ATOM 3419 N N . SER A 1 429 ? 6.538 -20.204 19.415 1.00 83.31 429 SER A N 1
ATOM 3420 C CA . SER A 1 429 ? 7.726 -21.068 19.510 1.00 83.31 429 SER A CA 1
ATOM 3421 C C . SER A 1 429 ? 9.031 -20.302 19.700 1.00 83.31 429 SER A C 1
ATOM 3423 O O . SER A 1 429 ? 10.054 -20.913 20.008 1.00 83.31 429 SER A O 1
ATOM 3425 N N . ASN A 1 430 ? 9.019 -18.981 19.502 1.00 82.06 430 ASN A N 1
ATOM 3426 C CA . ASN A 1 430 ? 10.210 -18.137 19.468 1.00 82.06 430 ASN A CA 1
ATOM 3427 C C . ASN A 1 430 ? 11.237 -18.567 18.388 1.00 82.06 430 ASN A C 1
ATOM 3429 O O . ASN A 1 430 ? 12.422 -18.258 18.510 1.00 82.06 430 ASN A O 1
ATOM 3433 N N . LYS A 1 431 ? 10.796 -19.258 17.324 1.00 88.94 431 LYS A N 1
ATOM 3434 C CA . LYS A 1 431 ? 11.645 -19.768 16.229 1.00 88.94 431 LYS A CA 1
ATOM 3435 C C . LYS A 1 431 ? 11.343 -19.091 14.892 1.00 88.94 431 LYS A C 1
ATOM 3437 O O . LYS A 1 431 ? 10.199 -18.738 14.598 1.00 88.94 431 LYS A O 1
ATOM 3442 N N . PHE A 1 432 ? 12.366 -18.963 14.053 1.00 88.94 432 PHE A N 1
ATOM 3443 C CA . PHE A 1 432 ? 12.245 -18.461 12.688 1.00 88.94 432 PHE A CA 1
ATOM 3444 C C . PHE A 1 432 ? 11.687 -19.515 11.733 1.00 88.94 432 PHE A C 1
ATOM 3446 O O . PHE A 1 432 ? 11.997 -20.708 11.823 1.00 88.94 432 PHE A O 1
ATOM 3453 N N . TRP A 1 433 ? 10.903 -19.032 10.775 1.00 89.62 433 TRP A N 1
ATOM 3454 C CA . TRP A 1 433 ? 10.448 -19.791 9.626 1.00 89.62 433 TRP A CA 1
ATOM 3455 C C . TRP A 1 433 ? 11.644 -20.170 8.772 1.00 89.62 433 TRP A C 1
ATOM 3457 O O . TRP A 1 433 ? 12.444 -19.320 8.380 1.00 89.62 433 TRP A O 1
ATOM 3467 N N . LYS A 1 434 ? 11.752 -21.452 8.460 1.00 89.19 434 LYS A N 1
ATOM 3468 C CA . LYS A 1 434 ? 12.825 -21.994 7.646 1.00 89.19 434 LYS A CA 1
ATOM 3469 C C . LYS A 1 434 ? 12.264 -23.043 6.710 1.00 89.19 434 LYS A C 1
ATOM 3471 O O . LYS A 1 434 ? 11.414 -23.854 7.076 1.00 89.19 434 LYS A O 1
ATOM 3476 N N . ARG A 1 435 ? 12.757 -23.015 5.478 1.00 87.19 435 ARG A N 1
ATOM 3477 C CA . ARG A 1 435 ? 12.492 -24.064 4.506 1.00 87.19 435 ARG A CA 1
ATOM 3478 C C . ARG A 1 435 ? 13.142 -25.374 4.960 1.00 87.19 435 ARG A C 1
ATOM 3480 O O . ARG A 1 435 ? 14.356 -25.410 5.155 1.00 87.19 435 ARG A O 1
ATOM 3487 N N . ASN A 1 436 ? 12.361 -26.450 5.027 1.00 74.25 436 ASN A N 1
ATOM 3488 C CA . ASN A 1 436 ? 12.874 -27.787 5.301 1.00 74.25 436 ASN A CA 1
ATOM 3489 C C . ASN A 1 436 ? 11.947 -28.886 4.741 1.00 74.25 436 ASN A C 1
ATOM 3491 O O . ASN A 1 436 ? 10.779 -28.975 5.112 1.00 74.25 436 ASN A O 1
ATOM 3495 N N . PRO A 1 437 ? 12.416 -29.722 3.801 1.00 71.19 437 PRO A N 1
ATOM 3496 C CA . PRO A 1 437 ? 13.160 -29.358 2.594 1.00 71.19 437 PRO A CA 1
ATOM 3497 C C . PRO A 1 437 ? 12.314 -28.542 1.597 1.00 71.19 437 PRO A C 1
ATOM 3499 O O . PRO A 1 437 ? 12.842 -27.638 0.957 1.00 71.19 437 PRO A O 1
ATOM 3502 N N . ASN A 1 438 ? 11.007 -28.796 1.477 1.00 76.81 438 ASN A N 1
ATOM 3503 C CA . ASN A 1 438 ? 10.082 -27.969 0.683 1.00 76.81 438 ASN A CA 1
ATOM 3504 C C . ASN A 1 438 ? 8.898 -27.447 1.503 1.00 76.81 438 ASN A C 1
ATOM 3506 O O . ASN A 1 438 ? 8.089 -26.707 0.960 1.00 76.81 438 ASN A O 1
ATOM 3510 N N . TRP A 1 439 ? 8.791 -27.773 2.788 1.00 79.44 439 TRP A N 1
ATOM 3511 C CA . TRP A 1 439 ? 7.826 -27.139 3.684 1.00 79.44 439 TRP A CA 1
ATOM 3512 C C . TRP A 1 439 ? 8.438 -25.923 4.365 1.00 79.44 439 TRP A C 1
ATOM 3514 O O . TRP A 1 439 ? 9.657 -25.734 4.328 1.00 79.44 439 TRP A O 1
ATOM 3524 N N . ILE A 1 440 ? 7.588 -25.098 4.973 1.00 81.94 440 ILE A N 1
ATOM 3525 C CA . ILE A 1 440 ? 8.033 -24.072 5.917 1.00 81.94 440 ILE A CA 1
ATOM 3526 C C . ILE A 1 440 ? 7.710 -24.518 7.329 1.00 81.94 440 ILE A C 1
ATOM 3528 O O . ILE A 1 440 ? 6.546 -24.733 7.673 1.00 81.94 440 ILE A O 1
ATOM 3532 N N . TRP A 1 441 ? 8.761 -24.608 8.134 1.00 87.06 441 TRP A N 1
ATOM 3533 C CA . TRP A 1 441 ? 8.707 -24.975 9.539 1.00 87.06 441 TRP A CA 1
ATOM 3534 C C . TRP A 1 441 ? 9.177 -23.815 10.412 1.00 87.06 441 TRP A C 1
ATOM 3536 O O . TRP A 1 441 ? 10.108 -23.096 10.046 1.00 87.06 441 TRP A O 1
ATOM 3546 N N . ALA A 1 442 ? 8.560 -23.637 11.580 1.00 85.56 442 ALA A N 1
ATOM 3547 C CA . ALA A 1 442 ? 9.014 -22.670 12.581 1.00 85.56 442 ALA A CA 1
ATOM 3548 C C . ALA A 1 442 ? 10.001 -23.339 13.554 1.00 85.56 442 ALA A C 1
ATOM 3550 O O . ALA A 1 442 ? 9.656 -23.648 14.694 1.00 85.56 442 ALA A O 1
ATOM 3551 N N . GLU A 1 443 ? 11.221 -23.601 13.083 1.00 86.50 443 GLU A N 1
ATOM 3552 C CA . GLU A 1 443 ? 12.223 -24.409 13.803 1.00 86.50 443 GLU A CA 1
ATOM 3553 C C . GLU A 1 443 ? 13.572 -23.712 14.025 1.00 86.50 443 GLU A C 1
ATOM 3555 O O . GLU A 1 443 ? 14.382 -24.168 14.827 1.00 86.50 443 GLU A O 1
ATOM 3560 N N . SER A 1 444 ? 13.854 -22.625 13.305 1.00 84.19 444 SER A N 1
ATOM 3561 C CA . SER A 1 444 ? 15.209 -22.083 13.233 1.00 84.19 444 SER A CA 1
ATOM 3562 C C . SER A 1 444 ? 15.534 -21.153 14.401 1.00 84.19 444 SER A C 1
ATOM 3564 O O . SER A 1 444 ? 14.854 -20.151 14.605 1.00 84.19 444 SER A O 1
ATOM 3566 N N . ASP A 1 445 ? 16.639 -21.429 15.094 1.00 83.06 445 ASP A N 1
ATOM 3567 C CA . ASP A 1 445 ? 17.267 -20.526 16.075 1.00 83.06 445 ASP A CA 1
ATOM 3568 C C . ASP A 1 445 ? 18.239 -19.520 15.448 1.00 83.06 445 ASP A C 1
ATOM 3570 O O . ASP A 1 445 ? 18.771 -18.648 16.131 1.00 83.06 445 ASP A O 1
ATOM 3574 N N . ASP A 1 446 ? 18.497 -19.653 14.147 1.00 72.62 446 ASP A N 1
ATOM 3575 C CA . ASP A 1 446 ? 19.467 -18.832 13.434 1.00 72.62 446 ASP A CA 1
ATOM 3576 C C . ASP A 1 446 ? 19.039 -17.360 13.392 1.00 72.62 446 ASP A C 1
ATOM 3578 O O . ASP A 1 446 ? 18.099 -16.981 12.689 1.00 72.62 446 ASP A O 1
ATOM 3582 N N . THR A 1 447 ? 19.760 -16.532 14.144 1.00 68.31 447 THR A N 1
ATOM 3583 C CA . THR A 1 447 ? 19.585 -15.079 14.190 1.00 68.31 447 THR A CA 1
ATOM 3584 C C . THR A 1 447 ? 20.406 -14.355 13.122 1.00 68.31 447 THR A C 1
ATOM 3586 O O . THR A 1 447 ? 20.203 -13.154 12.921 1.00 68.31 447 THR A O 1
ATOM 3589 N N . SER A 1 448 ? 21.275 -15.052 12.380 1.00 67.25 448 SER A N 1
ATOM 3590 C CA . SER A 1 448 ? 22.079 -14.463 11.305 1.00 67.25 448 SER A CA 1
ATOM 3591 C C . SER A 1 448 ? 21.262 -14.277 10.017 1.00 67.25 448 SER A C 1
ATOM 3593 O O . SER A 1 448 ? 20.336 -15.035 9.717 1.00 67.25 448 SER A O 1
ATOM 3595 N N . SER A 1 449 ? 21.571 -13.238 9.240 1.00 62.88 449 SER A N 1
ATOM 3596 C CA . SER A 1 449 ? 20.924 -12.933 7.951 1.00 62.88 449 SER A CA 1
ATOM 3597 C C . SER A 1 449 ? 21.519 -13.708 6.764 1.00 62.88 449 SER A C 1
ATOM 3599 O O . SER A 1 449 ? 21.151 -13.472 5.617 1.00 62.88 449 SER A O 1
ATOM 3601 N N . ASN A 1 450 ? 22.425 -14.657 7.016 1.00 74.00 450 ASN A N 1
ATOM 3602 C CA . ASN A 1 450 ? 23.188 -15.335 5.963 1.00 74.00 450 ASN A CA 1
ATOM 3603 C C . ASN A 1 450 ? 22.478 -16.571 5.391 1.00 74.00 450 ASN A C 1
ATOM 3605 O O . ASN A 1 450 ? 22.837 -17.065 4.317 1.00 74.00 450 ASN A O 1
ATOM 3609 N N . ASN A 1 451 ? 21.476 -17.094 6.098 1.00 80.88 451 ASN A N 1
ATOM 3610 C CA . ASN A 1 451 ? 20.804 -18.325 5.720 1.00 80.88 451 ASN A CA 1
ATOM 3611 C C . ASN A 1 451 ? 19.661 -18.068 4.731 1.00 80.88 451 ASN A C 1
ATOM 3613 O O . ASN A 1 451 ? 18.584 -17.587 5.070 1.00 80.88 451 ASN A O 1
ATOM 3617 N N . LYS A 1 452 ? 19.863 -18.449 3.470 1.00 82.88 452 LYS A N 1
ATOM 3618 C CA . LYS A 1 452 ? 18.864 -18.217 2.417 1.00 82.88 452 LYS A CA 1
ATOM 3619 C C . LYS A 1 452 ? 17.565 -19.007 2.621 1.00 82.88 452 LYS A C 1
ATOM 3621 O O . LYS A 1 452 ? 16.553 -18.639 2.029 1.00 82.88 452 LYS A O 1
ATOM 3626 N N . ASP A 1 453 ? 17.566 -20.044 3.461 1.00 85.38 453 ASP A N 1
ATOM 3627 C CA . ASP A 1 453 ? 16.382 -20.867 3.724 1.00 85.38 453 ASP A CA 1
ATOM 3628 C C . ASP A 1 453 ? 15.406 -20.248 4.724 1.00 85.38 453 ASP A C 1
ATOM 3630 O O . ASP A 1 453 ? 14.225 -20.596 4.684 1.00 85.38 453 ASP A O 1
ATOM 3634 N N . ASN A 1 454 ? 15.856 -19.311 5.565 1.00 85.44 454 ASN A N 1
ATOM 3635 C CA . ASN A 1 454 ? 14.988 -18.528 6.455 1.00 85.44 454 ASN A CA 1
ATOM 3636 C C . ASN A 1 454 ? 14.660 -17.127 5.902 1.00 85.44 454 ASN A C 1
ATOM 3638 O O . ASN A 1 454 ? 13.906 -16.373 6.513 1.00 85.44 454 ASN A O 1
ATOM 3642 N N . SER A 1 455 ? 15.206 -16.791 4.729 1.00 85.06 455 SER A N 1
ATOM 3643 C CA . SER A 1 455 ? 15.041 -15.490 4.085 1.00 85.06 455 SER A CA 1
ATOM 3644 C C . SER A 1 455 ? 13.976 -15.546 2.990 1.00 85.06 455 SER A C 1
ATOM 3646 O O . SER A 1 455 ? 14.069 -16.325 2.033 1.00 85.06 455 SER A O 1
ATOM 3648 N N . LEU A 1 456 ? 12.965 -14.691 3.115 1.00 80.00 456 LEU A N 1
ATOM 3649 C CA . LEU A 1 456 ? 11.818 -14.601 2.219 1.00 80.00 456 LEU A CA 1
ATOM 3650 C C . LEU A 1 456 ? 11.789 -13.229 1.549 1.00 80.00 456 LEU A C 1
ATOM 3652 O O . LEU A 1 456 ? 12.060 -12.209 2.168 1.00 80.00 456 LEU A O 1
ATOM 3656 N N . ARG A 1 457 ? 11.421 -13.182 0.276 1.00 77.31 457 ARG A N 1
ATOM 3657 C CA . ARG A 1 457 ? 11.152 -11.944 -0.446 1.00 77.31 457 ARG A CA 1
ATOM 3658 C C . ARG A 1 457 ? 9.642 -11.767 -0.572 1.00 77.31 457 ARG A C 1
ATOM 3660 O O . ARG A 1 457 ? 9.013 -12.580 -1.256 1.00 77.31 457 ARG A O 1
ATOM 3667 N N . PRO A 1 458 ? 9.060 -10.724 0.038 1.00 69.25 458 PRO A N 1
ATOM 3668 C CA . PRO A 1 458 ? 7.683 -10.348 -0.230 1.00 69.25 458 PRO A CA 1
ATOM 3669 C C . PRO A 1 458 ? 7.550 -9.876 -1.679 1.00 69.25 458 PRO A C 1
ATOM 3671 O O . PRO A 1 458 ? 8.319 -9.043 -2.157 1.00 69.25 458 PRO A O 1
ATOM 3674 N N . VAL A 1 459 ? 6.567 -10.413 -2.385 1.00 54.75 459 VAL A N 1
ATOM 3675 C CA . VAL A 1 459 ? 6.191 -10.022 -3.742 1.00 54.75 459 VAL A CA 1
ATOM 3676 C C . VAL A 1 459 ? 4.737 -9.599 -3.672 1.00 54.75 459 VAL A C 1
ATOM 3678 O O . VAL A 1 459 ? 3.872 -10.427 -3.399 1.00 54.75 459 VAL A O 1
ATOM 3681 N N . LYS A 1 460 ? 4.446 -8.314 -3.874 1.00 54.12 460 LYS A N 1
ATOM 3682 C CA . LYS A 1 460 ? 3.053 -7.862 -3.907 1.00 54.12 460 LYS A CA 1
ATOM 3683 C C . LYS A 1 460 ? 2.352 -8.507 -5.104 1.00 54.12 460 LYS A C 1
ATOM 3685 O O . LYS A 1 460 ? 2.866 -8.443 -6.218 1.00 54.12 460 LYS A O 1
ATOM 3690 N N . VAL A 1 461 ? 1.215 -9.145 -4.846 1.00 44.59 461 VAL A N 1
ATOM 3691 C CA . VAL A 1 461 ? 0.361 -9.755 -5.875 1.00 44.59 461 VAL A CA 1
ATOM 3692 C C . VAL A 1 461 ? -0.745 -8.770 -6.242 1.00 44.59 461 VAL A C 1
ATOM 3694 O O . VAL A 1 461 ? -0.937 -8.474 -7.416 1.00 44.59 461 VAL A O 1
ATOM 3697 N N . ASP A 1 462 ? -1.393 -8.185 -5.232 1.00 42.53 462 ASP A N 1
ATOM 3698 C CA . ASP A 1 462 ? -2.403 -7.133 -5.363 1.00 42.53 462 ASP A CA 1
ATOM 3699 C C . ASP A 1 462 ? -2.463 -6.284 -4.070 1.00 42.53 462 ASP A C 1
ATOM 3701 O O . ASP A 1 462 ? -1.554 -6.327 -3.240 1.00 42.53 462 ASP A O 1
ATOM 3705 N N . ASN A 1 463 ? -3.500 -5.461 -3.895 1.00 40.34 463 ASN A N 1
ATOM 3706 C CA . ASN A 1 463 ? -3.636 -4.552 -2.749 1.00 40.34 463 ASN A CA 1
ATOM 3707 C C . ASN A 1 463 ? -3.888 -5.230 -1.393 1.00 40.34 463 ASN A C 1
ATOM 3709 O O . ASN A 1 463 ? -3.701 -4.580 -0.365 1.00 40.34 463 ASN A O 1
ATOM 3713 N N . LYS A 1 464 ? -4.285 -6.500 -1.377 1.00 42.91 464 LYS A N 1
ATOM 3714 C CA . LYS A 1 464 ? -4.583 -7.282 -0.169 1.00 42.91 464 LYS A CA 1
ATOM 3715 C C . LYS A 1 464 ? -3.719 -8.540 -0.049 1.00 42.91 464 LYS A C 1
ATOM 3717 O O . LYS A 1 464 ? -3.673 -9.137 1.020 1.00 42.91 464 LYS A O 1
ATOM 3722 N N . THR A 1 465 ? -2.994 -8.905 -1.105 1.00 46.25 465 THR A N 1
ATOM 3723 C CA . THR A 1 465 ? -2.276 -10.178 -1.190 1.00 46.25 465 THR A CA 1
ATOM 3724 C C . THR A 1 465 ? -0.783 -9.982 -1.432 1.00 46.25 465 THR A C 1
ATOM 3726 O O . THR A 1 465 ? -0.355 -9.271 -2.349 1.00 46.25 465 THR A O 1
ATOM 3729 N N . ILE A 1 466 ? 0.030 -10.697 -0.653 1.00 50.03 466 ILE A N 1
ATOM 3730 C CA . ILE A 1 466 ? 1.467 -10.851 -0.891 1.00 50.03 466 ILE A CA 1
ATOM 3731 C C . ILE A 1 466 ? 1.806 -12.320 -1.147 1.00 50.03 466 ILE A C 1
ATOM 3733 O O . ILE A 1 466 ? 1.275 -13.225 -0.510 1.00 50.03 466 ILE A O 1
ATOM 3737 N N . GLY A 1 467 ? 2.721 -12.557 -2.077 1.00 58.72 467 GLY A N 1
ATOM 3738 C CA . GLY A 1 467 ? 3.422 -13.820 -2.238 1.00 58.72 467 GLY A CA 1
ATOM 3739 C C . GLY A 1 467 ? 4.741 -13.776 -1.475 1.00 58.72 467 GLY A C 1
ATOM 3740 O O . GLY A 1 467 ? 5.415 -12.749 -1.444 1.00 58.72 467 GLY A O 1
ATOM 3741 N N . LEU A 1 468 ? 5.140 -14.896 -0.881 1.00 67.38 468 LEU A N 1
ATOM 3742 C CA . LEU A 1 468 ? 6.439 -15.030 -0.223 1.00 67.38 468 LEU A CA 1
ATOM 3743 C C . LEU A 1 468 ? 7.327 -15.947 -1.064 1.00 67.38 468 LEU A C 1
ATOM 3745 O O . LEU A 1 468 ? 7.010 -17.121 -1.248 1.00 67.38 468 LEU A O 1
ATOM 3749 N N . LEU A 1 469 ? 8.425 -15.410 -1.591 1.00 73.62 469 LEU A N 1
ATOM 3750 C CA . LEU A 1 469 ? 9.417 -16.147 -2.375 1.00 73.62 469 LEU A CA 1
ATOM 3751 C C . LEU A 1 469 ? 10.609 -16.513 -1.487 1.00 73.62 469 LEU A C 1
ATOM 3753 O O . LEU A 1 469 ? 11.263 -15.626 -0.947 1.00 73.62 469 LEU A O 1
ATOM 3757 N N . ASN A 1 470 ? 10.963 -17.787 -1.373 1.00 79.19 470 ASN A N 1
ATOM 3758 C CA . ASN A 1 470 ? 12.136 -18.184 -0.595 1.00 79.19 470 ASN A CA 1
ATOM 3759 C C . ASN A 1 470 ? 13.438 -18.016 -1.369 1.00 79.19 470 ASN A C 1
ATOM 3761 O O . ASN A 1 470 ? 13.552 -18.408 -2.532 1.00 79.19 470 ASN A O 1
ATOM 3765 N N . LEU A 1 471 ? 14.450 -17.431 -0.726 1.00 80.00 471 LEU A N 1
ATOM 3766 C CA . LEU A 1 471 ? 15.709 -17.129 -1.399 1.00 80.00 471 LEU A CA 1
ATOM 3767 C C . LEU A 1 471 ? 16.593 -18.359 -1.621 1.00 80.00 471 LEU A C 1
ATOM 3769 O O . LEU A 1 471 ? 17.433 -18.297 -2.525 1.00 80.00 471 LEU A O 1
ATOM 3773 N N . GLY A 1 472 ? 16.403 -19.427 -0.843 1.00 79.06 472 GLY A N 1
ATOM 3774 C CA . GLY A 1 472 ? 17.152 -20.678 -0.925 1.00 79.06 472 GLY A CA 1
ATOM 3775 C C . GLY A 1 472 ? 16.798 -21.504 -2.157 1.00 79.06 472 GLY A C 1
ATOM 3776 O O . GLY A 1 472 ? 17.694 -21.882 -2.907 1.00 79.06 472 GLY A O 1
ATOM 3777 N N . ASN A 1 473 ? 15.504 -21.724 -2.418 1.00 75.19 473 ASN A N 1
ATOM 3778 C CA . ASN A 1 473 ? 15.040 -22.540 -3.554 1.00 75.19 473 ASN A CA 1
ATOM 3779 C C . ASN A 1 473 ? 14.324 -21.759 -4.673 1.00 75.19 473 ASN A C 1
ATOM 3781 O O . ASN A 1 473 ? 13.947 -22.363 -5.672 1.00 75.19 473 ASN A O 1
ATOM 3785 N N . LYS A 1 474 ? 14.132 -20.441 -4.521 1.00 75.94 474 LYS A N 1
ATOM 3786 C CA . LYS A 1 474 ? 13.426 -19.569 -5.483 1.00 75.94 474 LYS A CA 1
ATOM 3787 C C . LYS A 1 474 ? 11.977 -19.987 -5.776 1.00 75.94 474 LYS A C 1
ATOM 3789 O O . LYS A 1 474 ? 11.446 -19.646 -6.829 1.00 75.94 474 LYS A O 1
ATOM 3794 N N . ASN A 1 475 ? 11.326 -20.670 -4.836 1.00 71.06 475 ASN A N 1
ATOM 3795 C CA . ASN A 1 475 ? 9.924 -21.071 -4.939 1.00 71.06 475 ASN A CA 1
ATOM 3796 C C . ASN A 1 475 ? 9.012 -20.176 -4.095 1.00 71.06 475 ASN A C 1
ATOM 3798 O O . ASN A 1 475 ? 9.448 -19.564 -3.115 1.00 71.06 475 ASN A O 1
ATOM 3802 N N . PHE A 1 476 ? 7.734 -20.122 -4.473 1.00 69.25 476 PHE A N 1
ATOM 3803 C CA . PHE A 1 476 ? 6.710 -19.400 -3.725 1.00 69.25 476 PHE A CA 1
ATOM 3804 C C . PHE A 1 476 ? 6.081 -20.286 -2.655 1.00 69.25 476 PHE A C 1
ATOM 3806 O O . PHE A 1 476 ? 5.818 -21.469 -2.882 1.00 69.25 476 PHE A O 1
ATOM 3813 N N . CYS A 1 477 ? 5.776 -19.676 -1.514 1.00 65.44 477 CYS A N 1
ATOM 3814 C CA . CYS A 1 477 ? 4.960 -20.277 -0.471 1.00 65.44 477 CYS A CA 1
ATOM 3815 C C . CYS A 1 477 ? 3.520 -20.403 -0.977 1.00 65.44 477 CYS A C 1
ATOM 3817 O O . CYS A 1 477 ? 2.927 -19.417 -1.415 1.00 65.44 477 CYS A O 1
ATOM 3819 N N . LYS A 1 478 ? 2.954 -21.605 -0.907 1.00 64.75 478 LYS A N 1
ATOM 3820 C CA . LYS A 1 478 ? 1.566 -21.904 -1.259 1.00 64.75 478 LYS A CA 1
ATOM 3821 C C . LYS A 1 478 ? 0.951 -22.873 -0.248 1.00 64.75 478 LYS A C 1
ATOM 3823 O O . LYS A 1 478 ? 1.674 -23.697 0.311 1.00 64.75 478 LYS A O 1
ATOM 3828 N N . PRO A 1 479 ? -0.372 -22.841 -0.042 1.00 59.47 479 PRO A N 1
ATOM 3829 C CA . PRO A 1 479 ? -1.061 -23.913 0.664 1.00 59.47 479 PRO A CA 1
ATOM 3830 C C . PRO A 1 479 ? -0.913 -25.245 -0.092 1.00 59.47 479 PRO A C 1
ATOM 3832 O O . PRO A 1 479 ? -1.026 -25.291 -1.321 1.00 59.47 479 PRO A O 1
ATOM 3835 N N . SER A 1 480 ? -0.686 -26.346 0.623 1.00 55.06 480 SER A N 1
ATOM 3836 C CA . SER A 1 480 ? -0.784 -27.696 0.059 1.00 55.06 480 SER A CA 1
ATOM 3837 C C . SER A 1 480 ? -2.214 -28.006 -0.405 1.00 55.06 480 SER A C 1
ATOM 3839 O O . SER A 1 480 ? -3.191 -27.514 0.155 1.00 55.06 480 SER A O 1
ATOM 3841 N N . HIS A 1 481 ? -2.340 -28.846 -1.439 1.00 47.59 481 HIS A N 1
ATOM 3842 C CA . HIS A 1 481 ? -3.622 -29.174 -2.086 1.00 47.59 481 HIS A CA 1
ATOM 3843 C C . HIS A 1 481 ? -4.477 -30.193 -1.304 1.00 47.59 481 HIS A C 1
ATOM 3845 O O . HIS A 1 481 ? -5.549 -30.582 -1.766 1.00 47.59 481 HIS A O 1
ATOM 3851 N N . SER A 1 482 ? -4.029 -30.658 -0.136 1.00 46.31 482 SER A N 1
ATOM 3852 C CA . SER A 1 482 ? -4.804 -31.583 0.691 1.00 46.31 482 SER A CA 1
ATOM 3853 C C . SER A 1 482 ? -5.967 -30.849 1.364 1.00 46.31 482 SER A C 1
ATOM 3855 O O . SER A 1 482 ? -5.771 -29.888 2.109 1.00 46.31 482 SER A O 1
ATOM 3857 N N . LYS A 1 483 ? -7.192 -31.338 1.126 1.00 40.22 483 LYS A N 1
ATOM 3858 C CA . LYS A 1 483 ? -8.425 -30.803 1.731 1.00 40.22 483 LYS A CA 1
ATOM 3859 C C . LYS A 1 483 ? -8.419 -30.863 3.265 1.00 40.22 483 LYS A C 1
ATOM 3861 O O . LYS A 1 483 ? -9.080 -30.050 3.891 1.00 40.22 483 LYS A O 1
ATOM 3866 N N . GLU A 1 484 ? -7.635 -31.769 3.851 1.00 39.78 484 GLU A N 1
ATOM 3867 C CA . GLU A 1 484 ? -7.559 -31.991 5.303 1.00 39.78 484 GLU A CA 1
ATOM 3868 C C . GLU A 1 484 ? -6.384 -31.266 5.990 1.00 39.78 484 GLU A C 1
ATOM 3870 O O . GLU A 1 484 ? -6.398 -31.090 7.205 1.00 39.78 484 GLU A O 1
ATOM 3875 N N . ARG A 1 485 ? -5.346 -30.834 5.249 1.00 53.41 485 ARG A N 1
ATOM 3876 C CA . ARG A 1 485 ? -4.121 -30.238 5.826 1.00 53.41 485 ARG A CA 1
ATOM 3877 C C . ARG A 1 485 ? -3.541 -29.137 4.928 1.00 53.41 485 ARG A C 1
ATOM 3879 O O . ARG A 1 485 ? -2.578 -29.381 4.209 1.00 53.41 485 ARG A O 1
ATOM 3886 N N . ARG A 1 486 ? -4.093 -27.916 4.962 1.00 52.31 486 ARG A N 1
ATOM 3887 C CA . ARG A 1 486 ? -3.557 -26.739 4.232 1.00 52.31 486 ARG A CA 1
ATOM 3888 C C . ARG A 1 486 ? -2.279 -26.180 4.881 1.00 52.31 486 ARG A C 1
ATOM 3890 O O . ARG A 1 486 ? -2.299 -25.121 5.505 1.00 52.31 486 ARG A O 1
ATOM 3897 N N . THR A 1 487 ? -1.171 -26.902 4.754 1.00 54.59 487 THR A N 1
ATOM 3898 C CA . THR A 1 487 ? 0.156 -26.494 5.249 1.00 54.59 487 THR A CA 1
ATOM 3899 C C . THR A 1 487 ? 0.915 -25.640 4.234 1.00 54.59 487 THR A C 1
ATOM 3901 O O . THR A 1 487 ? 0.738 -25.810 3.027 1.00 54.59 487 THR A O 1
ATOM 3904 N N . ALA A 1 488 ? 1.778 -24.738 4.701 1.00 56.25 488 ALA A N 1
ATOM 3905 C CA . ALA A 1 488 ? 2.644 -23.939 3.843 1.00 56.25 488 ALA A CA 1
ATOM 3906 C C . ALA A 1 488 ? 3.731 -24.810 3.186 1.00 56.25 488 ALA A C 1
ATOM 3908 O O . ALA A 1 488 ? 4.598 -25.386 3.849 1.00 56.25 488 ALA A O 1
ATOM 3909 N N . LEU A 1 489 ? 3.690 -24.875 1.859 1.00 46.91 489 LEU A N 1
ATOM 3910 C CA . LEU A 1 489 ? 4.602 -25.624 1.008 1.00 46.91 489 LEU A CA 1
ATOM 3911 C C . LEU A 1 489 ? 5.233 -24.687 -0.027 1.00 46.91 489 LEU A C 1
ATOM 3913 O O . LEU A 1 489 ? 4.577 -23.832 -0.614 1.00 46.91 489 LEU A O 1
ATOM 3917 N N . MET A 1 490 ? 6.511 -24.886 -0.303 1.00 48.66 490 MET A N 1
ATOM 3918 C CA . MET A 1 490 ? 7.219 -24.259 -1.407 1.00 48.66 490 MET A CA 1
ATOM 3919 C C . MET A 1 490 ? 6.873 -24.969 -2.70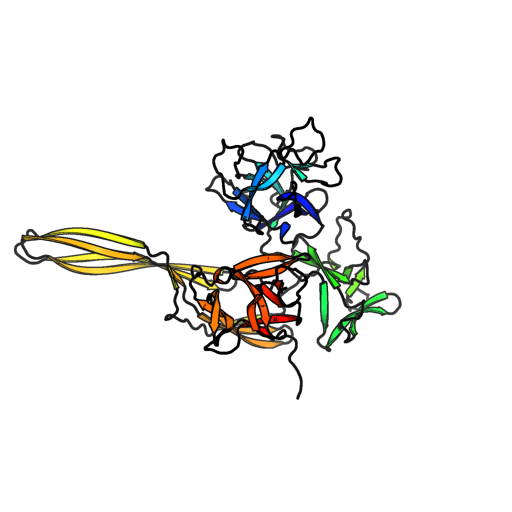6 1.00 48.66 490 MET A C 1
ATOM 3921 O O . MET A 1 490 ? 7.202 -26.142 -2.890 1.00 48.66 490 MET A O 1
ATOM 3925 N N . GLN A 1 491 ? 6.272 -24.242 -3.638 1.00 36.88 491 GLN A N 1
ATOM 3926 C CA . GLN A 1 491 ? 6.037 -24.737 -4.986 1.00 36.88 491 GLN A CA 1
ATOM 3927 C C . GLN A 1 491 ? 6.629 -23.795 -6.034 1.00 36.88 491 GLN A C 1
ATOM 3929 O O . GLN A 1 491 ? 6.657 -22.575 -5.830 1.00 36.88 491 GLN A O 1
ATOM 3934 N N . PRO A 1 492 ? 7.051 -24.337 -7.189 1.00 30.84 492 PRO A N 1
ATOM 3935 C CA . PRO A 1 492 ? 7.356 -23.521 -8.351 1.00 30.84 492 PRO A CA 1
ATOM 3936 C C . PRO A 1 492 ? 6.166 -22.616 -8.697 1.00 30.84 492 PRO A C 1
ATOM 3938 O O . PRO A 1 492 ? 4.993 -22.961 -8.480 1.00 30.84 492 PRO A O 1
ATOM 3941 N N . SER A 1 493 ? 6.459 -21.439 -9.240 1.00 33.59 493 SER A N 1
ATOM 3942 C CA . SER A 1 493 ? 5.446 -20.538 -9.789 1.00 33.59 493 SER A CA 1
ATOM 3943 C C . SER A 1 493 ? 4.523 -21.304 -10.751 1.00 33.59 493 SER A C 1
ATOM 3945 O O . SER A 1 493 ? 5.025 -22.057 -11.585 1.00 33.59 493 SER A O 1
ATOM 3947 N N . PRO A 1 494 ? 3.192 -21.090 -10.727 1.00 32.94 494 PRO A N 1
ATOM 3948 C CA . PRO A 1 494 ? 2.283 -21.735 -11.679 1.00 32.94 494 PRO A CA 1
ATOM 3949 C C . PRO A 1 494 ? 2.461 -21.239 -13.130 1.00 32.94 494 PRO A C 1
ATOM 3951 O O . PRO A 1 494 ? 1.723 -21.645 -14.014 1.00 32.94 494 PRO A O 1
ATOM 3954 N N . ILE A 1 495 ? 3.464 -20.397 -13.398 1.00 30.80 495 ILE A N 1
ATOM 3955 C CA . ILE A 1 495 ? 3.790 -19.875 -14.733 1.00 30.80 495 ILE A CA 1
ATOM 3956 C C . ILE A 1 495 ? 4.858 -20.740 -15.443 1.00 30.80 495 ILE A C 1
ATOM 3958 O O . ILE A 1 495 ? 5.167 -20.515 -16.606 1.00 30.80 495 ILE A O 1
ATOM 3962 N N . LEU A 1 496 ? 5.400 -21.783 -14.800 1.00 30.09 496 LEU A N 1
ATOM 3963 C CA . LEU A 1 496 ? 6.375 -22.692 -15.422 1.00 30.09 496 LEU A CA 1
ATOM 3964 C C . LEU A 1 496 ? 6.078 -24.160 -15.099 1.00 30.09 496 LEU A C 1
ATOM 3966 O O . LEU A 1 496 ? 6.881 -24.827 -14.460 1.00 30.09 496 LEU A O 1
ATOM 3970 N N . LEU A 1 497 ? 4.934 -24.679 -15.546 1.00 24.64 497 LEU A N 1
ATOM 3971 C CA . LEU A 1 497 ? 4.698 -26.127 -15.631 1.00 24.64 497 LEU A CA 1
ATOM 3972 C C . LEU A 1 497 ? 3.797 -26.467 -16.833 1.00 24.64 497 LEU A C 1
ATOM 3974 O O . LEU A 1 497 ? 2.778 -27.126 -16.700 1.00 24.64 497 LEU A O 1
ATOM 3978 N N . ASN A 1 498 ? 4.217 -26.057 -18.032 1.00 25.00 498 ASN A N 1
ATOM 3979 C CA . ASN A 1 498 ? 4.010 -26.893 -19.215 1.00 25.00 498 ASN A CA 1
ATOM 3980 C C . ASN A 1 498 ? 5.339 -27.609 -19.472 1.00 25.00 498 ASN A C 1
ATOM 3982 O O . ASN A 1 498 ? 6.212 -27.089 -20.160 1.00 25.00 498 ASN A O 1
ATOM 3986 N N . ARG A 1 499 ? 5.524 -28.785 -18.864 1.00 22.80 499 ARG A N 1
ATOM 3987 C CA . ARG A 1 499 ? 6.449 -29.781 -19.414 1.00 22.80 499 ARG A CA 1
ATOM 3988 C C . ARG A 1 499 ? 5.620 -30.698 -20.316 1.00 22.80 499 ARG A C 1
ATOM 3990 O O . ARG A 1 499 ? 4.676 -31.294 -19.799 1.00 22.80 499 ARG A O 1
ATOM 3997 N N . PRO A 1 500 ? 5.923 -30.805 -21.617 1.00 29.78 500 PRO A N 1
ATOM 3998 C CA . PRO A 1 500 ? 5.365 -31.870 -22.428 1.00 29.78 500 PRO A CA 1
ATOM 3999 C C . PRO A 1 500 ? 5.962 -33.216 -21.994 1.00 29.78 500 PRO A C 1
ATOM 4001 O O . PRO A 1 500 ? 7.130 -33.289 -21.603 1.00 29.78 500 PRO A O 1
ATOM 4004 N N . THR A 1 501 ? 5.108 -34.239 -22.020 1.00 32.38 501 THR A N 1
ATOM 4005 C CA . THR A 1 501 ? 5.445 -35.670 -21.965 1.00 32.38 501 THR A CA 1
ATOM 4006 C C . THR A 1 501 ? 6.387 -36.080 -23.079 1.00 32.38 501 THR A C 1
ATOM 4008 O O . THR A 1 501 ? 6.181 -35.561 -24.202 1.00 32.38 501 THR A O 1
#

Foldseek 3Di:
DDADAAQKKWKAFPPFQFTWFADDDPDLRGQFIFGDDNARDDLRRIWGWAADDDPQKTWIARPPQGATWAFDQRCPPDLDNVDGWTTIGSHHPDADCPLQDNRHRIKHWADDDNVQQKTWIARRNVCFIWFFDAGPDPVGGTTITGDDNDDDPVSRRMIHIFHPALADDDDQKDWDADPVCAIWFWDQDPNFTFTDRDHNDPPPLRGIWGWGQDSVNWIWIHRPVDPWTWFFDDDPPPDTTTGTDDDDPGRPDPDPDPRRTHHDDDQFPDKDKDDKFWDPVPKDKDPKDKDKDKDKDFAQDQAKDKDWDKDKDKDWDWDDDPVDIDIDIDIDIDTDIDIGGHGDMDMDIDIDIDIDIDIWIWIWMWTQGPVRDIDIDTGTPDPQQAFFWDQDPNFTFTFSDHNDPPPLRRDWDWDADPPRKIWIAGRNVRAIWFPDPFFTGRDHPDPDPPDQRRIWHWDDPHSVDTWTAGRPPRFTWAFDPDPVTRTTGGDHDPVPPPDDD

Organism: Durio zibethinus (NCBI:txid66656)

Radius of gyration: 29.52 Å; chains: 1; bounding box: 86×68×82 Å

Sequence (501 aa):
MNLILPRFIVLKSNDKNDYLGYIHEDGESDGVSQLQGTQAVSPIRKFEVEIVGKDGLVHISRCQNNKYWVRTKNLSIRGNPLEQYFWITATANKEEEDQSEESCTLFKFICVDPVKTTVRIKHVQSGCYLCLWQISNPAFPRCVMANYTLCDSNSCDIFTIIDWEPLLILPRYVAFKGHNDSYLCLRQIEGHPYTQFATDDIGDSTVACEIFVTDDRNVRINPTSSNKFWRATRLGFGRIPMTLAATPRTPSVPSVTKEAQLTVEEPVLTRNIYNVKYDLDNSRIYDETDLPVAKNYSNYTQESTTLDVKLSYTDTRTSVEWGETKTSTTVLEVVHKVVVPPMTKVTVHLIATNVKCDVPFTYMQRDTLYNGTTVTNELPGNNDNYLCLRQIEDHPYLQFATDDIGDSTVACEIFVVDDGNVRIKSISSNKFWKRNPNWIWAESDDTSSNNKDNSLRPVKVDNKTIGLLNLGNKNFCKPSHSKERRTALMQPSPILLNRPT

InterPro domains:
  IPR008998 Agglutinin domain [PF07468] (5-163)
  IPR008998 Agglutinin domain [PF07468] (173-232)
  IPR008998 Agglutinin domain [PF07468] (380-476)
  IPR008998 Agglutinin domain [SM00791] (3-163)
  IPR008998 Agglutinin domain [SM00791] (168-287)
  IPR008998 Agglutinin domain [SM00791] (377-494)
  IPR036242 Agglutinin domain superfamily [SSF50382] (3-163)
  IPR036242 Agglutinin domain superfamily [SSF50382] (164-232)
  IPR036242 Agglutinin domain superfamily [SSF50382] (381-482)
  IPR053237 Natterin, C-terminal [PTHR39244] (1-231)

pLDDT: mean 70.92, std 15.47, range [22.8, 97.5]